Protein 1JZT (pdb70)

Organism: Saccharomyces cerevisiae (strain ATCC 204508 / S288c) (NCBI:txid559292)

InterPro domains:
  IPR004443 YjeF N-terminal domain [MF_01966] (8-223)
  IPR004443 YjeF N-terminal domain [PF03853] (29-204)
  IPR004443 YjeF N-terminal domain [PS51385] (12-234)
  IPR004443 YjeF N-terminal domain [TIGR00197] (5-224)
  IPR032976 YjeF N-terminal domain-containing protein NAXE-like [PTHR13232] (8-245)
  IPR036652 YjeF N-terminal domain superfamily [G3DSA:3.40.50.10260] (1-246)
  IPR036652 YjeF N-terminal domain superfamily [SSF64153] (5-243)

CATH classification: 3.40.50.10260

Radius of gyration: 22.98 Å; Cα contacts (8 Å, |Δi|>4): 972; chains: 2; bounding box: 54×66×48 Å

Foldseek 3Di:
DDAFALVVVVVLVPVVPPVVDDDLVVLLQLLLQLLVVCCVVDPPPPDDPQRQQAEAEEEAAADSLSQSSLSVQLVNLVVSHQYEYEYADYDPPDPSSVVSVVSCVVSPHHYHYNPVPPSLVNLDLSHHQAYEASHDASVDDDDDPPVVVVQVSCLVRCVPHAYEYRQDFPCFNQAPAHDDPPGHQHQEYEREPGHTNNVVVHDVVRYWYKYFSQDDDAVSQVVRPHGRDDAPDPRRIDGD/DDAFALVVVVVLVCVVDPVVDDDLVVLLQLLLQLLVVCCVVPPDPPDDPLLQQAEAEEEAAADSLRQSSLSVQLVNLVVSHQYAYEYADYDPVDPVSVVSVVSCVVSVHHYHYCDDPHPLVSLDLSRHQAYEASHDASVDDDDDPPVVVVQVSCLVRCVRHAYEYRQDFPCANQAPAHDDPPGDQHQEYEHEPGHTNNVVVHDPVRYWYKYFSQDDQQVSQVVRPHGHDDDPDPRRMDTD

GO terms:
  GO:0052856 NAD(P)HX epimerase activity (F, IDA)
  GO:0046496 nicotinamide nucleotide metabolic process (P, IDA)
  GO:0005737 cytoplasm (C, HDA)
  GO:0005739 mitochondrion (C, HDA)

Structure (mmCIF, N/CA/C/O backbone):
data_1JZT
#
_entry.id   1JZT
#
_cell.length_a   57.732
_cell.length_b   68.676
_cell.length_c   125.187
_cell.angle_alpha   90.00
_cell.angle_beta   90.00
_cell.angle_gamma   90.00
#
_symmetry.space_group_name_H-M   'P 21 21 21'
#
loop_
_entity.id
_entity.type
_entity.pdbx_description
1 polymer 'Hypothetical 27.5 kDa protein in SPX19-GCR2 intergenic region'
2 non-polymer 'CHLORIDE ION'
3 water water
#
loop_
_atom_site.group_PDB
_atom_site.id
_atom_site.type_symbol
_atom_site.label_atom_id
_atom_site.label_alt_id
_atom_site.label_comp_id
_atom_site.label_asym_id
_atom_site.label_entity_id
_atom_site.label_seq_id
_atom_site.pdbx_PDB_ins_code
_atom_site.Cartn_x
_atom_site.Cartn_y
_atom_site.Cartn_z
_atom_site.occupancy
_atom_site.B_iso_or_equiv
_atom_site.auth_seq_id
_atom_site.auth_comp_id
_atom_site.auth_asym_id
_atom_site.auth_atom_id
_atom_site.pdbx_PDB_model_num
ATOM 1 N N . LEU A 1 4 ? 44.267 17.844 41.102 0.50 31.42 4 LEU A N 1
ATOM 2 C CA . LEU A 1 4 ? 44.238 16.499 40.465 1.00 31.85 4 LEU A CA 1
ATOM 3 C C . LEU A 1 4 ? 42.799 16.059 40.190 1.00 32.97 4 LEU A C 1
ATOM 4 O O . LEU A 1 4 ? 42.326 15.049 40.719 1.00 34.32 4 LEU A O 1
ATOM 9 N N . LYS A 1 5 ? 42.107 16.834 39.357 1.00 33.32 5 LYS A N 1
ATOM 10 C CA . LYS A 1 5 ? 40.724 16.551 38.991 1.00 32.50 5 LYS A CA 1
ATOM 11 C C . LYS A 1 5 ? 40.716 15.751 37.685 1.00 32.25 5 LYS A C 1
ATOM 12 O O . LYS A 1 5 ? 41.492 16.029 36.763 1.00 32.39 5 LYS A O 1
ATOM 18 N N . VAL A 1 6 ? 39.846 14.750 37.609 1.00 29.60 6 VAL A N 1
ATOM 19 C CA . VAL A 1 6 ? 39.769 13.907 36.422 1.00 27.11 6 VAL A CA 1
ATOM 20 C C . VAL A 1 6 ? 38.339 13.635 35.985 1.00 26.12 6 VAL A C 1
ATOM 21 O O . VAL A 1 6 ? 37.395 13.866 36.735 1.00 27.11 6 VAL A O 1
ATOM 25 N N . VAL A 1 7 ? 38.193 13.135 34.764 1.00 23.38 7 VAL A N 1
ATOM 26 C CA . VAL A 1 7 ? 36.886 12.821 34.214 1.00 22.40 7 VAL A CA 1
ATOM 27 C C . VAL A 1 7 ? 36.871 11.379 33.712 1.00 22.02 7 VAL A C 1
ATOM 28 O O . VAL A 1 7 ? 37.803 10.938 33.036 1.00 21.73 7 VAL A O 1
ATOM 32 N N . SER A 1 8 ? 35.814 10.650 34.061 1.00 20.11 8 SER A N 1
ATOM 33 C CA . SER A 1 8 ? 35.650 9.250 33.664 1.00 19.34 8 SER A CA 1
ATOM 34 C C . SER A 1 8 ? 35.630 9.104 32.147 1.00 19.29 8 SER A C 1
ATOM 35 O O . SER A 1 8 ? 35.316 10.057 31.436 1.00 18.05 8 SER A O 1
ATOM 38 N N . SER A 1 9 ? 35.949 7.912 31.649 1.00 17.76 9 SER A N 1
ATOM 39 C CA . SER A 1 9 ? 35.940 7.686 30.206 1.00 19.83 9 SER A CA 1
ATOM 40 C C . SER A 1 9 ? 34.528 7.898 29.658 1.00 19.88 9 SER A C 1
ATOM 41 O O . SER A 1 9 ? 34.350 8.362 28.525 1.00 19.62 9 SER A O 1
ATOM 44 N N . LYS A 1 10 ? 33.525 7.569 30.470 1.00 18.76 10 LYS A N 1
ATOM 45 C CA . LYS A 1 10 ? 32.132 7.735 30.060 1.00 19.39 10 LYS A CA 1
ATOM 46 C C . LYS A 1 10 ? 31.825 9.207 29.772 1.00 18.43 10 LYS A C 1
ATOM 47 O O . LYS A 1 10 ? 31.319 9.542 28.704 1.00 17.18 10 LYS A O 1
ATOM 53 N N . LEU A 1 11 ? 32.125 10.082 30.728 1.00 18.27 11 LEU A N 1
ATOM 54 C CA . LEU A 1 11 ? 31.882 11.505 30.533 1.00 20.23 11 LEU A CA 1
ATOM 55 C C . LEU A 1 11 ? 32.774 12.060 29.423 1.00 20.27 11 LEU A C 1
ATOM 56 O O . LEU A 1 11 ? 32.371 12.965 28.693 1.00 20.23 11 LEU A O 1
ATOM 61 N N . ALA A 1 12 ? 33.979 11.510 29.292 1.00 19.83 12 ALA A N 1
ATOM 62 C CA . ALA A 1 12 ? 34.910 11.959 28.260 1.00 21.24 12 ALA A CA 1
ATOM 63 C C . ALA A 1 12 ? 34.276 11.780 26.882 1.00 22.22 12 ALA A C 1
ATOM 64 O O . ALA A 1 12 ? 34.422 12.635 26.004 1.00 22.41 12 ALA A O 1
ATOM 66 N N . ALA A 1 13 ? 33.572 10.665 26.704 1.00 20.33 13 ALA A N 1
ATOM 67 C CA . ALA A 1 13 ? 32.899 10.373 25.447 1.00 20.52 13 ALA A CA 1
ATOM 68 C C . ALA A 1 13 ? 31.738 11.346 25.254 1.00 20.07 13 ALA A C 1
ATOM 69 O O . ALA A 1 13 ? 31.475 11.800 24.143 1.00 20.46 13 ALA A O 1
ATOM 71 N N . GLU A 1 14 ? 31.051 11.666 26.347 1.00 19.41 14 GLU A N 1
ATOM 72 C CA . GLU A 1 14 ? 29.931 12.600 26.308 1.00 19.60 14 GLU A CA 1
ATOM 73 C C . GLU A 1 14 ? 30.427 13.998 25.949 1.00 19.92 14 GLU A C 1
ATOM 74 O O . GLU A 1 14 ? 29.785 14.717 25.184 1.00 17.04 14 GLU A O 1
ATOM 80 N N . ILE A 1 15 ? 31.571 14.383 26.506 1.00 19.75 15 ILE A N 1
ATOM 81 C CA . ILE A 1 15 ? 32.138 15.696 26.224 1.00 19.91 15 ILE A CA 1
ATOM 82 C C . ILE A 1 15 ? 32.421 15.822 24.732 1.00 19.76 15 ILE A C 1
ATOM 83 O O . ILE A 1 15 ? 31.976 16.767 24.083 1.00 19.34 15 ILE A O 1
ATOM 88 N N . ASP A 1 16 ? 33.164 14.863 24.193 1.00 21.09 16 ASP A N 1
ATOM 89 C CA . ASP A 1 16 ? 33.498 14.866 22.775 1.00 23.19 16 ASP A CA 1
ATOM 90 C C . ASP A 1 16 ? 32.249 14.911 21.914 1.00 22.91 16 ASP A C 1
ATOM 91 O O . ASP A 1 16 ? 32.198 15.631 20.915 1.00 21.28 16 ASP A O 1
ATOM 96 N N . LYS A 1 17 ? 31.243 14.136 22.303 1.00 21.40 17 LYS A N 1
ATOM 97 C CA . LYS A 1 17 ? 29.995 14.095 21.556 1.00 22.09 17 LYS A CA 1
ATOM 98 C C . LYS A 1 17 ? 29.340 15.468 21.546 1.00 20.28 17 LYS A C 1
ATOM 99 O O . LYS A 1 17 ? 28.833 15.914 20.521 1.00 20.62 17 LYS A O 1
ATOM 105 N N . GLU A 1 18 ? 29.347 16.138 22.691 1.00 19.18 18 GLU A N 1
ATOM 106 C CA . GLU A 1 18 ? 28.745 17.457 22.770 1.00 20.66 18 GLU A CA 1
ATOM 107 C C . GLU A 1 18 ? 29.547 18.504 22.016 1.00 18.68 18 GLU A C 1
ATOM 108 O O . GLU A 1 18 ? 28.974 19.321 21.292 1.00 16.76 18 GLU A O 1
ATOM 114 N N . LEU A 1 19 ? 30.868 18.484 22.179 1.00 16.87 19 LEU A N 1
ATOM 115 C CA . LEU A 1 19 ? 31.715 19.463 21.505 1.00 17.54 19 LEU A CA 1
ATOM 116 C C . LEU A 1 19 ? 31.496 19.478 19.997 1.00 18.91 19 LEU A C 1
ATOM 117 O O . LEU A 1 19 ? 31.446 20.543 19.383 1.00 18.69 19 LEU A O 1
ATOM 130 N N . GLY A 1 21 ? 28.786 18.387 18.495 1.00 21.54 21 GLY A N 1
ATOM 131 C CA . GLY A 1 21 ? 27.363 18.329 18.209 1.00 21.96 21 GLY A CA 1
ATOM 132 C C . GLY A 1 21 ? 26.905 19.618 17.541 1.00 22.13 21 GLY A C 1
ATOM 133 O O . GLY A 1 21 ? 27.643 20.601 17.541 1.00 19.70 21 GLY A O 1
ATOM 134 N N . PRO A 1 22 ? 25.689 19.654 16.967 1.00 23.67 22 PRO A N 1
ATOM 135 C CA . PRO A 1 22 ? 25.144 20.838 16.290 1.00 23.39 22 PRO A CA 1
ATOM 136 C C . PRO A 1 22 ? 25.134 22.110 17.134 1.00 23.92 22 PRO A C 1
ATOM 137 O O . PRO A 1 22 ? 25.339 23.209 16.619 1.00 24.79 22 PRO A O 1
ATOM 141 N N . GLN A 1 23 ? 24.897 21.952 18.431 1.00 24.25 23 GLN A N 1
ATOM 142 C CA . GLN A 1 23 ? 24.846 23.079 19.356 1.00 24.74 23 GLN A CA 1
ATOM 143 C C . GLN A 1 23 ? 26.178 23.826 19.488 1.00 23.15 23 GLN A C 1
ATOM 144 O O . GLN A 1 23 ? 26.232 25.041 19.292 1.00 22.72 23 GLN A O 1
ATOM 150 N N . ILE A 1 24 ? 27.242 23.098 19.827 1.00 20.66 24 ILE A N 1
ATOM 151 C CA . ILE A 1 24 ? 28.571 23.689 19.996 1.00 19.20 24 ILE A CA 1
ATOM 152 C C . ILE A 1 24 ? 29.178 24.026 18.639 1.00 16.86 24 ILE A C 1
ATOM 153 O O . ILE A 1 24 ? 29.688 25.129 18.434 1.00 16.90 24 ILE A O 1
ATOM 158 N N . GLY A 1 25 ? 29.148 23.061 17.726 1.00 13.22 25 GLY A N 1
ATOM 159 C CA . GLY A 1 25 ? 29.656 23.295 16.388 1.00 13.44 25 GLY A CA 1
ATOM 160 C C . GLY A 1 25 ? 31.129 23.069 16.104 1.00 12.59 25 GLY A C 1
ATOM 161 O O . GLY A 1 25 ? 31.597 23.437 15.029 1.00 14.04 25 GLY A O 1
ATOM 162 N N . PHE A 1 26 ? 31.876 22.485 17.037 1.00 12.09 26 PHE A N 1
ATOM 163 C CA . PHE A 1 26 ? 33.292 22.230 16.779 1.00 12.06 26 PHE A CA 1
ATOM 164 C C . PHE A 1 26 ? 33.437 21.130 15.736 1.00 13.11 26 PHE A C 1
ATOM 165 O O . PHE A 1 26 ? 32.614 20.217 15.675 1.00 14.18 26 PHE A O 1
ATOM 173 N N . THR A 1 27 ? 34.468 21.225 14.902 1.00 13.68 27 THR A N 1
ATOM 174 C CA . THR A 1 27 ? 34.707 20.210 13.886 1.00 12.19 27 THR A CA 1
ATOM 175 C C . THR A 1 27 ? 35.883 19.351 14.323 1.00 13.69 27 THR A C 1
ATOM 176 O O . THR A 1 27 ? 36.761 19.815 15.054 1.00 11.80 27 THR A O 1
ATOM 180 N N . LEU A 1 28 ? 35.892 18.095 13.889 1.00 11.77 28 LEU A N 1
ATOM 181 C CA . LEU A 1 28 ? 36.974 17.182 14.239 1.00 12.09 28 LEU A CA 1
ATOM 182 C C . LEU A 1 28 ? 38.311 17.745 13.766 1.00 12.49 28 LEU A C 1
ATOM 183 O O . LEU A 1 28 ? 39.328 17.608 14.450 1.00 10.72 28 LEU A O 1
ATOM 188 N N . GLN A 1 29 ? 38.305 18.368 12.589 1.00 11.40 29 GLN A N 1
ATOM 189 C CA . GLN A 1 29 ? 39.517 18.946 12.027 1.00 11.05 29 GLN A CA 1
ATOM 190 C C . GLN A 1 29 ? 40.170 19.940 12.993 1.00 10.94 29 GLN A C 1
ATOM 191 O O . GLN A 1 29 ? 41.382 19.906 13.201 1.00 9.45 29 GLN A O 1
ATOM 197 N N . GLN A 1 30 ? 39.365 20.828 13.569 1.00 8.70 30 GLN A N 1
ATOM 198 C CA . GLN A 1 30 ? 39.879 21.818 14.507 1.00 10.35 30 GLN A CA 1
ATOM 199 C C . GLN A 1 30 ? 40.419 21.179 15.779 1.00 10.07 30 GLN A C 1
ATOM 200 O O . GLN A 1 30 ? 41.555 21.437 16.185 1.00 9.87 30 GLN A O 1
ATOM 206 N N . LEU A 1 31 ? 39.601 20.355 16.417 1.00 9.71 31 LEU A N 1
ATOM 207 C CA . LEU A 1 31 ? 40.009 19.727 17.670 1.00 11.05 31 LEU A CA 1
ATOM 208 C C . LEU A 1 31 ? 41.268 18.873 17.540 1.00 9.91 31 LEU A C 1
ATOM 209 O O . LEU A 1 31 ? 42.150 18.920 18.402 1.00 9.43 31 LEU A O 1
ATOM 222 N N . GLU A 1 33 ? 43.600 19.155 15.212 1.00 7.87 33 GLU A N 1
ATOM 223 C CA . GLU A 1 33 ? 44.734 20.021 14.909 1.00 8.67 33 GLU A CA 1
ATOM 224 C C . GLU A 1 33 ? 45.252 20.632 16.211 1.00 8.72 33 GLU A C 1
ATOM 225 O O . GLU A 1 33 ? 46.458 20.637 16.476 1.00 7.09 33 GLU A O 1
ATOM 231 N N . LEU A 1 34 ? 44.335 21.150 17.021 1.00 8.10 34 LEU A N 1
ATOM 232 C CA . LEU A 1 34 ? 44.708 21.761 18.295 1.00 9.08 34 LEU A CA 1
ATOM 233 C C . LEU A 1 34 ? 45.298 20.715 19.242 1.00 8.39 34 LEU A C 1
ATOM 234 O O . LEU A 1 34 ? 46.281 20.985 19.925 1.00 7.99 34 LEU A O 1
ATOM 239 N N . ALA A 1 35 ? 44.710 19.518 19.271 1.00 9.28 35 ALA A N 1
ATOM 240 C CA . ALA A 1 35 ? 45.210 18.453 20.141 1.00 9.91 35 ALA A CA 1
ATOM 241 C C . ALA A 1 35 ? 46.616 18.021 19.726 1.00 10.60 35 ALA A C 1
ATOM 242 O O . ALA A 1 35 ? 47.514 17.903 20.567 1.00 9.50 35 ALA A O 1
ATOM 244 N N . GLY A 1 36 ? 46.799 17.774 18.433 1.00 10.19 36 GLY A N 1
ATOM 245 C CA . GLY A 1 36 ? 48.102 17.367 17.932 1.00 9.17 36 GLY A CA 1
ATOM 246 C C . GLY A 1 36 ? 49.143 18.445 18.179 1.00 10.41 36 GLY A C 1
ATOM 247 O O . GLY A 1 36 ? 50.321 18.148 18.421 1.00 10.00 36 GLY A O 1
ATOM 248 N N . PHE A 1 37 ? 48.714 19.703 18.115 1.00 8.46 37 PHE A N 1
ATOM 249 C CA . PHE A 1 37 ? 49.622 20.821 18.351 1.00 9.34 37 PHE A CA 1
ATOM 250 C C . PHE A 1 37 ? 50.110 20.753 19.794 1.00 7.46 37 PHE A C 1
ATOM 251 O O . PHE A 1 37 ? 51.312 20.883 20.065 1.00 7.17 37 PHE A O 1
ATOM 259 N N . SER A 1 38 ? 49.174 20.532 20.713 1.00 7.19 38 SER A N 1
ATOM 260 C CA . SER A 1 38 ? 49.492 20.435 22.138 1.00 7.23 38 SER A CA 1
ATOM 261 C C . SER A 1 38 ? 50.579 19.402 22.396 1.00 8.12 38 SER A C 1
ATOM 262 O O . SER A 1 38 ? 51.565 19.675 23.073 1.00 6.96 38 SER A O 1
ATOM 265 N N . VAL A 1 39 ? 50.377 18.201 21.867 1.00 8.38 39 VAL A N 1
ATOM 266 C CA . VAL A 1 39 ? 51.350 17.129 22.037 1.00 7.78 39 VAL A CA 1
ATOM 267 C C . VAL A 1 39 ? 52.727 17.556 21.537 1.00 6.31 39 VAL A C 1
ATOM 268 O O . VAL A 1 39 ? 53.726 17.350 22.215 1.00 4.05 39 VAL A O 1
ATOM 272 N N . ALA A 1 40 ? 52.788 18.126 20.338 1.00 5.61 40 ALA A N 1
ATOM 273 C CA . ALA A 1 40 ? 54.062 18.585 19.782 1.00 5.39 40 ALA A CA 1
ATOM 274 C C . ALA A 1 40 ? 54.719 19.622 20.697 1.00 5.01 40 ALA A C 1
ATOM 275 O O . ALA A 1 40 ? 55.928 19.577 20.951 1.00 4.68 40 ALA A O 1
ATOM 277 N N . GLN A 1 41 ? 53.927 20.569 21.188 1.00 6.24 41 GLN A N 1
ATOM 278 C CA . GLN A 1 41 ? 54.467 21.592 22.082 1.00 8.56 41 GLN A CA 1
ATOM 279 C C . GLN A 1 41 ? 55.051 20.954 23.362 1.00 8.63 41 GLN A C 1
ATOM 280 O O . GLN A 1 41 ? 56.093 21.391 23.853 1.00 9.93 41 GLN A O 1
ATOM 286 N N . ALA A 1 42 ? 54.399 19.918 23.893 1.00 9.36 42 ALA A N 1
ATOM 287 C CA . ALA A 1 42 ? 54.887 19.234 25.104 1.00 8.42 42 ALA A CA 1
ATOM 288 C C . ALA A 1 42 ? 56.234 18.559 24.843 1.00 9.33 42 ALA A C 1
ATOM 289 O O . ALA A 1 42 ? 57.140 18.591 25.685 1.00 7.85 42 ALA A O 1
ATOM 291 N N . VAL A 1 43 ? 56.361 17.936 23.675 1.00 9.70 43 VAL A N 1
ATOM 292 C CA . VAL A 1 43 ? 57.601 17.262 23.300 1.00 10.10 43 VAL A CA 1
ATOM 293 C C . VAL A 1 43 ? 58.735 18.278 23.180 1.00 10.34 43 VAL A C 1
ATOM 294 O O . VAL A 1 43 ? 59.844 18.055 23.670 1.00 10.55 43 VAL A O 1
ATOM 298 N N . CYS A 1 44 ? 58.448 19.390 22.513 1.00 9.88 44 CYS A N 1
ATOM 299 C CA . CYS A 1 44 ? 59.433 20.448 22.329 1.00 12.82 44 CYS A CA 1
ATOM 300 C C . CYS A 1 44 ? 59.852 21.038 23.679 1.00 12.99 44 CYS A C 1
ATOM 301 O O . CYS A 1 44 ? 61.016 21.364 23.891 1.00 12.06 44 CYS A O 1
ATOM 304 N N . ARG A 1 45 ? 58.907 21.159 24.601 1.00 11.48 45 ARG A N 1
ATOM 305 C CA . ARG A 1 45 ? 59.220 21.733 25.906 1.00 15.09 45 ARG A CA 1
ATOM 306 C C . ARG A 1 45 ? 59.987 20.764 26.806 1.00 14.83 45 ARG A C 1
ATOM 307 O O . ARG A 1 45 ? 60.828 21.180 27.605 1.00 13.80 45 ARG A O 1
ATOM 315 N N . GLN A 1 46 ? 59.701 19.475 26.657 1.00 13.11 46 GLN A N 1
ATOM 316 C CA . GLN A 1 46 ? 60.346 18.423 27.440 1.00 14.76 46 GLN A CA 1
ATOM 317 C C . GLN A 1 46 ? 61.727 18.084 26.868 1.00 14.79 46 GLN A C 1
ATOM 318 O O . GLN A 1 46 ? 62.643 17.715 27.606 1.00 15.36 46 GLN A O 1
ATOM 324 N N . PHE A 1 47 ? 61.882 18.224 25.554 1.00 14.35 47 PHE A N 1
ATOM 325 C CA . PHE A 1 47 ? 63.158 17.920 24.900 1.00 14.93 47 PHE A CA 1
ATOM 326 C C . PHE A 1 47 ? 63.640 19.079 24.024 1.00 14.90 47 PHE A C 1
ATOM 327 O O . PHE A 1 47 ? 63.762 18.947 22.804 1.00 13.79 47 PHE A O 1
ATOM 335 N N . PRO A 1 48 ? 63.932 20.234 24.643 1.00 15.60 48 PRO A N 1
ATOM 336 C CA . PRO A 1 48 ? 64.401 21.416 23.906 1.00 17.03 48 PRO A CA 1
ATOM 337 C C . PRO A 1 48 ? 65.627 21.112 23.045 1.00 18.88 48 PRO A C 1
ATOM 338 O O . PRO A 1 48 ? 66.511 20.353 23.444 1.00 18.60 48 PRO A O 1
ATOM 342 N N . LEU A 1 49 ? 65.666 21.704 21.858 1.00 19.98 49 LEU A N 1
ATOM 343 C CA . LEU A 1 49 ? 66.772 21.487 20.941 1.00 23.66 49 LEU A CA 1
ATOM 344 C C . LEU A 1 49 ? 67.955 22.411 21.215 1.00 25.65 49 LEU A C 1
ATOM 345 O O . LEU A 1 49 ? 69.071 22.143 20.765 1.00 24.04 49 LEU A O 1
ATOM 350 N N . ARG A 1 50 ? 67.723 23.486 21.963 1.00 28.02 50 ARG A N 1
ATOM 351 C CA . ARG A 1 50 ? 68.796 24.426 22.270 1.00 30.81 50 ARG A CA 1
ATOM 352 C C . ARG A 1 50 ? 69.918 23.779 23.071 1.00 32.37 50 ARG A C 1
ATOM 353 O O . ARG A 1 50 ? 69.677 23.145 24.100 1.00 32.85 50 ARG A O 1
ATOM 361 N N . GLY A 1 51 ? 71.147 23.950 22.594 1.00 33.89 51 GLY A N 1
ATOM 362 C CA . GLY A 1 51 ? 72.293 23.387 23.282 1.00 35.92 51 GLY A CA 1
ATOM 363 C C . GLY A 1 51 ? 72.797 22.097 22.667 1.00 37.39 51 GLY A C 1
ATOM 364 O O . GLY A 1 51 ? 74.000 21.932 22.462 1.00 37.96 51 GLY A O 1
ATOM 365 N N . LYS A 1 52 ? 71.880 21.178 22.376 1.00 38.04 52 LYS A N 1
ATOM 366 C CA . LYS A 1 52 ? 72.247 19.894 21.789 1.00 38.22 52 LYS A CA 1
ATOM 367 C C . LYS A 1 52 ? 73.108 20.069 20.540 1.00 38.54 52 LYS A C 1
ATOM 368 O O . LYS A 1 52 ? 72.941 21.029 19.786 1.00 38.10 52 LYS A O 1
ATOM 374 N N . THR A 1 53 ? 74.036 19.141 20.331 1.00 38.64 53 THR A N 1
ATOM 375 C CA . THR A 1 53 ? 74.917 19.193 19.169 1.00 38.83 53 THR A CA 1
ATOM 376 C C . THR A 1 53 ? 74.183 18.692 17.932 1.00 38.79 53 THR A C 1
ATOM 377 O O . THR A 1 53 ? 73.108 18.100 18.035 1.00 36.37 53 THR A O 1
ATOM 381 N N . GLU A 1 54 ? 74.774 18.920 16.764 1.00 38.41 54 GLU A N 1
ATOM 382 C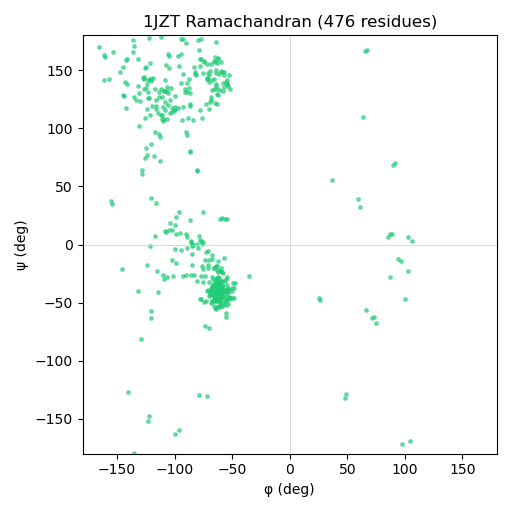 CA . GLU A 1 54 ? 74.165 18.489 15.514 1.00 39.31 54 GLU A CA 1
ATOM 383 C C . GLU A 1 54 ? 73.953 16.978 15.510 1.00 38.79 54 GLU A C 1
ATOM 384 O O . GLU A 1 54 ? 72.938 16.486 15.013 1.00 38.01 54 GLU A O 1
ATOM 390 N N . THR A 1 55 ? 74.915 16.245 16.066 1.00 37.97 55 THR A N 1
ATOM 391 C CA . THR A 1 55 ? 74.829 14.789 16.129 1.00 36.90 55 THR A CA 1
ATOM 392 C C . THR A 1 55 ? 73.647 14.364 16.990 1.00 35.80 55 THR A C 1
ATOM 393 O O . THR A 1 55 ? 72.917 13.430 16.650 1.00 35.74 55 THR A O 1
ATOM 397 N N . GLU A 1 56 ? 73.471 15.056 18.110 1.00 34.23 56 GLU A N 1
ATOM 398 C CA . GLU A 1 56 ? 72.385 14.764 19.037 1.00 33.14 56 GLU A CA 1
ATOM 399 C C . GLU A 1 56 ? 71.046 15.108 18.386 1.00 31.42 56 GLU A C 1
ATOM 400 O O . GLU A 1 56 ? 70.050 14.414 18.589 1.00 30.28 56 GLU A O 1
ATOM 406 N N . LYS A 1 57 ? 71.037 16.178 17.595 1.00 29.00 57 LYS A N 1
ATOM 407 C CA . LYS A 1 57 ? 69.829 16.624 16.909 1.00 27.60 57 LYS A CA 1
ATOM 408 C C . LYS A 1 57 ? 69.466 15.708 15.746 1.00 26.86 57 LYS A C 1
ATOM 409 O O . LYS 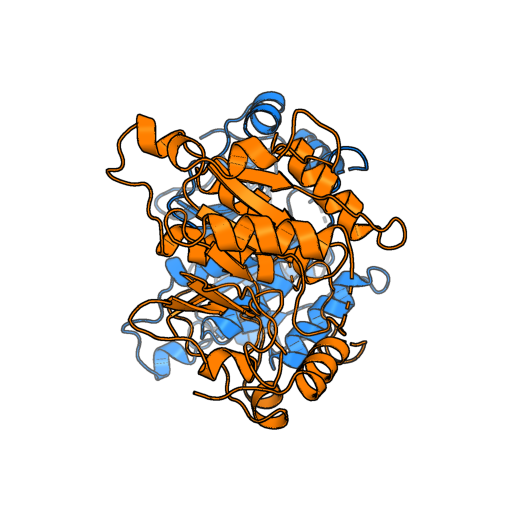A 1 57 ? 68.363 15.786 15.205 1.00 25.83 57 LYS A O 1
ATOM 415 N N . GLY A 1 58 ? 70.398 14.843 15.362 1.00 25.01 58 GLY A N 1
ATOM 416 C CA . GLY A 1 58 ? 70.145 13.929 14.264 1.00 24.02 58 GLY A CA 1
ATOM 417 C C . GLY A 1 58 ? 69.144 12.842 14.615 1.00 22.03 58 GLY A C 1
ATOM 418 O O . GLY A 1 58 ? 68.586 12.204 13.727 1.00 23.14 58 GLY A O 1
ATOM 419 N N . LYS A 1 59 ? 68.916 12.622 15.906 1.00 20.80 59 LYS A N 1
ATOM 420 C CA . LYS A 1 59 ? 67.976 11.594 16.342 1.00 19.06 59 LYS A CA 1
ATOM 421 C C . LYS A 1 59 ? 66.557 11.940 15.901 1.00 18.67 59 LYS A C 1
ATOM 422 O O . LYS A 1 59 ? 66.231 13.106 15.667 1.00 17.94 59 LYS A O 1
ATOM 428 N N . HIS A 1 60 ? 65.718 10.916 15.798 1.00 17.97 60 HIS A N 1
ATOM 429 C CA . HIS A 1 60 ? 64.340 11.088 15.362 1.00 17.46 60 HIS A CA 1
ATOM 430 C C . HIS A 1 60 ? 63.327 11.001 16.494 1.00 16.13 60 HIS A C 1
ATOM 431 O O . HIS A 1 60 ? 63.631 10.517 17.584 1.00 15.51 60 HIS A O 1
ATOM 438 N N . VAL A 1 61 ? 62.126 11.509 16.233 1.00 13.90 61 VAL A N 1
ATOM 439 C CA . VAL A 1 61 ? 61.032 11.415 17.187 1.00 12.68 61 VAL A CA 1
ATOM 440 C C . VAL A 1 61 ? 60.146 10.361 16.522 1.00 13.53 61 VAL A C 1
ATOM 441 O O . VAL A 1 61 ? 59.521 10.631 15.490 1.00 13.13 61 VAL A O 1
ATOM 445 N N . PHE A 1 62 ? 60.121 9.160 17.095 1.00 12.18 62 PHE A N 1
ATOM 446 C CA . PHE A 1 62 ? 59.341 8.057 16.541 1.00 12.28 62 PHE A CA 1
ATOM 447 C C . PHE A 1 62 ? 57.884 8.109 16.985 1.00 11.09 62 PHE A C 1
ATOM 448 O O . PHE A 1 62 ? 57.565 7.828 18.139 1.00 10.24 62 PHE A O 1
ATOM 456 N N . VAL A 1 63 ? 57.006 8.468 16.053 1.00 10.75 63 VAL A N 1
ATOM 457 C CA . VAL A 1 63 ? 55.572 8.574 16.325 1.00 9.85 63 VAL A CA 1
ATOM 458 C C . VAL A 1 63 ? 54.808 7.344 15.841 1.00 9.89 63 VAL A C 1
ATOM 459 O O . VAL A 1 63 ? 54.783 7.055 14.644 1.00 9.47 63 VAL A O 1
ATOM 463 N N . ILE A 1 64 ? 54.175 6.628 16.769 1.00 9.57 64 ILE A N 1
ATOM 464 C CA . ILE A 1 64 ? 53.401 5.438 16.416 1.00 10.91 64 ILE A CA 1
ATOM 465 C C . ILE A 1 64 ? 51.916 5.790 16.466 1.00 11.60 64 ILE A C 1
ATOM 466 O O . ILE A 1 64 ? 51.362 6.060 17.532 1.00 12.24 64 ILE A O 1
ATOM 471 N N . ALA A 1 65 ? 51.275 5.776 15.302 1.00 11.99 65 ALA A N 1
ATOM 472 C CA . ALA A 1 65 ? 49.865 6.136 15.193 1.00 11.23 65 ALA A CA 1
ATOM 473 C C . ALA A 1 65 ? 48.891 4.966 15.116 1.00 11.90 65 ALA A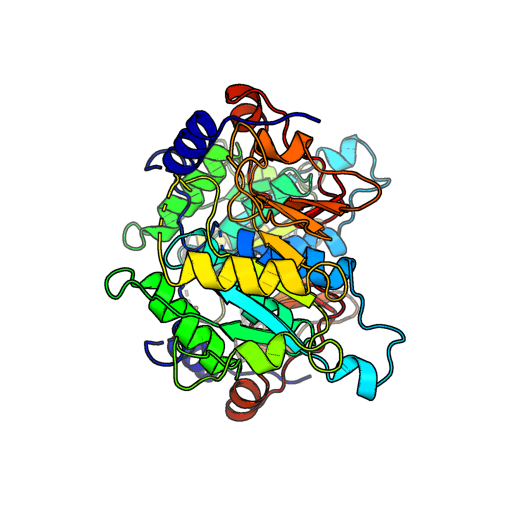 C 1
ATOM 474 O O . ALA A 1 65 ? 49.042 4.075 14.277 1.00 12.89 65 ALA A O 1
ATOM 476 N N . GLY A 1 66 ? 47.888 4.991 15.994 1.00 9.68 66 GLY A N 1
ATOM 477 C CA . GLY A 1 66 ? 46.874 3.951 16.026 1.00 11.11 66 GLY A CA 1
ATOM 478 C C . GLY A 1 66 ? 45.872 4.150 14.899 1.00 11.60 66 GLY A C 1
ATOM 479 O O . GLY A 1 66 ? 45.953 5.144 14.173 1.00 9.51 66 GLY A O 1
ATOM 480 N N . PRO A 1 67 ? 44.901 3.237 14.739 1.00 12.34 67 PRO A N 1
ATOM 481 C CA . PRO A 1 67 ? 43.893 3.326 13.680 1.00 13.79 67 PRO A CA 1
ATOM 482 C C . PRO A 1 67 ? 42.714 4.265 13.933 1.00 15.42 67 PRO A C 1
ATOM 483 O O . PRO A 1 67 ? 41.828 4.382 13.087 1.00 14.69 67 PRO A O 1
ATOM 487 N N . GLY A 1 68 ? 42.689 4.929 15.086 1.00 14.90 68 GLY A N 1
ATOM 488 C CA . GLY A 1 68 ? 41.578 5.818 15.366 1.00 13.94 68 GLY A CA 1
ATOM 489 C C . GLY A 1 68 ? 41.976 7.252 15.664 1.00 14.66 68 GLY A C 1
ATOM 490 O O . GLY A 1 68 ? 42.999 7.742 15.191 1.00 14.80 68 GLY A O 1
ATOM 491 N N . ASN A 1 69 ? 41.143 7.913 16.460 1.00 14.77 69 ASN A N 1
ATOM 492 C CA . ASN A 1 69 ? 41.324 9.301 16.873 1.00 16.16 69 ASN A CA 1
ATOM 493 C C . ASN A 1 69 ? 42.709 9.596 17.470 1.00 14.93 69 ASN A C 1
ATOM 494 O O . ASN A 1 69 ? 43.330 10.608 17.142 1.00 13.75 69 ASN A O 1
ATOM 499 N N . ASN A 1 70 ? 43.173 8.724 18.364 1.00 14.06 70 ASN A N 1
ATOM 500 C CA . ASN A 1 70 ? 44.468 8.911 19.009 1.00 12.53 70 ASN A CA 1
ATOM 501 C C . ASN A 1 70 ? 45.552 8.994 17.935 1.00 11.01 70 ASN A C 1
ATOM 502 O O . ASN A 1 70 ? 46.417 9.871 17.981 1.00 10.04 70 ASN A O 1
ATOM 507 N N . GLY A 1 71 ? 45.495 8.086 16.963 1.00 9.05 71 GLY A N 1
ATOM 508 C CA . GLY A 1 71 ? 46.470 8.088 15.889 1.00 8.25 71 GLY A CA 1
ATOM 509 C C . GLY A 1 71 ? 46.398 9.376 15.087 1.00 9.48 71 GLY A C 1
ATOM 510 O O . GLY A 1 71 ? 47.425 9.910 14.672 1.00 7.73 71 GLY A O 1
ATOM 511 N N . GLY A 1 72 ? 45.184 9.878 14.871 1.00 8.93 72 GLY A N 1
ATOM 512 C CA . GLY A 1 72 ? 45.019 11.110 14.120 1.00 11.42 72 GLY A CA 1
ATOM 513 C C . GLY A 1 72 ? 45.747 12.253 14.807 1.00 10.86 72 GLY A C 1
ATOM 514 O O . GLY A 1 72 ? 46.415 13.060 14.151 1.00 9.97 72 GLY A O 1
ATOM 515 N N . ASP A 1 73 ? 45.615 12.328 16.132 1.00 10.07 73 ASP A N 1
ATOM 516 C CA . ASP A 1 73 ? 46.282 13.371 16.908 1.00 10.23 73 ASP A CA 1
ATOM 517 C C . ASP A 1 73 ? 47.789 13.247 16.685 1.00 9.95 73 ASP A C 1
ATOM 518 O O . ASP A 1 73 ? 48.503 14.245 16.612 1.00 10.03 73 ASP A O 1
ATOM 523 N N . GLY A 1 74 ? 48.266 12.011 16.574 1.00 10.80 74 GLY A N 1
ATOM 524 C CA . GLY A 1 74 ? 49.683 11.786 16.349 1.00 9.49 74 GLY A CA 1
ATOM 525 C C . GLY A 1 74 ? 50.149 12.271 14.987 1.00 7.69 74 GLY A C 1
ATOM 526 O O . GLY A 1 74 ? 51.263 12.790 14.856 1.00 9.22 74 GLY A O 1
ATOM 527 N N . LEU A 1 75 ? 49.313 12.096 13.967 1.00 7.21 75 LEU A N 1
ATOM 528 C CA . LEU A 1 75 ? 49.659 12.531 12.614 1.00 7.71 75 LEU A CA 1
ATOM 529 C C . LEU A 1 75 ? 49.843 14.051 12.583 1.00 8.93 75 LEU A C 1
ATOM 530 O O . LEU A 1 75 ? 50.732 14.563 11.895 1.00 9.89 75 LEU A O 1
ATOM 535 N N . VAL A 1 76 ? 48.997 14.762 13.326 1.00 7.85 76 VAL A N 1
ATOM 536 C CA . VAL A 1 76 ? 49.078 16.221 13.416 1.00 7.72 76 VAL A CA 1
ATOM 537 C C . VAL A 1 76 ? 50.372 16.586 14.159 1.00 8.73 76 VAL A C 1
ATOM 538 O O . VAL A 1 76 ? 51.138 17.443 13.723 1.00 8.03 76 VAL A O 1
ATOM 542 N N . CYS A 1 77 ? 50.593 15.928 15.293 1.00 8.55 77 CYS A N 1
ATOM 543 C CA . CYS A 1 77 ? 51.779 16.150 16.116 1.00 8.87 77 CYS A CA 1
ATOM 544 C C . CYS A 1 77 ? 53.062 16.050 15.298 1.00 7.70 77 CYS A C 1
ATOM 545 O O . CYS A 1 77 ? 53.952 16.884 15.416 1.00 7.90 77 CYS A O 1
ATOM 548 N N . ALA A 1 78 ? 53.150 15.009 14.479 1.00 8.47 78 ALA A N 1
ATOM 549 C CA . ALA A 1 78 ? 54.312 14.780 13.643 1.00 6.87 78 ALA A CA 1
ATOM 550 C C . ALA A 1 78 ? 54.620 15.956 12.715 1.00 9.32 78 ALA A C 1
ATOM 551 O O . ALA A 1 78 ? 55.789 16.298 12.513 1.00 8.58 78 ALA A O 1
ATOM 553 N N . ARG A 1 79 ? 53.585 16.569 12.148 1.00 8.53 79 ARG A N 1
ATOM 554 C CA . ARG A 1 79 ? 53.777 17.713 11.245 1.00 8.72 79 ARG A CA 1
ATOM 555 C C . ARG A 1 79 ? 54.304 18.929 12.010 1.00 7.71 79 ARG A C 1
ATOM 556 O O . ARG A 1 79 ? 55.211 19.615 11.540 1.00 7.63 79 ARG A O 1
ATOM 564 N N . HIS A 1 80 ? 53.755 19.198 13.191 1.00 8.08 80 HIS A N 1
ATOM 565 C CA . HIS A 1 80 ? 54.235 20.339 13.961 1.00 9.85 80 HIS A CA 1
ATOM 566 C C . HIS A 1 80 ? 55.675 20.131 14.420 1.00 9.40 80 HIS A C 1
ATOM 567 O O . HIS A 1 80 ? 56.464 21.072 14.435 1.00 9.49 80 HIS A O 1
ATOM 574 N N . LEU A 1 81 ? 56.022 18.896 14.776 1.00 9.28 81 LEU A N 1
ATOM 575 C CA . LEU A 1 81 ? 57.386 18.596 15.208 1.00 8.23 81 LEU A CA 1
ATOM 576 C C . LEU A 1 81 ? 58.371 18.850 14.081 1.00 10.02 81 LEU A C 1
ATOM 577 O O . LEU A 1 81 ? 59.500 19.287 14.317 1.00 7.97 81 LEU A O 1
ATOM 582 N N . LYS A 1 82 ? 57.945 18.570 12.853 1.00 9.84 82 LYS A N 1
ATOM 583 C CA . LYS A 1 82 ? 58.804 18.798 11.696 1.00 12.98 82 LYS A CA 1
ATOM 584 C C . LYS A 1 82 ? 59.011 20.309 11.581 1.00 13.19 82 LYS A C 1
ATOM 585 O O . LYS A 1 82 ? 60.129 20.776 11.388 1.00 12.94 82 LYS A O 1
ATOM 591 N N . LEU A 1 83 ? 57.930 21.072 11.719 1.00 12.22 83 LEU A N 1
ATOM 592 C CA . LEU A 1 83 ? 58.026 22.522 11.636 1.00 13.89 83 LEU A CA 1
ATOM 593 C C . LEU A 1 83 ? 58.866 23.075 12.785 1.00 13.53 83 LEU A C 1
ATOM 594 O O . LEU A 1 83 ? 59.599 24.051 12.609 1.00 14.10 83 LEU A O 1
ATOM 599 N N . PHE A 1 84 ? 58.772 22.439 13.952 1.00 11.26 84 PHE A N 1
ATOM 600 C CA . PHE A 1 84 ? 59.518 22.877 15.128 1.00 13.03 84 PHE A CA 1
ATOM 601 C C . PHE A 1 84 ? 61.018 22.573 15.062 1.00 13.06 84 PHE A C 1
ATOM 602 O O . PHE A 1 84 ? 61.776 22.985 15.942 1.00 13.36 84 PHE A O 1
ATOM 610 N N . GLY A 1 85 ? 61.447 21.844 14.039 1.00 11.79 85 GLY A N 1
ATOM 611 C CA . GLY A 1 85 ? 62.864 21.548 13.913 1.00 14.92 85 GLY A CA 1
ATOM 612 C C . GLY A 1 85 ? 63.302 20.133 14.241 1.00 15.39 85 GLY A C 1
ATOM 613 O O . GLY A 1 85 ? 64.499 19.836 14.206 1.00 16.23 85 GLY A O 1
ATOM 614 N N . TYR A 1 86 ? 62.354 19.258 14.564 1.00 13.80 86 TYR A N 1
ATOM 615 C CA . TYR A 1 86 ? 62.693 17.872 14.882 1.00 14.92 86 TYR A CA 1
ATOM 616 C C . TYR A 1 86 ? 62.670 16.985 13.639 1.00 15.10 86 TYR A C 1
ATOM 617 O O . TYR A 1 86 ? 62.277 17.421 12.557 1.00 16.02 86 TYR A O 1
ATOM 626 N N . ASN A 1 87 ? 63.100 15.741 13.811 1.00 14.36 87 ASN A N 1
ATOM 627 C CA . ASN A 1 87 ? 63.142 14.767 12.729 1.00 15.15 87 ASN A CA 1
ATOM 628 C C . ASN A 1 87 ? 62.128 13.666 13.005 1.00 15.37 87 ASN A C 1
ATOM 629 O O . ASN A 1 87 ? 62.491 12.532 13.331 1.00 14.43 87 ASN A O 1
ATOM 634 N N . PRO A 1 88 ? 60.834 13.984 12.865 1.00 13.99 88 PRO A N 1
ATOM 635 C CA . PRO A 1 88 ? 59.800 12.981 13.120 1.00 14.72 88 PRO A CA 1
ATOM 636 C C . PRO A 1 88 ? 59.691 11.882 12.069 1.00 15.19 88 PRO A C 1
ATOM 637 O O . PRO A 1 88 ? 59.885 12.120 10.877 1.00 15.66 88 PRO A O 1
ATOM 641 N N . VAL A 1 89 ? 59.402 10.673 12.545 1.00 15.61 89 VAL A N 1
ATOM 642 C CA . VAL A 1 89 ? 59.201 9.499 11.705 1.00 15.35 89 VAL A CA 1
ATOM 643 C C . VAL A 1 89 ? 57.933 8.831 12.230 1.00 14.70 89 VAL A C 1
ATOM 644 O O . VAL A 1 89 ? 57.834 8.509 13.419 1.00 13.42 89 VAL A O 1
ATOM 648 N N . VAL A 1 90 ? 56.965 8.629 11.343 1.00 12.11 90 VAL A N 1
ATOM 649 C CA . VAL A 1 90 ? 55.699 8.021 11.722 1.00 12.54 90 VAL A CA 1
ATOM 650 C C . VAL A 1 90 ? 55.553 6.560 11.311 1.00 14.07 90 VAL A C 1
ATOM 651 O O . VAL A 1 90 ? 55.866 6.190 10.176 1.00 13.92 90 VAL A O 1
ATOM 655 N N . PHE A 1 91 ? 55.074 5.748 12.253 1.00 13.03 91 PHE A N 1
ATOM 656 C CA . PHE A 1 91 ? 54.797 4.328 12.033 1.00 13.31 91 PHE A CA 1
ATOM 657 C C . PHE A 1 91 ? 53.275 4.257 12.110 1.00 13.65 91 PHE A C 1
ATOM 658 O O . PHE A 1 91 ? 52.677 4.485 13.171 1.00 12.15 91 PHE A O 1
ATOM 666 N N . TYR A 1 92 ? 52.657 3.977 10.965 1.00 12.69 92 TYR A N 1
ATOM 667 C CA . TYR A 1 92 ? 51.198 3.920 10.826 1.00 14.83 92 TYR A CA 1
ATOM 668 C C . TYR A 1 92 ? 50.822 2.549 10.267 1.00 15.28 92 TYR A C 1
ATOM 669 O O . TYR A 1 92 ? 50.509 2.424 9.087 1.00 17.49 92 TYR A O 1
ATOM 678 N N . PRO A 1 93 ? 50.835 1.507 11.117 1.00 16.91 93 PRO A N 1
ATOM 679 C CA . PRO A 1 93 ? 50.513 0.125 10.738 1.00 18.39 93 PRO A CA 1
ATOM 680 C C . PRO A 1 93 ? 49.110 -0.154 10.191 1.00 20.06 93 PRO A C 1
ATOM 681 O O . PRO A 1 93 ? 48.971 -0.764 9.127 1.00 21.90 93 PRO A O 1
ATOM 685 N N . LYS A 1 94 ? 48.079 0.280 10.910 1.00 20.00 94 LYS A N 1
ATOM 686 C CA . LYS A 1 94 ? 46.699 0.047 10.481 1.00 22.39 94 LYS A CA 1
ATOM 687 C C . LYS A 1 94 ? 45.965 1.351 10.181 1.00 24.48 94 LYS A C 1
ATOM 688 O O . LYS A 1 94 ? 45.746 2.174 11.070 1.00 22.72 94 LYS A O 1
ATOM 694 N N . ARG A 1 95 ? 45.567 1.523 8.926 1.00 26.68 95 ARG A N 1
ATOM 695 C CA . ARG A 1 95 ? 44.871 2.733 8.511 1.00 29.88 95 ARG A CA 1
ATOM 696 C C . ARG A 1 95 ? 43.453 2.435 8.038 1.00 32.28 95 ARG A C 1
ATOM 697 O O . ARG A 1 95 ? 43.253 1.614 7.145 1.00 32.84 95 ARG A O 1
ATOM 705 N N . SER A 1 96 ? 42.471 3.099 8.643 1.00 34.68 96 SER A N 1
ATOM 706 C CA . SER A 1 96 ? 41.074 2.903 8.263 1.00 36.89 96 SER A CA 1
ATOM 707 C C . SER A 1 96 ? 40.835 3.635 6.946 1.00 38.30 96 SER A C 1
ATOM 708 O O . SER A 1 96 ? 40.811 4.864 6.909 1.00 39.96 96 SER A O 1
ATOM 711 N N . GLU A 1 97 ? 40.664 2.874 5.867 1.00 39.42 97 GLU A N 1
ATOM 712 C CA . GLU A 1 97 ? 40.451 3.450 4.541 0.50 39.92 97 GLU A CA 1
ATOM 713 C C . GLU A 1 97 ? 39.051 4.015 4.322 1.00 39.90 97 GLU A C 1
ATOM 714 O O . GLU A 1 97 ? 38.567 4.057 3.191 1.00 40.75 97 GLU A O 1
ATOM 720 N N . ARG A 1 98 ? 38.407 4.458 5.397 1.00 39.67 98 ARG A N 1
ATOM 721 C CA . ARG A 1 98 ? 37.067 5.023 5.299 1.00 39.14 98 ARG A CA 1
ATOM 722 C C . ARG A 1 98 ? 36.998 6.436 5.880 1.00 38.12 98 ARG A C 1
ATOM 723 O O . ARG A 1 98 ? 36.060 7.183 5.599 0.50 38.06 98 ARG A O 1
ATOM 731 N N . THR A 1 99 ? 37.991 6.794 6.690 1.00 36.37 99 THR A N 1
ATOM 732 C CA . THR A 1 99 ? 38.052 8.117 7.307 1.00 34.46 99 THR A CA 1
ATOM 733 C C . THR A 1 99 ? 38.890 9.037 6.422 1.00 31.63 99 THR A C 1
ATOM 734 O O . THR A 1 99 ? 40.113 8.909 6.357 1.00 31.44 99 THR A O 1
ATOM 738 N N . GLU A 1 100 ? 38.223 9.965 5.746 1.00 27.81 100 GLU A N 1
ATOM 739 C CA . GLU A 1 100 ? 38.890 10.892 4.843 1.00 24.84 100 GLU A CA 1
ATOM 740 C C . GLU A 1 100 ? 39.958 11.781 5.467 1.00 21.16 100 GLU A C 1
ATOM 741 O O . GLU A 1 100 ? 41.046 11.937 4.910 1.00 16.91 100 GLU A O 1
ATOM 747 N N . PHE A 1 101 ? 39.650 12.369 6.615 1.00 18.73 101 PHE A N 1
ATOM 748 C CA . PHE A 1 101 ? 40.594 13.262 7.267 1.00 16.43 101 PHE A CA 1
ATOM 749 C C . PHE A 1 101 ? 41.938 12.608 7.586 1.00 15.51 101 PHE A C 1
ATOM 750 O O . PHE A 1 101 ? 42.980 13.254 7.488 1.00 14.16 101 PHE A O 1
ATOM 758 N N . TYR A 1 102 ? 41.928 11.328 7.953 1.00 14.51 102 TYR A N 1
ATOM 759 C CA . TYR A 1 102 ? 43.183 10.642 8.257 1.00 15.45 102 TYR A CA 1
ATOM 760 C C . TYR A 1 102 ? 44.058 10.579 7.011 1.00 13.91 102 TYR A C 1
ATOM 761 O O . TYR A 1 102 ? 45.275 10.732 7.092 1.00 12.81 102 TYR A O 1
ATOM 770 N N . LYS A 1 103 ? 43.435 10.345 5.858 1.00 14.66 103 LYS A N 1
ATOM 771 C CA . LYS A 1 103 ? 44.170 10.261 4.597 1.00 14.30 103 LYS A CA 1
ATOM 772 C C . LYS A 1 103 ? 44.778 11.622 4.276 1.00 13.67 103 LYS A C 1
ATOM 773 O O . LYS A 1 103 ? 45.910 11.719 3.789 1.00 14.00 103 LYS A O 1
ATOM 779 N N . GLN A 1 104 ? 44.011 12.675 4.536 1.00 13.09 104 GLN A N 1
ATOM 780 C CA . GLN A 1 104 ? 44.477 14.031 4.271 1.00 12.43 104 GLN A CA 1
ATOM 781 C C . GLN A 1 104 ? 45.644 14.375 5.193 1.00 10.76 104 GLN A C 1
ATOM 782 O O . GLN A 1 104 ? 46.602 15.037 4.775 1.00 11.95 104 GLN A O 1
ATOM 788 N N . LEU A 1 105 ? 45.571 13.917 6.443 1.00 8.88 105 LEU A N 1
ATOM 789 C CA . LEU A 1 105 ? 46.643 14.183 7.404 1.00 9.53 105 LEU A CA 1
ATOM 790 C C . LEU A 1 105 ? 47.940 13.511 6.942 1.00 10.68 105 LEU A C 1
ATOM 791 O O . LEU A 1 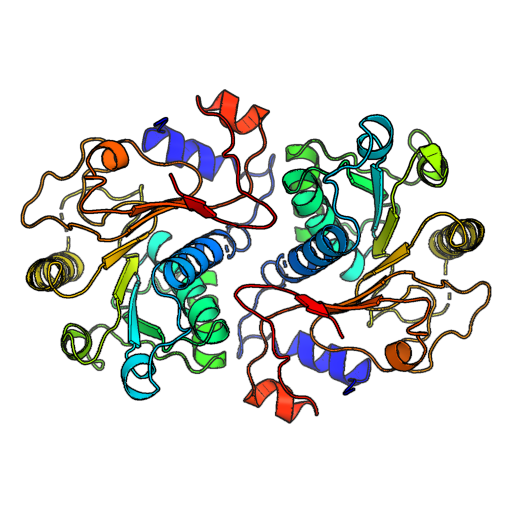105 ? 49.035 14.029 7.179 1.00 11.10 105 LEU A O 1
ATOM 796 N N . VAL A 1 106 ? 47.812 12.370 6.264 1.00 11.14 106 VAL A N 1
ATOM 797 C CA . VAL A 1 106 ? 48.982 11.660 5.751 1.00 11.12 106 VAL A CA 1
ATOM 798 C C . VAL A 1 106 ? 49.578 12.424 4.573 1.00 11.08 106 VAL A C 1
ATOM 799 O O . VAL A 1 106 ? 50.798 12.530 4.442 1.00 10.17 106 VAL A O 1
ATOM 803 N N . HIS A 1 107 ? 48.720 12.962 3.714 1.00 12.52 107 HIS A N 1
ATOM 804 C CA . HIS A 1 107 ? 49.212 13.738 2.583 1.00 12.97 107 HIS A CA 1
ATOM 805 C C . HIS A 1 107 ? 49.959 14.961 3.111 1.00 11.88 107 HIS A C 1
ATOM 806 O O . HIS A 1 107 ? 50.965 15.377 2.543 1.00 11.87 107 HIS A O 1
ATOM 813 N N . GLN A 1 108 ? 49.472 15.534 4.206 1.00 10.94 108 GLN A N 1
ATOM 814 C CA . GLN A 1 108 ? 50.130 16.693 4.789 1.00 12.45 108 GLN A CA 1
ATOM 815 C C . GLN A 1 108 ? 51.531 16.322 5.285 1.00 12.21 108 GLN A C 1
ATOM 816 O O . GLN A 1 108 ? 52.450 17.140 5.242 1.00 13.18 108 GLN A O 1
ATOM 822 N N . LEU A 1 109 ? 51.702 15.086 5.747 1.00 11.04 109 LEU A N 1
ATOM 823 C CA . LEU A 1 109 ? 53.013 14.646 6.214 1.00 11.35 109 LEU A CA 1
ATOM 824 C C . LEU A 1 109 ? 53.958 14.492 5.018 1.00 12.26 109 LEU A C 1
ATOM 825 O O . LEU A 1 109 ? 55.136 14.852 5.095 1.00 12.25 109 LEU A O 1
ATOM 830 N N . ASN A 1 110 ? 53.442 13.972 3.906 1.00 12.82 110 ASN A N 1
ATOM 831 C CA . ASN A 1 110 ? 54.264 13.807 2.706 1.00 14.42 110 ASN A CA 1
ATOM 832 C C . ASN A 1 110 ? 54.729 15.189 2.251 1.00 14.11 110 ASN A C 1
ATOM 833 O O . ASN A 1 110 ? 55.887 15.380 1.871 1.00 14.12 110 ASN A O 1
ATOM 838 N N . PHE A 1 111 ? 53.806 16.145 2.302 1.00 13.92 111 PHE A N 1
ATOM 839 C CA . PHE A 1 111 ? 54.075 17.529 1.925 1.00 13.93 111 PHE A CA 1
ATOM 840 C C . PHE A 1 111 ? 55.284 18.078 2.677 1.00 14.50 111 PHE A C 1
ATOM 841 O O . PHE A 1 111 ? 56.082 18.833 2.119 1.00 14.29 111 PHE A O 1
ATOM 849 N N . PHE A 1 112 ? 55.411 17.698 3.946 1.00 14.48 112 PHE A N 1
ATOM 850 C CA . PHE A 1 112 ? 56.517 18.142 4.793 1.00 14.21 112 PHE A CA 1
ATOM 851 C C . PHE A 1 112 ? 57.674 17.158 4.827 1.00 15.48 112 PHE A C 1
ATOM 852 O O . PHE A 1 112 ? 58.598 17.296 5.632 1.00 16.05 112 PHE A O 1
ATOM 860 N N . LYS A 1 113 ? 57.612 16.167 3.945 1.00 15.91 113 LYS A N 1
ATOM 861 C CA . LYS A 1 113 ? 58.656 15.157 3.843 1.00 15.42 113 LYS A CA 1
ATOM 862 C C . LYS A 1 113 ? 58.858 14.381 5.146 1.00 14.48 113 LYS A C 1
ATOM 863 O O . LYS A 1 113 ? 59.988 14.077 5.528 1.00 13.41 113 LYS A O 1
ATOM 869 N N . VAL A 1 114 ? 57.770 14.072 5.838 1.00 12.47 114 VAL A N 1
ATOM 870 C CA . VAL A 1 114 ? 57.872 13.297 7.069 1.00 12.50 114 VAL A CA 1
ATOM 871 C C . VAL A 1 114 ? 57.599 11.837 6.730 1.00 12.11 114 VAL A C 1
ATOM 872 O O . VAL A 1 114 ? 56.509 11.494 6.285 1.00 13.40 114 VAL A O 1
ATOM 876 N N . PRO A 1 115 ? 58.594 10.959 6.932 1.00 13.39 115 PRO A N 1
ATOM 877 C CA . PRO A 1 115 ? 58.447 9.529 6.641 1.00 14.97 115 PRO A CA 1
ATOM 878 C C . PRO A 1 115 ? 57.241 8.903 7.340 1.00 16.16 115 PRO A C 1
ATOM 879 O O . PRO A 1 115 ? 56.975 9.188 8.509 1.00 14.43 115 PRO A O 1
ATOM 883 N N . VAL A 1 116 ? 56.526 8.050 6.610 1.00 16.64 116 VAL A N 1
ATOM 884 C CA . VAL A 1 116 ? 55.361 7.342 7.128 1.00 19.74 116 VAL A CA 1
ATOM 885 C C . VAL A 1 116 ? 55.544 5.865 6.772 1.00 22.47 116 VAL A C 1
ATOM 886 O O . VAL A 1 116 ? 55.316 5.458 5.631 1.00 23.43 116 VAL A O 1
ATOM 890 N N . LEU A 1 117 ? 55.961 5.074 7.757 1.00 23.45 117 LEU A N 1
ATOM 891 C CA . LEU A 1 117 ? 56.223 3.648 7.581 1.00 26.29 117 LEU A CA 1
ATOM 892 C C . LEU A 1 117 ? 54.967 2.772 7.652 1.00 29.11 117 LEU A C 1
ATOM 893 O O . LEU A 1 117 ? 54.015 3.085 8.370 1.00 26.49 117 LEU A O 1
ATOM 898 N N . SER A 1 118 ? 54.984 1.665 6.912 1.00 32.35 118 SER A N 1
ATOM 899 C CA . SER A 1 118 ? 53.866 0.721 6.890 1.00 36.15 118 SER A CA 1
ATOM 900 C C . SER A 1 118 ? 54.115 -0.392 7.905 1.00 38.43 118 SER A C 1
ATOM 901 O O . SER A 1 118 ? 55.173 -0.436 8.531 1.00 40.06 118 SER A O 1
ATOM 904 N N . GLN A 1 119 ? 53.152 -1.299 8.050 1.00 40.60 119 GLN A N 1
ATOM 905 C CA . GLN A 1 119 ? 53.278 -2.395 9.005 1.00 42.20 119 GLN A CA 1
ATOM 906 C C . GLN A 1 119 ? 54.369 -3.401 8.643 0.0000 42.93 119 GLN A C 1
ATOM 907 O O . GLN A 1 119 ? 54.704 -4.275 9.444 0.0000 43.10 119 GLN A O 1
ATOM 913 N N . ASP A 1 120 ? 54.926 -3.272 7.443 0.50 43.54 120 ASP A N 1
ATOM 914 C CA . ASP A 1 120 ? 55.971 -4.182 6.988 1.00 44.47 120 ASP A CA 1
ATOM 915 C C . ASP A 1 120 ? 57.214 -3.470 6.455 0.50 44.96 120 ASP A C 1
ATOM 916 O O . ASP A 1 120 ? 58.209 -3.320 7.163 0.0000 45.10 120 ASP A O 1
ATOM 921 N N . GLU A 1 121 ? 57.139 -3.042 5.197 1.00 45.43 121 GLU A N 1
ATOM 922 C CA . GLU A 1 121 ? 58.227 -2.363 4.494 0.50 45.11 121 GLU A CA 1
ATOM 923 C C . GLU A 1 121 ? 59.135 -1.423 5.286 0.0000 44.43 121 GLU A C 1
ATOM 924 O O . GLU A 1 121 ? 60.297 -1.242 4.924 0.50 44.75 121 GLU A O 1
ATOM 930 N N . GLY A 1 122 ? 58.625 -0.834 6.363 0.0000 43.51 122 GLY A N 1
ATOM 931 C CA . GLY A 1 122 ? 59.423 0.114 7.127 0.50 41.86 122 GLY A CA 1
ATOM 932 C C . GLY A 1 122 ? 60.398 -0.324 8.211 0.0000 40.83 122 GLY A C 1
ATOM 933 O O . GLY A 1 122 ? 61.065 0.532 8.794 0.0000 40.90 122 GLY A O 1
ATOM 934 N N . ASN A 1 123 ? 60.508 -1.624 8.480 0.0000 39.51 123 ASN A N 1
ATOM 935 C CA . ASN A 1 123 ? 61.414 -2.116 9.526 0.0000 37.95 123 ASN A CA 1
ATOM 936 C C . ASN A 1 123 ? 61.431 -1.142 10.705 1.00 36.42 123 ASN A C 1
ATOM 937 O O . ASN A 1 123 ? 62.483 -0.657 11.120 1.00 36.70 123 ASN A O 1
ATOM 942 N N . TRP A 1 124 ? 60.247 -0.871 11.239 1.00 33.57 124 TRP A N 1
ATOM 943 C CA . TRP A 1 124 ? 60.084 0.061 12.343 1.00 30.23 124 TRP A CA 1
ATOM 944 C C . TRP A 1 124 ? 60.941 -0.220 13.579 1.00 27.65 124 TRP A C 1
ATOM 945 O O . TRP A 1 124 ? 61.282 0.704 14.314 1.00 25.88 124 TRP A O 1
ATOM 956 N N . LEU A 1 125 ? 61.284 -1.484 13.812 1.00 26.56 125 LEU A N 1
ATOM 957 C CA . LEU A 1 125 ? 62.087 -1.845 14.981 1.00 25.68 125 LEU A CA 1
ATOM 958 C C . LEU A 1 125 ? 63.436 -1.134 15.065 1.00 24.01 125 LEU A C 1
ATOM 959 O O . LEU A 1 125 ? 63.998 -0.980 16.151 1.00 22.44 125 LEU A O 1
ATOM 964 N N . GLU A 1 126 ? 63.958 -0.694 13.926 1.00 23.06 126 GLU A N 1
ATOM 965 C CA . GLU A 1 126 ? 65.240 -0.001 13.916 1.00 22.58 126 GLU A CA 1
ATOM 966 C C . GLU A 1 126 ? 65.154 1.306 14.703 1.00 22.25 126 GLU A C 1
ATOM 967 O O . GLU A 1 126 ? 66.169 1.833 15.166 1.00 20.78 126 GLU A O 1
ATOM 973 N N . TYR A 1 127 ? 63.940 1.823 14.867 1.00 20.79 127 TYR A N 1
ATOM 974 C CA . TYR A 1 127 ? 63.742 3.072 15.593 1.00 21.33 127 TYR A CA 1
ATOM 975 C C . TYR A 1 127 ? 63.607 2.904 17.100 1.00 22.00 127 TYR A C 1
ATOM 976 O O . TYR A 1 127 ? 63.388 3.880 17.820 1.00 20.25 127 TYR A O 1
ATOM 985 N N . LEU A 1 128 ? 63.732 1.669 17.576 1.00 21.52 128 LEU A N 1
ATOM 986 C CA . LEU A 1 128 ? 63.646 1.403 19.006 1.00 23.59 128 LEU A CA 1
ATOM 987 C C . LEU A 1 128 ? 65.046 1.289 19.602 1.00 25.42 128 LEU A C 1
ATOM 988 O O . LEU A 1 128 ? 65.246 0.653 20.639 1.00 24.79 128 LEU A O 1
ATOM 993 N N . LYS A 1 129 ? 66.011 1.906 18.928 1.00 26.22 129 LYS A N 1
ATOM 994 C CA . LYS A 1 129 ? 67.399 1.908 19.378 1.00 27.50 129 LYS A CA 1
ATOM 995 C C . LYS A 1 129 ? 67.742 3.303 19.887 1.00 27.08 129 LYS A C 1
ATOM 996 O O . LYS A 1 129 ? 67.455 4.301 19.226 1.00 27.29 129 LYS A O 1
ATOM 1002 N N . PRO A 1 130 ? 68.365 3.386 21.070 1.00 26.21 130 PRO A N 1
ATOM 1003 C CA . PRO A 1 130 ? 68.763 4.644 21.708 1.00 26.20 130 PRO A CA 1
ATOM 1004 C C . PRO A 1 130 ? 69.513 5.641 20.825 1.00 25.75 130 PRO A C 1
ATOM 1005 O O . PRO A 1 130 ? 69.207 6.832 20.825 1.00 25.12 130 PRO A O 1
ATOM 1009 N N . GLU A 1 131 ? 70.498 5.158 20.077 1.00 25.22 131 GLU A N 1
ATOM 1010 C CA . GLU A 1 131 ? 71.290 6.041 19.227 1.00 25.42 131 GLU A CA 1
ATOM 1011 C C . GLU A 1 131 ? 70.569 6.594 18.002 1.00 24.03 131 GLU A C 1
ATOM 1012 O O . GLU A 1 131 ? 71.115 7.434 17.290 1.00 24.35 131 GLU A O 1
ATOM 1018 N N . LYS A 1 132 ? 69.343 6.146 17.759 1.00 21.93 132 LYS A N 1
ATOM 1019 C CA . LYS A 1 132 ? 68.614 6.626 16.596 1.00 22.06 132 LYS A CA 1
ATOM 1020 C C . LYS A 1 132 ? 67.364 7.434 16.925 1.00 19.55 132 LYS A C 1
ATOM 1021 O O . LYS A 1 132 ? 66.909 8.246 16.117 1.00 17.93 132 LYS A O 1
ATOM 1027 N N . THR A 1 133 ? 66.823 7.221 18.118 1.00 17.27 133 THR A N 1
ATOM 1028 C CA . THR A 1 133 ? 65.595 7.889 18.526 1.00 15.70 133 THR A CA 1
ATOM 1029 C C . THR A 1 133 ? 65.707 8.707 19.809 1.00 14.59 133 THR A C 1
ATOM 1030 O O . THR A 1 133 ? 66.215 8.225 20.819 1.00 15.13 133 THR A O 1
ATOM 1034 N N . LEU A 1 134 ? 65.220 9.945 19.753 1.00 14.01 134 LEU A N 1
ATOM 1035 C CA . LEU A 1 134 ? 65.232 10.864 20.893 1.00 12.94 134 LEU A CA 1
ATOM 1036 C C . LEU A 1 134 ? 64.128 10.493 21.877 1.00 12.17 134 LEU A C 1
ATOM 1037 O O . LEU A 1 134 ? 64.348 10.439 23.087 1.00 10.99 134 LEU A O 1
ATOM 1042 N N . CYS A 1 135 ? 62.931 10.265 21.349 1.00 11.03 135 CYS A N 1
ATOM 1043 C CA . CYS A 1 135 ? 61.794 9.881 22.173 1.00 11.08 135 CYS A CA 1
ATOM 1044 C C . CYS A 1 135 ? 60.745 9.252 21.275 1.00 11.47 135 CYS A C 1
ATOM 1045 O O . CYS A 1 135 ? 60.781 9.404 20.048 1.00 11.42 135 CYS A O 1
ATOM 1048 N N . ILE A 1 136 ? 59.812 8.543 21.897 1.00 11.18 136 ILE A N 1
ATOM 1049 C CA . ILE A 1 136 ? 58.752 7.868 21.176 1.00 10.19 136 ILE A CA 1
ATOM 1050 C C . ILE A 1 136 ? 57.409 8.456 21.570 1.00 10.24 136 ILE A C 1
ATOM 1051 O O . ILE A 1 136 ? 57.139 8.677 22.750 1.00 10.86 136 ILE A O 1
ATOM 1056 N N . VAL A 1 137 ? 56.579 8.741 20.577 1.00 8.70 137 VAL A N 1
ATOM 1057 C CA . VAL A 1 137 ? 55.255 9.269 20.851 1.00 6.66 137 VAL A CA 1
ATOM 1058 C C . VAL A 1 137 ? 54.263 8.130 20.697 1.00 7.47 137 VAL A C 1
ATOM 1059 O O . VAL A 1 137 ? 54.098 7.558 19.606 1.00 9.81 137 VAL A O 1
ATOM 1063 N N . ASP A 1 138 ? 53.605 7.819 21.806 1.00 8.37 138 ASP A N 1
ATOM 1064 C CA . ASP A 1 138 ? 52.614 6.759 21.876 1.00 7.82 138 ASP A CA 1
ATOM 1065 C C . ASP A 1 138 ? 51.232 7.310 21.562 1.00 7.17 138 ASP A C 1
ATOM 1066 O O . ASP A 1 138 ? 50.567 7.860 22.434 1.00 8.96 138 ASP A O 1
ATOM 1071 N N . ALA A 1 139 ? 50.815 7.168 20.311 1.00 7.92 139 ALA A N 1
ATOM 1072 C CA . ALA A 1 139 ? 49.504 7.631 19.882 1.00 8.23 139 ALA A CA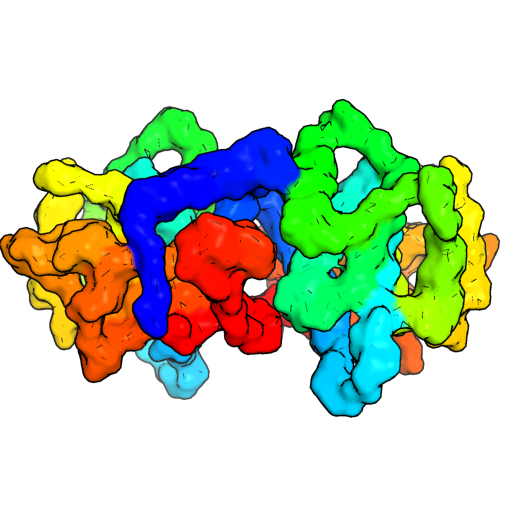 1
ATOM 1073 C C . ALA A 1 139 ? 48.720 6.431 19.343 1.00 10.52 139 ALA A C 1
ATOM 1074 O O . ALA A 1 139 ? 48.009 6.536 18.337 1.00 8.00 139 ALA A O 1
ATOM 1076 N N . ILE A 1 140 ? 48.855 5.285 20.006 1.00 9.35 140 ILE A N 1
ATOM 1077 C CA . ILE A 1 140 ? 48.160 4.075 19.564 1.00 12.78 140 ILE A CA 1
ATOM 1078 C C . ILE A 1 140 ? 46.663 4.124 19.857 1.00 13.29 140 ILE A C 1
ATOM 1079 O O . ILE A 1 140 ? 45.860 4.231 18.928 1.00 13.55 140 ILE A O 1
ATOM 1084 N N . PHE A 1 141 ? 46.286 4.039 21.132 1.00 14.10 141 PHE A N 1
ATOM 1085 C CA . PHE A 1 141 ? 44.871 4.088 21.511 1.00 15.92 141 PHE A CA 1
ATOM 1086 C C . PHE A 1 141 ? 44.572 5.148 22.559 1.00 14.51 141 PHE A C 1
ATOM 1087 O O . PHE A 1 141 ? 45.361 5.364 23.477 1.00 16.05 141 PHE A O 1
ATOM 1095 N N . GLY A 1 142 ? 43.416 5.791 22.410 1.00 14.28 142 GLY A N 1
ATOM 1096 C CA . GLY A 1 142 ? 42.997 6.829 23.331 1.00 13.53 142 GLY A CA 1
ATOM 1097 C C . GLY A 1 142 ? 41.999 6.385 24.387 1.00 14.87 142 GLY A C 1
ATOM 1098 O O . GLY A 1 142 ? 41.813 5.190 24.619 1.00 14.96 142 GLY A O 1
ATOM 1099 N N . PHE A 1 143 ? 41.331 7.348 25.015 1.00 17.48 143 PHE A N 1
ATOM 1100 C CA . PHE A 1 143 ? 40.377 7.049 26.082 1.00 20.03 143 PHE A CA 1
ATOM 1101 C C . PHE A 1 143 ? 39.238 6.097 25.710 1.00 21.31 143 PHE A C 1
ATOM 1102 O O . PHE A 1 143 ? 38.521 5.617 26.589 1.00 20.15 143 PHE A O 1
ATOM 1110 N N . SER A 1 144 ? 39.082 5.822 24.417 1.00 23.46 144 SER A N 1
ATOM 1111 C CA . SER A 1 144 ? 38.035 4.920 23.934 1.00 27.61 144 SER A CA 1
ATOM 1112 C C . SER A 1 144 ? 38.529 3.473 23.897 1.00 29.17 144 SER A C 1
ATOM 1113 O O . SER A 1 144 ? 37.831 2.582 23.410 1.00 32.04 144 SER A O 1
ATOM 1116 N N . PHE A 1 145 ? 39.734 3.246 24.410 1.00 29.43 145 PHE A N 1
ATOM 1117 C CA . PHE A 1 145 ? 40.328 1.912 24.428 1.00 29.28 145 PHE A CA 1
ATOM 1118 C C . PHE A 1 145 ? 39.548 0.936 25.297 1.00 30.24 145 PHE A C 1
ATOM 1119 O O . PHE A 1 145 ? 39.105 1.280 26.392 1.00 29.98 145 PHE A O 1
ATOM 1127 N N . LYS A 1 146 ? 39.391 -0.287 24.803 1.00 31.36 146 LYS A N 1
ATOM 1128 C CA . LYS A 1 146 ? 38.690 -1.333 25.540 1.00 32.03 146 LYS A CA 1
ATOM 1129 C C . LYS A 1 146 ? 39.391 -2.666 25.298 1.00 32.39 146 LYS A C 1
ATOM 1130 O O . LYS A 1 146 ? 39.463 -3.140 24.165 1.00 32.71 146 LYS A O 1
ATOM 1136 N N . PRO A 1 147 ? 39.930 -3.280 26.364 1.00 32.51 147 PRO A N 1
ATOM 1137 C CA . PRO A 1 147 ? 40.628 -4.564 26.257 1.00 33.14 147 PRO A CA 1
ATOM 1138 C C . PRO A 1 147 ? 39.686 -5.691 25.834 1.00 33.45 147 PRO A C 1
ATOM 1139 O O . PRO A 1 147 ? 38.466 -5.565 25.947 1.00 34.41 147 PRO A O 1
ATOM 1143 N N . PRO A 1 148 ? 40.244 -6.805 25.332 1.00 32.88 148 PRO A N 1
ATOM 1144 C CA . PRO A 1 148 ? 41.683 -7.017 25.166 1.00 32.01 148 PRO A CA 1
ATOM 1145 C C . PRO A 1 148 ? 42.227 -6.317 23.929 1.00 31.42 148 PRO A C 1
ATOM 1146 O O . PRO A 1 148 ? 41.477 -5.968 23.014 1.00 29.82 148 PRO A O 1
ATOM 1158 N N . ARG A 1 150 ? 44.306 -6.192 20.465 1.00 21.66 150 ARG A N 1
ATOM 1159 C CA . ARG A 1 150 ? 44.561 -7.121 19.380 1.00 20.63 150 ARG A CA 1
ATOM 1160 C C . ARG A 1 150 ? 45.872 -6.821 18.671 1.00 19.46 150 ARG A C 1
ATOM 1161 O O . ARG A 1 150 ? 46.462 -5.757 18.864 1.00 17.47 150 ARG A O 1
ATOM 1169 N N . GLU A 1 151 ? 46.341 -7.771 17.867 1.00 17.77 151 GLU A N 1
ATOM 1170 C CA . GLU A 1 151 ? 47.575 -7.576 17.114 1.00 18.70 151 GLU A CA 1
ATOM 1171 C C . GLU A 1 151 ? 47.255 -6.616 15.975 1.00 18.78 151 GLU A C 1
ATOM 1172 O O . GLU A 1 151 ? 46.095 -6.486 15.578 1.00 19.42 151 GLU A O 1
ATOM 1178 N N . PRO A 1 152 ? 48.274 -5.933 15.431 1.00 17.64 152 PRO A N 1
ATOM 1179 C CA . PRO A 1 152 ? 49.677 -6.027 15.837 1.00 17.63 152 PRO A CA 1
ATOM 1180 C C . PRO A 1 152 ? 50.013 -5.100 17.003 1.00 16.69 152 PRO A C 1
ATOM 1181 O O . PRO A 1 152 ? 51.163 -5.020 17.429 1.00 15.82 152 PRO A O 1
ATOM 1185 N N . PHE A 1 153 ? 49.006 -4.403 17.516 1.00 16.43 153 PHE A N 1
ATOM 1186 C CA . PHE A 1 153 ? 49.206 -3.472 18.615 1.00 17.73 153 PHE A CA 1
ATOM 1187 C C . PHE A 1 153 ? 49.666 -4.149 19.891 1.00 18.34 153 PHE A C 1
ATOM 1188 O O . PHE A 1 153 ? 50.377 -3.548 20.691 1.00 15.73 153 PHE A O 1
ATOM 1196 N N . LYS A 1 154 ? 49.268 -5.400 20.087 1.00 18.56 154 LYS A N 1
ATOM 1197 C CA . LYS A 1 154 ? 49.688 -6.110 21.284 1.00 19.97 154 LYS A CA 1
ATOM 1198 C C . LYS A 1 154 ? 51.212 -6.235 21.245 1.00 18.67 154 LYS A C 1
ATOM 1199 O O . LYS A 1 154 ? 51.900 -5.825 22.179 1.00 19.95 154 LYS A O 1
ATOM 1205 N N . GLY A 1 155 ? 51.731 -6.782 20.150 1.00 18.32 155 GLY A N 1
ATOM 1206 C CA . GLY A 1 155 ? 53.168 -6.942 20.002 1.00 16.01 155 GLY A CA 1
ATOM 1207 C C . GLY A 1 155 ? 53.933 -5.629 19.994 1.00 15.95 155 GLY A C 1
ATOM 1208 O O . GLY A 1 155 ? 55.067 -5.566 20.469 1.00 12.71 155 GLY A O 1
ATOM 1209 N N . ILE A 1 156 ? 53.329 -4.582 19.439 1.00 14.49 156 ILE A N 1
ATOM 1210 C CA . ILE A 1 156 ? 53.975 -3.268 19.403 1.00 15.54 156 ILE A CA 1
ATOM 1211 C C . ILE A 1 156 ? 54.228 -2.775 20.830 1.00 13.57 156 ILE A C 1
ATOM 1212 O O . ILE A 1 156 ? 55.323 -2.322 21.153 1.00 13.12 156 ILE A O 1
ATOM 1217 N N . VAL A 1 157 ? 53.207 -2.874 21.677 1.00 14.24 157 VAL A N 1
ATOM 1218 C CA . VAL A 1 157 ? 53.303 -2.449 23.072 1.00 14.22 157 VAL A CA 1
ATOM 1219 C C . VAL A 1 157 ? 54.383 -3.249 23.803 1.00 15.90 157 VAL A C 1
ATOM 1220 O O . VAL A 1 157 ? 55.113 -2.713 24.641 1.00 11.98 157 VAL A O 1
ATOM 1224 N N . GLU A 1 158 ? 54.479 -4.535 23.482 1.00 16.30 158 GLU A N 1
ATOM 1225 C CA . GLU A 1 158 ? 55.482 -5.396 24.094 1.00 17.37 158 GLU A CA 1
ATOM 1226 C C . GLU A 1 158 ? 56.880 -4.892 23.757 1.00 14.89 158 GLU A C 1
ATOM 1227 O O . GLU A 1 158 ? 57.735 -4.786 24.638 1.00 13.97 158 GLU A O 1
ATOM 1233 N N . GLU A 1 159 ? 57.106 -4.578 22.482 1.00 14.68 159 GLU A N 1
ATOM 1234 C CA . GLU A 1 159 ? 58.405 -4.080 22.031 1.00 15.18 159 GLU A CA 1
ATOM 1235 C C . GLU A 1 159 ? 58.737 -2.753 22.704 1.00 14.21 159 GLU A C 1
ATOM 1236 O O . GLU A 1 159 ? 59.879 -2.515 23.092 1.00 13.91 159 GLU A O 1
ATOM 1242 N N . LEU A 1 160 ? 57.737 -1.886 22.834 1.00 13.38 160 LEU A N 1
ATOM 1243 C CA . LEU A 1 160 ? 57.933 -0.585 23.472 1.00 13.46 160 LEU A CA 1
ATOM 1244 C C . LEU A 1 160 ? 58.310 -0.739 24.943 1.00 12.96 160 LEU A C 1
ATOM 1245 O O . LEU A 1 160 ? 59.204 -0.052 25.437 1.00 13.63 160 LEU A O 1
ATOM 1250 N N . CYS A 1 161 ? 57.630 -1.641 25.645 1.00 13.83 161 CYS A N 1
ATOM 1251 C CA . CYS A 1 161 ? 57.916 -1.846 27.064 1.00 13.43 161 CYS A CA 1
ATOM 1252 C C . CYS A 1 161 ? 59.339 -2.323 27.323 1.00 13.18 161 CYS A C 1
ATOM 1253 O O . CYS A 1 161 ? 59.906 -2.044 28.378 1.00 12.78 161 CYS A O 1
ATOM 1256 N N . LYS A 1 162 ? 59.915 -3.040 26.364 1.00 13.67 162 LYS A N 1
ATOM 1257 C CA . LYS A 1 162 ? 61.273 -3.541 26.514 1.00 15.05 162 LYS A CA 1
ATOM 1258 C C . LYS A 1 162 ? 62.322 -2.429 26.517 1.00 15.60 162 LYS A C 1
ATOM 1259 O O . LYS A 1 162 ? 63.380 -2.575 27.132 1.00 15.06 162 LYS A O 1
ATOM 1265 N N . VAL A 1 163 ? 62.034 -1.317 25.846 1.00 14.46 163 VAL A N 1
ATOM 1266 C CA . VAL A 1 163 ? 62.996 -0.216 25.785 1.00 14.68 163 VAL A CA 1
ATOM 1267 C C . VAL A 1 163 ? 62.514 1.086 26.423 1.00 14.49 163 VAL A C 1
ATOM 1268 O O . VAL A 1 163 ? 63.195 2.108 26.333 1.00 16.32 163 VAL A O 1
ATOM 1272 N N . GLN A 1 164 ? 61.365 1.047 27.085 1.00 12.25 164 GLN A N 1
ATOM 1273 C CA . GLN A 1 164 ? 60.797 2.253 27.688 1.00 12.98 164 GLN A CA 1
ATOM 1274 C C . GLN A 1 164 ? 61.584 2.833 28.851 1.00 12.91 164 GLN A C 1
ATOM 1275 O O . GLN A 1 164 ? 61.329 3.964 29.274 1.00 13.08 164 GLN A O 1
ATOM 1281 N N . ASN A 1 165 ? 62.539 2.071 29.375 1.00 14.02 165 ASN A N 1
ATOM 1282 C CA . ASN A 1 165 ? 63.344 2.566 30.483 1.00 15.17 165 ASN A CA 1
ATOM 1283 C C . ASN A 1 165 ? 64.634 3.191 29.962 1.00 14.98 165 ASN A C 1
ATOM 1284 O O . ASN A 1 165 ? 65.411 3.753 30.727 1.00 14.00 165 ASN A O 1
ATOM 1289 N N . ILE A 1 166 ? 64.857 3.091 28.655 1.00 13.46 166 ILE A N 1
ATOM 1290 C CA . ILE A 1 166 ? 66.042 3.677 28.045 1.00 14.29 166 ILE A CA 1
ATOM 1291 C C . ILE A 1 166 ? 65.623 4.808 27.105 1.00 14.09 166 ILE A C 1
ATOM 1292 O O . ILE A 1 166 ? 66.265 5.858 27.062 1.00 14.16 166 ILE A O 1
ATOM 1297 N N . ILE A 1 167 ? 64.540 4.588 26.361 1.00 12.17 167 ILE A N 1
ATOM 1298 C CA . ILE A 1 167 ? 64.004 5.587 25.428 1.00 13.08 167 ILE A CA 1
ATOM 1299 C C . ILE A 1 167 ? 62.699 6.139 26.024 1.00 11.66 167 ILE A C 1
ATOM 1300 O O . ILE A 1 167 ? 61.764 5.382 26.301 1.00 13.05 167 ILE A O 1
ATOM 1305 N N . PRO A 1 168 ? 62.614 7.464 26.223 1.00 11.37 168 PRO A N 1
ATOM 1306 C CA . PRO A 1 168 ? 61.410 8.071 26.795 1.00 10.88 168 PRO A CA 1
ATOM 1307 C C . PRO A 1 168 ? 60.181 7.991 25.898 1.00 10.88 168 PRO A C 1
ATOM 1308 O O . PRO A 1 168 ? 60.251 8.290 24.705 1.00 11.25 168 PRO A O 1
ATOM 1312 N N . ILE A 1 169 ? 59.056 7.589 26.481 1.00 11.75 169 ILE A N 1
ATOM 1313 C CA . ILE A 1 169 ? 57.800 7.493 25.742 1.00 10.31 169 ILE A CA 1
ATOM 1314 C C . ILE A 1 169 ? 56.871 8.633 26.164 1.00 10.20 169 ILE A C 1
ATOM 1315 O O . ILE A 1 169 ? 56.699 8.899 27.357 1.00 7.03 169 ILE A O 1
ATOM 1320 N N . VAL A 1 170 ? 56.295 9.307 25.172 1.00 7.91 170 VAL A N 1
ATOM 1321 C CA . VAL A 1 170 ? 55.360 10.407 25.402 1.00 7.37 170 VAL A CA 1
ATOM 1322 C C . VAL A 1 170 ? 53.985 9.879 24.994 1.00 9.58 170 VAL A C 1
ATOM 1323 O O . VAL A 1 170 ? 53.724 9.704 23.798 1.00 8.07 170 VAL A O 1
ATOM 1327 N N . SER A 1 171 ? 53.114 9.623 25.972 1.00 8.91 171 SER A N 1
ATOM 1328 C CA . SER A 1 171 ? 51.782 9.083 25.685 1.00 9.60 171 SER A CA 1
ATOM 1329 C C . SER A 1 171 ? 50.728 10.145 25.440 1.00 9.76 171 SER A C 1
ATOM 1330 O O . SER A 1 171 ? 50.580 11.080 26.227 1.00 9.39 171 SER A O 1
ATOM 1333 N N . VAL A 1 172 ? 49.985 9.977 24.348 1.00 9.08 172 VAL A N 1
ATOM 1334 C CA . VAL A 1 172 ? 48.931 10.906 23.973 1.00 8.34 172 VAL A CA 1
ATOM 1335 C C . VAL A 1 172 ? 47.612 10.539 24.650 1.00 10.12 172 VAL A C 1
ATOM 1336 O O . VAL A 1 172 ? 47.069 9.447 24.446 1.00 9.52 172 VAL A O 1
ATOM 1340 N N . ASP A 1 173 ? 47.121 11.479 25.451 1.00 9.60 173 ASP A N 1
ATOM 1341 C CA . ASP A 1 173 ? 45.875 11.370 26.196 1.00 11.07 173 ASP A CA 1
ATOM 1342 C C . ASP A 1 173 ? 45.942 10.394 27.374 1.00 11.22 173 ASP A C 1
ATOM 1343 O O . ASP A 1 173 ? 45.768 10.796 28.527 1.00 13.09 173 ASP A O 1
ATOM 1348 N N . VAL A 1 174 ? 46.175 9.121 27.074 1.00 10.83 174 VAL A N 1
ATOM 1349 C CA . VAL A 1 174 ? 46.299 8.070 28.081 1.00 11.71 174 VAL A CA 1
ATOM 1350 C C . VAL A 1 174 ? 47.350 7.066 27.611 1.00 11.10 174 VAL A C 1
ATOM 1351 O O . VAL A 1 174 ? 47.586 6.917 26.413 1.00 11.76 174 VAL A O 1
ATOM 1355 N N . PRO A 1 175 ? 48.016 6.376 28.554 1.00 10.40 175 PRO A N 1
ATOM 1356 C CA . PRO A 1 175 ? 49.036 5.387 28.183 1.00 10.72 175 PRO A CA 1
ATOM 1357 C C . PRO A 1 175 ? 48.342 4.209 27.506 1.00 11.69 175 PRO A C 1
ATOM 1358 O O . PRO A 1 175 ? 47.421 3.622 28.074 1.00 11.32 175 PRO A O 1
ATOM 1362 N N . THR A 1 176 ? 48.764 3.871 26.294 1.00 11.18 176 THR A N 1
ATOM 1363 C CA . THR A 1 176 ? 48.142 2.767 25.572 1.00 13.16 176 THR A CA 1
ATOM 1364 C C . THR A 1 176 ? 48.242 1.465 26.370 1.00 13.33 176 THR A C 1
ATOM 1365 O O . THR A 1 176 ? 49.303 1.125 26.888 1.00 11.95 176 THR A O 1
ATOM 1369 N N . GLY A 1 177 ? 47.129 0.750 26.491 1.00 13.48 177 GLY A N 1
ATOM 1370 C CA . GLY A 1 177 ? 47.150 -0.502 27.230 1.00 16.06 177 GLY A CA 1
ATOM 1371 C C . GLY A 1 177 ? 46.699 -0.374 28.673 1.00 15.81 177 GLY A C 1
ATOM 1372 O O . GLY A 1 177 ? 46.440 -1.383 29.336 1.00 16.55 177 GLY A O 1
ATOM 1373 N N . TRP A 1 178 ? 46.617 0.856 29.175 1.00 15.21 178 TRP A N 1
ATOM 1374 C CA . TRP A 1 178 ? 46.166 1.090 30.550 1.00 13.98 178 TRP A CA 1
ATOM 1375 C C . TRP A 1 178 ? 44.644 1.102 30.573 1.00 15.83 178 TRP A C 1
ATOM 1376 O O . TRP A 1 178 ? 44.002 1.424 29.569 1.00 14.67 178 TRP A O 1
ATOM 1387 N N . ASP A 1 179 ? 44.060 0.746 31.713 1.00 15.95 179 ASP A N 1
ATOM 1388 C CA . ASP A 1 179 ? 42.613 0.797 31.823 1.00 17.21 179 ASP A CA 1
ATOM 1389 C C . ASP A 1 179 ? 42.338 2.283 32.026 1.00 16.27 179 ASP A C 1
ATOM 1390 O O . ASP A 1 179 ? 42.769 2.867 33.018 1.00 16.01 179 ASP A O 1
ATOM 1395 N N . VAL A 1 180 ? 41.641 2.892 31.072 1.00 17.26 180 VAL A N 1
ATOM 1396 C CA . VAL A 1 180 ? 41.350 4.323 31.112 1.00 15.72 180 VAL A CA 1
ATOM 1397 C C . VAL A 1 180 ? 40.819 4.824 32.447 1.00 16.94 180 VAL A C 1
ATOM 1398 O O . VAL A 1 180 ? 41.103 5.952 32.837 1.00 17.02 180 VAL A O 1
ATOM 1402 N N . ASP A 1 181 ? 40.062 3.991 33.157 1.00 18.42 181 ASP A N 1
ATOM 1403 C CA . ASP A 1 181 ? 39.504 4.404 34.444 1.00 20.15 181 ASP A CA 1
ATOM 1404 C C . ASP A 1 181 ? 40.141 3.724 35.649 1.00 20.80 181 ASP A C 1
ATOM 1405 O O . ASP A 1 181 ? 40.202 4.305 36.733 1.00 21.43 181 ASP A O 1
ATOM 1410 N N . LYS A 1 182 ? 40.612 2.495 35.458 1.00 22.49 182 LYS A N 1
ATOM 1411 C CA . LYS A 1 182 ? 41.219 1.729 36.541 1.00 23.73 182 LYS A CA 1
ATOM 1412 C C . LYS A 1 182 ? 42.730 1.884 36.632 1.00 23.54 182 LYS A C 1
ATOM 1413 O O . LYS A 1 182 ? 43.306 1.727 37.705 1.00 25.09 182 LYS A O 1
ATOM 1419 N N . GLY A 1 183 ? 43.370 2.172 35.505 1.00 23.76 183 GLY A N 1
ATOM 1420 C CA . GLY A 1 183 ? 44.815 2.319 35.495 1.00 21.45 183 GLY A CA 1
ATOM 1421 C C . GLY A 1 183 ? 45.509 1.113 34.883 1.00 20.70 183 GLY A C 1
ATOM 1422 O O . GLY A 1 183 ? 44.854 0.251 34.310 1.00 18.16 183 GLY A O 1
ATOM 1423 N N . PRO A 1 184 ? 46.842 1.015 35.003 1.00 22.45 184 PRO A N 1
ATOM 1424 C CA . PRO A 1 184 ? 47.599 -0.107 34.443 1.00 23.72 184 PRO A CA 1
ATOM 1425 C C . PRO A 1 184 ? 47.214 -1.444 35.070 1.00 25.61 184 PRO A C 1
ATOM 1426 O O . PRO A 1 184 ? 47.323 -1.626 36.281 1.00 26.00 184 PRO A O 1
ATOM 1430 N N . ILE A 1 185 ? 46.755 -2.370 34.237 1.00 26.95 185 ILE A N 1
ATOM 1431 C CA . ILE A 1 185 ? 46.347 -3.686 34.706 1.00 29.96 185 ILE A CA 1
ATOM 1432 C C . ILE A 1 185 ? 47.169 -4.784 34.037 1.00 30.31 185 ILE A C 1
ATOM 1433 O O . ILE A 1 185 ? 47.817 -5.581 34.710 1.00 28.97 185 ILE A O 1
ATOM 1438 N N . SER A 1 186 ? 47.134 -4.820 32.709 1.00 31.21 186 SER A N 1
ATOM 1439 C CA . SER A 1 186 ? 47.872 -5.822 31.948 1.00 33.09 186 SER A CA 1
ATOM 1440 C C . SER A 1 186 ? 49.377 -5.568 31.994 1.00 33.57 186 SER A C 1
ATOM 1441 O O . SER A 1 186 ? 49.820 -4.421 32.057 1.00 33.21 186 SER A O 1
ATOM 1444 N N . GLN A 1 187 ? 50.156 -6.646 31.963 1.00 33.54 187 GLN A N 1
ATOM 1445 C CA . GLN A 1 187 ? 51.612 -6.549 31.998 1.00 33.97 187 GLN A CA 1
ATOM 1446 C C . GLN A 1 187 ? 52.220 -7.314 30.826 1.00 32.99 187 GLN A C 1
ATOM 1447 O O . GLN A 1 187 ? 51.705 -8.357 30.426 1.00 35.16 187 GLN A O 1
ATOM 1453 N N . PRO A 1 188 ? 53.324 -6.798 30.253 1.00 31.08 188 PRO A N 1
ATOM 1454 C CA . PRO A 1 188 ? 53.986 -5.556 30.667 1.00 29.06 188 PRO A CA 1
ATOM 1455 C C . PRO A 1 188 ? 53.102 -4.337 30.425 1.00 26.51 188 PRO A C 1
ATOM 1456 O O . PRO A 1 188 ? 52.195 -4.368 29.592 1.00 25.43 188 PRO A O 1
ATOM 1460 N N . SER A 1 189 ? 53.384 -3.266 31.157 1.00 22.86 189 SER A N 1
ATOM 1461 C CA . SER A 1 189 ? 52.607 -2.041 31.069 1.00 20.42 189 SER A CA 1
ATOM 1462 C C . SER A 1 189 ? 53.470 -0.840 30.671 1.00 19.37 189 SER A C 1
ATOM 1463 O O . SER A 1 189 ? 54.620 -0.713 31.098 1.00 16.19 189 SER A O 1
ATOM 1466 N N . ILE A 1 190 ? 52.909 0.039 29.849 1.00 17.46 190 ILE A N 1
ATOM 1467 C CA . ILE A 1 190 ? 53.616 1.239 29.414 1.00 16.53 190 ILE A CA 1
ATOM 1468 C C . ILE A 1 190 ? 53.903 2.133 30.621 1.00 14.88 190 ILE A C 1
ATOM 1469 O O . ILE A 1 190 ? 53.031 2.351 31.468 1.00 15.91 190 ILE A O 1
ATOM 1474 N N . ASN A 1 191 ? 55.137 2.627 30.699 1.00 15.17 191 ASN A N 1
ATOM 1475 C CA . ASN A 1 191 ? 55.586 3.527 31.769 1.00 14.36 191 ASN A CA 1
ATOM 1476 C C . ASN A 1 191 ? 56.126 4.755 31.034 1.00 13.78 191 ASN A C 1
ATOM 1477 O O . ASN A 1 191 ? 57.331 4.886 30.810 1.00 13.99 191 ASN A O 1
ATOM 1482 N N . PRO A 1 192 ? 55.232 5.675 30.655 1.00 13.41 192 PRO A N 1
ATOM 1483 C CA . PRO A 1 192 ? 55.608 6.892 29.929 1.00 13.39 192 PRO A CA 1
ATOM 1484 C C . PRO A 1 192 ? 56.435 7.916 30.697 1.00 12.42 192 PRO A C 1
ATOM 1485 O O . PRO A 1 192 ? 56.213 8.146 31.885 1.00 15.05 192 PRO A O 1
ATOM 1489 N N . ALA A 1 193 ? 57.392 8.532 30.007 1.00 12.44 193 ALA A N 1
ATOM 1490 C CA . ALA A 1 193 ? 58.221 9.568 30.617 1.00 11.35 193 ALA A CA 1
ATOM 1491 C C . ALA A 1 193 ? 57.375 10.836 30.660 1.00 10.95 193 ALA A C 1
ATOM 1492 O O . ALA A 1 193 ? 57.565 11.707 31.514 1.00 9.79 193 ALA A O 1
ATOM 1494 N N . VAL A 1 194 ? 56.429 10.929 29.731 1.00 9.08 194 VAL A N 1
ATOM 1495 C CA . VAL A 1 194 ? 55.539 12.083 29.657 1.00 7.62 194 VAL A CA 1
ATOM 1496 C C . VAL A 1 194 ? 54.123 11.635 29.296 1.00 8.26 194 VAL A C 1
ATOM 1497 O O . VAL A 1 194 ? 53.934 10.763 28.442 1.00 7.69 194 VAL A O 1
ATOM 1501 N N . LEU A 1 195 ? 53.131 12.224 29.954 1.00 8.20 195 LEU A N 1
ATOM 1502 C CA . LEU A 1 195 ? 51.737 11.929 29.649 1.00 7.38 195 LEU A CA 1
ATOM 1503 C C . LEU A 1 195 ? 51.096 13.252 29.275 1.00 6.80 195 LEU A C 1
ATOM 1504 O O . LEU A 1 195 ? 51.184 14.220 30.023 1.00 6.61 195 LEU A O 1
ATOM 1509 N N . VAL A 1 196 ? 50.473 13.306 28.105 1.00 5.59 196 VAL A N 1
ATOM 1510 C CA . VAL A 1 196 ? 49.811 14.527 27.676 1.00 5.82 196 VAL A CA 1
ATOM 1511 C C . VAL A 1 196 ? 48.323 14.251 27.620 1.00 8.02 196 VAL A C 1
ATOM 1512 O O . VAL A 1 196 ? 47.821 13.703 26.633 1.00 8.12 196 VAL A O 1
ATOM 1516 N N . SER A 1 197 ? 47.626 14.595 28.701 1.00 7.50 197 SER A N 1
ATOM 1517 C CA . SER A 1 197 ? 46.185 14.399 28.760 1.00 8.52 197 SER A CA 1
ATOM 1518 C C . SER A 1 197 ? 45.555 15.418 27.817 1.00 8.17 197 SER A C 1
ATOM 1519 O O . SER A 1 197 ? 46.033 16.547 27.706 1.00 9.22 197 SER A O 1
ATOM 1522 N N . LEU A 1 198 ? 44.495 15.015 27.128 1.00 8.76 198 LEU A N 1
ATOM 1523 C CA . LEU A 1 198 ? 43.814 15.903 26.201 1.00 9.72 198 LEU A CA 1
ATOM 1524 C C . LEU A 1 198 ? 42.419 16.254 26.712 1.00 10.06 198 LEU A C 1
ATOM 1525 O O . LEU A 1 198 ? 41.671 15.381 27.157 1.00 9.29 198 LEU A O 1
ATOM 1530 N N . THR A 1 199 ? 42.097 17.546 26.648 1.00 10.08 199 THR A N 1
ATOM 1531 C CA . THR A 1 199 ? 40.816 18.097 27.105 1.00 12.12 199 THR A CA 1
ATOM 1532 C C . THR A 1 199 ? 40.788 18.107 28.629 1.00 11.76 199 THR A C 1
ATOM 1533 O O . THR A 1 199 ? 40.711 19.168 29.253 1.00 10.74 199 THR A O 1
ATOM 1537 N N . VAL A 1 200 ? 40.869 16.918 29.218 1.00 11.84 200 VAL A N 1
ATOM 1538 C CA . VAL A 1 200 ? 40.870 16.758 30.666 1.00 11.77 200 VAL A CA 1
ATOM 1539 C C . VAL A 1 200 ? 41.439 15.370 30.949 1.00 11.24 200 VAL A C 1
ATOM 1540 O O . VAL A 1 200 ? 41.182 14.430 30.212 1.00 12.12 200 VAL A O 1
ATOM 1544 N N . PRO A 1 201 ? 42.257 15.234 32.005 1.00 11.71 201 PRO A N 1
ATOM 1545 C CA . PRO A 1 201 ? 42.840 13.932 32.330 1.00 12.20 201 PRO A CA 1
ATOM 1546 C C . PRO A 1 201 ? 41.779 12.908 32.709 1.00 12.82 201 PRO A C 1
ATOM 1547 O O . PRO A 1 201 ? 40.737 13.255 33.270 1.00 13.04 201 PRO A O 1
ATOM 1551 N N . LYS A 1 202 ? 42.051 11.651 32.384 1.00 11.79 202 LYS A N 1
ATOM 1552 C CA . LYS A 1 202 ? 41.155 10.546 32.710 1.00 12.88 202 LYS A CA 1
ATOM 1553 C C . LYS A 1 202 ? 41.629 9.932 34.028 1.00 14.28 202 LYS A C 1
ATOM 1554 O O . LYS A 1 202 ? 42.763 10.171 34.458 1.00 13.79 202 LYS A O 1
ATOM 1560 N N . PRO A 1 203 ? 40.772 9.131 34.684 1.00 14.48 203 PRO A N 1
ATOM 1561 C CA . PRO A 1 203 ? 41.093 8.486 35.961 1.00 15.90 203 PRO A CA 1
ATOM 1562 C C . PRO A 1 203 ? 42.433 7.762 36.017 1.00 15.09 203 PRO A C 1
ATOM 1563 O O . PRO A 1 203 ? 43.111 7.794 37.041 1.00 14.70 203 PRO A O 1
ATOM 1567 N N . CYS A 1 204 ? 42.820 7.113 34.924 1.00 15.39 204 CYS A N 1
ATOM 1568 C CA . CYS A 1 204 ? 44.083 6.383 34.910 1.00 16.70 204 CYS A CA 1
ATOM 1569 C C . CYS A 1 204 ? 45.294 7.294 35.137 1.00 16.96 204 CYS A C 1
ATOM 1570 O O . CYS A 1 204 ? 46.344 6.826 35.575 1.00 17.90 204 CYS A O 1
ATOM 1573 N N . SER A 1 205 ? 45.144 8.589 34.858 1.00 16.24 205 SER A N 1
ATOM 1574 C CA . SER A 1 205 ? 46.240 9.537 35.034 1.00 17.24 205 SER A CA 1
ATOM 1575 C C . SER A 1 205 ? 46.712 9.649 36.484 1.00 17.68 205 SER A C 1
ATOM 1576 O O . SER A 1 205 ? 47.850 10.040 36.745 1.00 18.92 205 SER A O 1
ATOM 1579 N N . SER A 1 206 ? 45.841 9.315 37.429 1.00 19.10 206 SER A N 1
ATOM 1580 C CA . SER A 1 206 ? 46.203 9.396 38.841 1.00 20.77 206 SER A CA 1
ATOM 1581 C C . SER A 1 206 ? 47.120 8.241 39.247 1.00 20.33 206 SER A C 1
ATOM 1582 O O . SER A 1 206 ? 47.498 8.122 40.410 1.00 20.41 206 SER A O 1
ATOM 1585 N N . HIS A 1 207 ? 47.474 7.394 38.286 1.00 20.29 207 HIS A N 1
ATOM 1586 C CA . HIS A 1 207 ? 48.340 6.251 38.553 1.00 22.06 207 HIS A CA 1
ATOM 1587 C C . HIS A 1 207 ? 49.793 6.492 38.172 1.00 21.67 207 HIS A C 1
ATOM 1588 O O . HIS A 1 207 ? 50.645 5.632 38.391 1.00 20.95 207 HIS A O 1
ATOM 1595 N N . ILE A 1 208 ? 50.081 7.652 37.590 1.00 20.86 208 ILE A N 1
ATOM 1596 C CA . ILE A 1 208 ? 51.453 7.955 37.200 1.00 21.05 208 ILE A CA 1
ATOM 1597 C C . ILE A 1 208 ? 52.264 8.361 38.426 1.00 22.80 208 ILE A C 1
ATOM 1598 O O . ILE A 1 208 ? 51.706 8.756 39.451 1.00 22.08 208 ILE A O 1
ATOM 1603 N N . ARG A 1 209 ? 53.583 8.253 38.307 1.00 24.96 209 ARG A N 1
ATOM 1604 C CA . ARG A 1 209 ? 54.501 8.629 39.374 1.00 27.98 209 ARG A CA 1
ATOM 1605 C C . ARG A 1 209 ? 55.216 9.905 38.954 1.00 26.64 209 ARG A C 1
ATOM 1606 O O . ARG A 1 209 ? 55.964 9.904 37.981 1.00 24.82 209 ARG A O 1
ATOM 1614 N N . GLU A 1 210 ? 54.989 10.983 39.696 1.00 27.65 210 GLU A N 1
ATOM 1615 C CA . GLU A 1 210 ? 55.608 12.270 39.397 1.00 28.64 210 GLU A CA 1
ATOM 1616 C C . GLU A 1 210 ? 57.117 12.186 39.171 1.00 27.16 210 GLU A C 1
ATOM 1617 O O . GLU A 1 210 ? 57.675 12.937 38.373 1.00 27.00 210 GLU A O 1
ATOM 1623 N N . ASN A 1 211 ? 57.776 11.269 39.869 1.00 26.12 211 ASN A N 1
ATOM 1624 C CA . ASN A 1 211 ? 59.217 11.118 39.728 1.00 25.47 211 ASN A CA 1
ATOM 1625 C C . ASN A 1 211 ? 59.595 10.412 38.428 1.00 23.15 211 ASN A C 1
ATOM 1626 O O . ASN A 1 211 ? 60.721 10.542 37.943 1.00 22.12 211 ASN A O 1
ATOM 1631 N N . GLN A 1 212 ? 58.647 9.678 37.856 1.00 20.18 212 GLN A N 1
ATOM 1632 C CA . GLN A 1 212 ? 58.894 8.948 36.617 1.00 18.94 212 GLN A CA 1
ATOM 1633 C C . GLN A 1 212 ? 58.233 9.571 35.390 1.00 18.88 212 GLN A C 1
ATOM 1634 O O . GLN A 1 212 ? 58.739 9.433 34.268 1.00 17.15 212 GLN A O 1
ATOM 1640 N N . THR A 1 213 ? 57.120 10.270 35.608 1.00 16.09 213 THR A N 1
ATOM 1641 C CA . THR A 1 213 ? 56.354 10.866 34.514 1.00 14.87 213 THR A CA 1
ATOM 1642 C C . THR A 1 213 ? 55.973 12.331 34.693 1.00 13.59 213 THR A C 1
ATOM 1643 O O . THR A 1 213 ? 55.441 12.716 35.736 1.00 12.14 213 THR A O 1
ATOM 1647 N N . THR A 1 214 ? 56.240 13.145 33.673 1.00 11.16 214 THR A N 1
ATOM 1648 C CA . THR A 1 214 ? 55.853 14.547 33.726 1.00 11.56 214 THR A CA 1
ATOM 1649 C C . THR A 1 214 ? 54.446 14.584 33.113 1.00 11.44 214 THR A C 1
ATOM 1650 O O . THR A 1 214 ? 54.211 13.968 32.071 1.00 12.28 214 THR A O 1
ATOM 1654 N N . HIS A 1 215 ? 53.520 15.291 33.757 1.00 8.97 215 HIS A N 1
ATOM 1655 C CA . HIS A 1 215 ? 52.136 15.357 33.290 1.00 9.90 215 HIS A CA 1
ATOM 1656 C C . HIS A 1 215 ? 51.739 16.730 32.748 1.00 8.91 215 HIS A C 1
ATOM 1657 O O . HIS A 1 215 ? 51.907 17.759 33.410 1.00 9.71 215 HIS A O 1
ATOM 1664 N N . TYR A 1 216 ? 51.216 16.718 31.528 1.00 9.41 216 TYR A N 1
ATOM 1665 C CA . TYR A 1 216 ? 50.734 17.912 30.845 1.00 8.33 216 TYR A CA 1
ATOM 1666 C C . TYR A 1 216 ? 49.288 17.674 30.427 1.00 9.87 216 TYR A C 1
ATOM 1667 O O . TYR A 1 216 ? 48.865 16.530 30.212 1.00 8.49 216 TYR A O 1
ATOM 1676 N N . VAL A 1 217 ? 48.525 18.756 30.315 1.00 9.02 217 VAL A N 1
ATOM 1677 C CA . VAL A 1 217 ? 47.154 18.662 29.832 1.00 8.14 217 VAL A CA 1
ATOM 1678 C C . VAL A 1 217 ? 47.123 19.594 28.621 1.00 8.84 217 VAL A C 1
ATOM 1679 O O . VAL A 1 217 ? 47.757 20.654 28.630 1.00 10.18 217 VAL A O 1
ATOM 1683 N N . GLY A 1 218 ? 46.409 19.183 27.578 1.00 8.88 218 GLY A N 1
ATOM 1684 C CA . GLY A 1 218 ? 46.328 19.974 26.361 1.00 10.24 218 GLY A CA 1
ATOM 1685 C C . GLY A 1 218 ? 44.913 20.042 25.821 1.00 11.51 218 GLY A C 1
ATOM 1686 O O . GLY A 1 218 ? 44.009 19.406 26.360 1.00 11.73 218 GLY A O 1
ATOM 1687 N N . GLY A 1 219 ? 44.718 20.812 24.755 1.00 10.73 219 GLY A N 1
ATOM 1688 C CA . GLY A 1 219 ? 43.388 20.958 24.189 1.00 10.81 219 GLY A CA 1
ATOM 1689 C C . GLY A 1 219 ? 42.730 22.163 24.833 1.00 11.88 219 GLY A C 1
ATOM 1690 O O . GLY A 1 219 ? 41.795 22.031 25.623 1.00 11.73 219 GLY A O 1
ATOM 1691 N N . ARG A 1 220 ? 43.222 23.350 24.489 1.00 11.22 220 ARG A N 1
ATOM 1692 C CA . ARG A 1 220 ? 42.702 24.591 25.056 1.00 12.35 220 ARG A CA 1
ATOM 1693 C C . ARG A 1 220 ? 41.497 25.112 24.274 1.00 13.91 220 ARG A C 1
ATOM 1694 O O . ARG A 1 220 ? 41.625 26.013 23.449 1.00 10.75 220 ARG A O 1
ATOM 1702 N N . PHE A 1 221 ? 40.326 24.536 24.537 1.00 14.50 221 PHE A N 1
ATOM 1703 C CA . PHE A 1 221 ? 39.103 24.948 23.856 1.00 15.22 221 PHE A CA 1
ATOM 1704 C C . PHE A 1 221 ? 37.870 24.654 24.701 1.00 15.86 221 PHE A C 1
ATOM 1705 O O . PHE A 1 221 ? 36.809 24.327 24.174 1.00 14.42 221 PHE A O 1
ATOM 1713 N N . ILE A 1 222 ? 38.016 24.788 26.016 1.00 16.27 222 ILE A N 1
ATOM 1714 C CA . ILE A 1 222 ? 36.923 24.516 26.951 1.00 17.29 222 ILE A CA 1
ATOM 1715 C C . ILE A 1 222 ? 36.521 25.725 27.798 1.00 16.68 222 ILE A C 1
ATOM 1716 O O . ILE A 1 222 ? 37.332 26.255 28.557 1.00 16.61 222 ILE A O 1
ATOM 1721 N N . PRO A 1 223 ? 35.258 26.177 27.675 1.00 17.61 223 PRO A N 1
ATOM 1722 C CA . PRO A 1 223 ? 34.764 27.323 28.444 1.00 18.66 223 PRO A CA 1
ATOM 1723 C C . PRO A 1 223 ? 34.451 26.900 29.882 1.00 19.75 223 PRO A C 1
ATOM 1724 O O . PRO A 1 223 ? 34.266 25.715 30.161 1.00 18.48 223 PRO A O 1
ATOM 1728 N N . ARG A 1 224 ? 34.397 27.869 30.788 1.00 21.56 224 ARG A N 1
ATOM 1729 C CA . ARG A 1 224 ? 34.143 27.598 32.201 1.00 25.08 224 ARG A CA 1
ATOM 1730 C C . ARG A 1 224 ? 32.869 26.809 32.510 1.00 24.60 224 ARG A C 1
ATOM 1731 O O . ARG A 1 224 ? 32.925 25.735 33.107 1.00 24.66 224 ARG A O 1
ATOM 1739 N N . ASP A 1 225 ? 31.721 27.346 32.110 1.00 24.49 225 ASP A N 1
ATOM 1740 C CA . ASP A 1 225 ? 30.444 26.693 32.377 1.00 24.84 225 ASP A CA 1
ATOM 1741 C C . ASP A 1 225 ? 30.387 25.252 31.874 1.00 22.56 225 ASP A C 1
ATOM 1742 O O . ASP A 1 225 ? 29.821 24.384 32.534 1.00 23.62 225 ASP A O 1
ATOM 1747 N N . PHE A 1 226 ? 30.977 25.000 30.711 1.00 19.70 226 PHE A N 1
ATOM 1748 C CA . PHE A 1 226 ? 30.981 23.662 30.127 1.00 17.66 226 PHE A CA 1
ATOM 1749 C C . PHE A 1 226 ? 31.774 22.711 31.013 1.00 17.46 226 PHE A C 1
ATOM 1750 O O . PHE A 1 226 ? 31.312 21.614 31.329 1.00 17.16 226 PHE A O 1
ATOM 1758 N N . ALA A 1 227 ? 32.975 23.135 31.399 1.00 16.21 227 ALA A N 1
ATOM 1759 C CA . ALA A 1 227 ? 33.831 22.327 32.260 1.00 17.05 227 ALA A CA 1
ATOM 1760 C C . ALA A 1 227 ? 33.112 22.035 33.575 1.00 16.85 227 ALA A C 1
ATOM 1761 O O . ALA A 1 227 ? 32.991 20.880 33.978 1.00 15.62 227 ALA A O 1
ATOM 1763 N N . ASN A 1 228 ? 32.633 23.084 34.238 1.00 17.08 228 ASN A N 1
ATOM 1764 C CA . ASN A 1 228 ? 31.926 22.922 35.506 1.00 17.68 228 ASN A CA 1
ATOM 1765 C C . ASN A 1 228 ? 30.781 21.920 35.379 1.00 18.74 228 ASN A C 1
ATOM 1766 O O . ASN A 1 228 ? 30.535 21.129 36.291 1.00 18.03 228 ASN A O 1
ATOM 1771 N N . LYS A 1 229 ? 30.087 21.955 34.247 1.00 19.82 229 LYS A N 1
ATOM 1772 C CA . LYS A 1 229 ? 28.978 21.043 34.007 1.00 22.04 229 LYS A CA 1
ATOM 1773 C C . LYS A 1 229 ? 29.449 19.598 34.078 1.00 22.30 229 LYS A C 1
ATOM 1774 O O . LYS A 1 229 ? 28.698 18.705 34.474 1.00 22.47 229 LYS A O 1
ATOM 1780 N N . PHE A 1 230 ? 30.698 19.372 33.692 1.00 21.81 230 PHE A N 1
ATOM 1781 C CA . PHE A 1 230 ? 31.253 18.028 33.698 1.00 20.97 230 PHE A CA 1
ATOM 1782 C C . PHE A 1 230 ? 32.117 17.722 34.910 1.00 20.75 230 PHE A C 1
ATOM 1783 O O . PHE A 1 230 ? 32.893 16.766 34.906 1.00 22.07 230 PHE A O 1
ATOM 1791 N N . GLY A 1 231 ? 31.981 18.544 35.945 1.00 20.33 231 GLY A N 1
ATOM 1792 C CA . GLY A 1 231 ? 32.719 18.314 37.171 1.00 20.46 231 GLY A CA 1
ATOM 1793 C C . GLY A 1 231 ? 34.129 18.851 37.310 1.00 22.22 231 GLY A C 1
ATOM 1794 O O . GLY A 1 231 ? 34.797 18.538 38.296 1.00 21.87 231 GLY A O 1
ATOM 1795 N N . PHE A 1 232 ? 34.606 19.641 36.353 1.00 20.74 232 PHE A N 1
ATOM 1796 C CA . PHE A 1 232 ? 35.954 20.180 36.487 1.00 21.42 232 PHE A CA 1
ATOM 1797 C C . PHE A 1 232 ? 36.035 21.657 36.130 1.00 21.03 232 PHE A C 1
ATOM 1798 O O . PHE A 1 232 ? 35.079 22.240 35.628 1.00 20.41 232 PHE A O 1
ATOM 1806 N N . GLU A 1 233 ? 37.185 22.259 36.407 1.00 22.03 233 GLU A N 1
ATOM 1807 C CA . GLU A 1 233 ? 37.404 23.667 36.114 1.00 22.10 233 GLU A CA 1
ATOM 1808 C C . GLU A 1 233 ? 38.373 23.781 34.935 1.00 20.19 233 GLU A C 1
ATOM 1809 O O . GLU A 1 233 ? 39.318 23.004 34.828 1.00 20.55 233 GLU A O 1
ATOM 1815 N N . PRO A 1 234 ? 38.150 24.747 34.033 1.00 19.58 234 PRO A N 1
ATOM 1816 C CA . PRO A 1 234 ? 39.049 24.909 32.882 1.00 19.57 234 PRO A CA 1
ATOM 1817 C C . PRO A 1 234 ? 40.476 25.142 33.382 1.00 17.08 234 PRO A C 1
ATOM 1818 O O . PRO A 1 234 ? 40.680 25.868 34.350 1.00 16.31 234 PRO A O 1
ATOM 1822 N N . PHE A 1 235 ? 41.452 24.524 32.724 1.00 14.93 235 PHE A N 1
ATOM 1823 C CA . PHE A 1 235 ? 42.848 24.648 33.129 1.00 15.48 235 PHE A CA 1
ATOM 1824 C C . PHE A 1 235 ? 43.489 26.005 32.854 1.00 15.90 235 PHE A C 1
ATOM 1825 O O . PHE A 1 235 ? 43.229 26.641 31.832 1.00 16.42 235 PHE A O 1
ATOM 1833 N N . GLY A 1 236 ? 44.337 26.434 33.784 1.00 14.57 236 GLY A N 1
ATOM 1834 C CA . GLY A 1 236 ? 44.996 27.720 33.662 1.00 12.93 236 GLY A CA 1
ATOM 1835 C C . GLY A 1 236 ? 46.209 27.770 32.752 1.00 12.58 236 GLY A C 1
ATOM 1836 O O . GLY A 1 236 ? 47.330 28.030 33.205 1.00 10.97 236 GLY A O 1
ATOM 1837 N N . TYR A 1 237 ? 45.985 27.525 31.465 1.00 10.32 237 TYR A N 1
ATOM 1838 C CA . TYR A 1 237 ? 47.049 27.580 30.475 1.00 9.86 237 TYR A CA 1
ATOM 1839 C C . TYR A 1 237 ? 47.727 28.937 30.603 1.00 10.68 237 TYR A C 1
ATOM 1840 O O . TYR A 1 237 ? 47.050 29.957 30.734 1.00 9.88 237 TYR A O 1
ATOM 1849 N N . GLU A 1 238 ? 49.057 28.945 30.568 1.00 8.46 238 GLU A N 1
ATOM 1850 C CA . GLU A 1 238 ? 49.829 30.178 30.679 1.00 9.78 238 GLU A CA 1
ATOM 1851 C C . GLU A 1 238 ? 50.041 30.833 29.324 1.00 9.52 238 GLU A C 1
ATOM 1852 O O . GLU A 1 238 ? 50.236 30.144 28.324 1.00 8.39 238 GLU A O 1
ATOM 1858 N N . SER A 1 239 ? 49.998 32.163 29.293 1.00 11.07 239 SER A N 1
ATOM 1859 C CA . SER A 1 239 ? 50.219 32.905 28.054 1.00 12.02 239 SER A CA 1
ATOM 1860 C C . SER A 1 239 ? 49.374 32.334 26.911 1.00 12.48 239 SER A C 1
ATOM 1861 O O . SER A 1 239 ? 48.167 32.154 27.055 1.00 12.34 239 SER A O 1
ATOM 1864 N N . THR A 1 240 ? 50.012 32.051 25.777 1.00 12.21 240 THR A N 1
ATOM 1865 C CA . THR A 1 240 ? 49.314 31.496 24.622 1.00 10.38 240 THR A CA 1
ATOM 1866 C C . THR A 1 240 ? 49.567 29.989 24.491 1.00 8.04 240 THR A C 1
ATOM 1867 O O . THR A 1 240 ? 49.256 29.399 23.460 1.00 7.18 240 THR A O 1
ATOM 1871 N N . ASP A 1 241 ? 50.124 29.377 25.536 1.00 5.73 241 ASP A N 1
ATOM 1872 C CA . ASP A 1 241 ? 50.422 27.939 25.543 1.00 7.91 241 ASP A CA 1
ATOM 1873 C C . ASP A 1 241 ? 49.205 27.063 25.277 1.00 6.88 241 ASP A C 1
ATOM 1874 O O . ASP A 1 241 ? 48.084 27.408 25.658 1.00 6.74 241 ASP A O 1
ATOM 1879 N N . GLN A 1 242 ? 49.431 25.918 24.637 1.00 5.21 242 GLN A N 1
ATOM 1880 C CA . GLN A 1 242 ? 48.339 24.987 24.364 1.00 7.56 242 GLN A CA 1
ATOM 1881 C C . GLN A 1 242 ? 48.492 23.766 25.275 1.00 7.52 242 GLN A C 1
ATOM 1882 O O . GLN A 1 242 ? 47.822 22.739 25.104 1.00 8.41 242 GLN A O 1
ATOM 1888 N N . ILE A 1 243 ? 49.391 23.907 26.245 1.00 7.56 243 ILE A N 1
ATOM 1889 C CA . ILE A 1 243 ? 49.670 22.877 27.232 1.00 6.71 243 ILE A CA 1
ATOM 1890 C C . ILE A 1 243 ? 49.891 23.578 28.570 1.00 7.84 243 ILE A C 1
ATOM 1891 O O . ILE A 1 243 ? 50.176 24.779 28.612 1.00 6.93 243 ILE A O 1
ATOM 1896 N N . LEU A 1 244 ? 49.737 22.819 29.651 1.00 8.80 244 LEU A N 1
ATOM 1897 C CA . LEU A 1 244 ? 49.933 23.302 31.020 1.00 7.82 244 LEU A CA 1
ATOM 1898 C C . LEU A 1 244 ? 50.532 22.140 31.808 1.00 10.42 244 LEU A C 1
ATOM 1899 O O . LEU A 1 244 ? 50.011 21.024 31.765 1.00 7.40 244 LEU A O 1
ATOM 1904 N N . LYS A 1 245 ? 51.631 22.389 32.506 1.00 9.80 245 LYS A N 1
ATOM 1905 C CA . LYS A 1 245 ? 52.263 21.344 33.294 1.00 14.57 245 LYS A CA 1
ATOM 1906 C C . LYS A 1 245 ? 51.338 21.045 34.479 1.00 15.96 245 LYS A C 1
ATOM 1907 O O . LYS A 1 245 ? 51.078 21.923 35.308 1.00 15.95 245 LYS A O 1
ATOM 1913 N N . LEU A 1 246 ? 50.839 19.806 34.507 1.00 19.55 246 LEU A N 1
ATOM 1914 C CA . LEU A 1 246 ? 49.899 19.261 35.497 1.00 22.01 246 LEU A CA 1
ATOM 1915 C C . LEU A 1 246 ? 48.430 19.483 35.123 1.00 24.73 246 LEU A C 1
ATOM 1916 O O . LEU A 1 246 ? 47.811 20.458 35.603 1.00 28.16 246 LEU A O 1
ATOM 1922 N N . LEU B 1 4 ? 62.477 40.724 2.965 1.00 31.40 4 LEU B N 1
ATOM 1923 C CA . LEU B 1 4 ? 61.235 41.458 2.582 1.00 30.29 4 LEU B CA 1
ATOM 1924 C C . LEU B 1 4 ? 60.610 40.909 1.298 1.00 31.00 4 LEU B C 1
ATOM 1925 O O . LEU B 1 4 ? 60.395 41.648 0.336 1.00 32.84 4 LEU B O 1
ATOM 1930 N N . LYS B 1 5 ? 60.325 39.610 1.284 1.00 30.27 5 LYS B N 1
ATOM 1931 C CA . LYS B 1 5 ? 59.708 38.984 0.120 1.00 29.24 5 LYS B CA 1
ATOM 1932 C C . LYS B 1 5 ? 58.190 39.045 0.222 1.00 27.52 5 LYS B C 1
ATOM 1933 O O . LYS B 1 5 ? 57.619 38.850 1.294 1.00 28.06 5 LYS B O 1
ATOM 1939 N N . VAL B 1 6 ? 57.542 39.335 -0.900 1.00 25.79 6 VAL B N 1
ATOM 1940 C CA . VAL B 1 6 ? 56.089 39.402 -0.947 1.00 23.58 6 VAL B CA 1
ATOM 1941 C C . VAL B 1 6 ? 55.603 38.597 -2.134 1.00 23.42 6 VAL B C 1
ATOM 1942 O O . VAL B 1 6 ? 56.360 38.332 -3.067 1.00 23.65 6 VAL B O 1
ATOM 1946 N N . VAL B 1 7 ? 54.339 38.200 -2.085 1.00 21.54 7 VAL B N 1
ATOM 1947 C CA . VAL B 1 7 ? 53.735 37.423 -3.155 1.00 21.27 7 VAL B CA 1
ATOM 1948 C C . VAL B 1 7 ? 52.480 38.151 -3.627 1.00 19.84 7 VAL B C 1
ATOM 1949 O O . VAL B 1 7 ? 51.683 38.613 -2.811 1.00 19.48 7 VAL B O 1
ATOM 1953 N N . SER B 1 8 ? 52.312 38.255 -4.942 1.00 18.05 8 SER B N 1
ATOM 1954 C CA . SER B 1 8 ? 51.156 38.933 -5.523 1.00 17.23 8 SER B CA 1
ATOM 1955 C C . SER B 1 8 ? 49.850 38.248 -5.144 1.00 16.34 8 SER B C 1
ATOM 1956 O O . SER B 1 8 ? 49.843 37.079 -4.766 1.00 17.13 8 SER B O 1
ATOM 1959 N N . SER B 1 9 ? 48.741 38.976 -5.268 1.00 15.47 9 SER B N 1
ATOM 1960 C CA . SER B 1 9 ? 47.435 38.419 -4.946 1.00 14.82 9 SER B CA 1
ATOM 1961 C C . SER B 1 9 ? 47.131 37.260 -5.890 1.00 15.81 9 SER B C 1
ATOM 1962 O O . SER B 1 9 ? 46.399 36.335 -5.536 1.00 13.76 9 SER B O 1
ATOM 1965 N N . LYS B 1 10 ? 47.691 37.313 -7.094 1.00 14.56 10 LYS B N 1
ATOM 1966 C CA . LYS B 1 10 ? 47.471 36.251 -8.073 1.00 17.45 10 LYS B CA 1
ATOM 1967 C C . LYS B 1 10 ? 48.072 34.933 -7.568 1.00 16.94 10 LYS B C 1
ATOM 1968 O O . LYS B 1 10 ? 47.382 33.916 -7.481 1.00 18.85 10 LYS B O 1
ATOM 1974 N N . LEU B 1 11 ? 49.357 34.961 -7.231 1.00 18.09 11 LEU B N 1
ATOM 1975 C CA . LEU B 1 11 ? 50.038 33.774 -6.729 1.00 18.95 11 LEU B CA 1
ATOM 1976 C C . LEU B 1 11 ? 49.508 33.346 -5.368 1.00 18.64 11 LEU B C 1
ATOM 1977 O O . LEU B 1 11 ? 49.539 32.164 -5.024 1.00 18.78 11 LEU B O 1
ATOM 1982 N N . ALA B 1 12 ? 49.036 34.312 -4.587 1.00 17.62 12 ALA B N 1
ATOM 1983 C CA . ALA B 1 12 ? 48.500 34.014 -3.269 1.00 17.70 12 ALA B CA 1
ATOM 1984 C C . ALA B 1 12 ? 47.280 33.117 -3.425 1.00 18.46 12 ALA B C 1
ATOM 1985 O O . ALA B 1 12 ? 47.061 32.200 -2.628 1.00 15.62 12 ALA B O 1
ATOM 1987 N N . ALA B 1 13 ? 46.486 33.379 -4.458 1.00 17.93 13 ALA B N 1
ATOM 1988 C CA . ALA B 1 13 ? 45.302 32.572 -4.713 1.00 19.31 13 ALA B CA 1
ATOM 1989 C C . ALA B 1 13 ? 45.749 31.191 -5.184 1.00 19.48 13 ALA B C 1
ATOM 1990 O O . ALA B 1 13 ? 45.090 30.189 -4.915 1.00 19.27 13 ALA B O 1
ATOM 1992 N N . GLU B 1 14 ? 46.876 31.145 -5.886 1.00 20.38 14 GLU B N 1
ATOM 1993 C CA . GLU B 1 14 ? 47.416 29.879 -6.380 1.00 21.60 14 GLU B CA 1
ATOM 1994 C C . GLU B 1 14 ? 47.918 29.027 -5.216 1.00 20.29 14 GLU B C 1
ATOM 1995 O O . GLU B 1 14 ? 47.712 27.818 -5.195 1.00 19.71 14 GLU B O 1
ATOM 2001 N N . ILE B 1 15 ? 48.576 29.665 -4.253 1.00 19.53 15 ILE B N 1
ATOM 2002 C CA . ILE B 1 15 ? 49.092 28.958 -3.088 1.00 20.47 15 ILE B CA 1
ATOM 2003 C C . ILE B 1 15 ? 47.945 28.303 -2.318 1.00 20.51 15 ILE B C 1
ATOM 2004 O O . ILE B 1 15 ? 48.014 27.126 -1.959 1.00 20.86 15 ILE B O 1
ATOM 2009 N N . ASP B 1 16 ? 46.887 29.071 -2.084 1.00 21.23 16 ASP B N 1
ATOM 2010 C CA . ASP B 1 16 ? 45.714 28.590 -1.362 1.00 23.24 16 ASP B CA 1
ATOM 2011 C C . ASP B 1 16 ? 45.021 27.404 -2.023 1.00 23.29 16 ASP B C 1
ATOM 2012 O O . ASP B 1 16 ? 44.570 26.478 -1.343 1.00 22.33 16 ASP B O 1
ATOM 2017 N N . LYS B 1 17 ? 44.917 27.432 -3.346 1.00 23.36 17 LYS B N 1
ATOM 2018 C CA . LYS B 1 17 ? 44.262 26.338 -4.050 1.00 22.82 17 LYS B CA 1
ATOM 2019 C C . LYS B 1 17 ? 45.099 25.065 -3.939 1.00 20.99 17 LYS B C 1
ATOM 2020 O O . LYS B 1 17 ? 44.558 23.980 -3.747 1.00 20.84 17 LYS B O 1
ATOM 2026 N N . GLU B 1 18 ? 46.416 25.203 -4.057 1.00 19.25 18 GLU B N 1
ATOM 2027 C CA . GLU B 1 18 ? 47.298 24.050 -3.952 1.00 20.28 18 GLU B CA 1
ATOM 2028 C C . GLU B 1 18 ? 47.273 23.431 -2.556 1.00 19.09 18 GLU B C 1
ATOM 2029 O O . GLU B 1 18 ? 47.156 22.214 -2.413 1.00 18.57 18 GLU B O 1
ATOM 2035 N N . LEU B 1 19 ? 47.377 24.270 -1.530 1.00 17.69 19 LEU B N 1
ATOM 2036 C CA . LEU B 1 19 ? 47.383 23.789 -0.152 1.00 16.62 19 LEU B CA 1
ATOM 2037 C C . LEU B 1 19 ? 46.151 22.954 0.176 1.00 17.14 19 LEU B C 1
ATOM 2038 O O . LEU B 1 19 ? 46.246 21.950 0.878 1.00 17.09 19 LEU B O 1
ATOM 2051 N N . GLY B 1 21 ? 44.307 21.442 -2.116 1.00 18.86 21 GLY B N 1
ATOM 2052 C CA . GLY B 1 21 ? 44.055 20.542 -3.224 1.00 19.43 21 GLY B CA 1
ATOM 2053 C C . GLY B 1 21 ? 44.291 19.116 -2.754 1.00 20.83 21 GLY B C 1
ATOM 2054 O O . GLY B 1 21 ? 44.870 18.911 -1.685 1.00 18.72 21 GLY B O 1
ATOM 2055 N N . PRO B 1 22 ? 43.855 18.108 -3.524 1.00 21.02 22 PRO B N 1
ATOM 2056 C CA . PRO B 1 22 ? 44.012 16.689 -3.188 1.00 22.88 22 PRO B CA 1
ATOM 2057 C C . PRO B 1 22 ? 45.450 16.282 -2.876 1.00 23.94 22 PRO B C 1
ATOM 2058 O O . PRO B 1 22 ? 45.700 15.497 -1.958 1.00 24.27 22 PRO B O 1
ATOM 2062 N N . GLN B 1 23 ? 46.384 16.822 -3.650 1.00 24.24 23 GLN B N 1
ATOM 2063 C CA . GLN B 1 23 ? 47.806 16.527 -3.505 1.00 25.41 23 GLN B CA 1
ATOM 2064 C C . GLN B 1 23 ? 48.349 16.799 -2.097 1.00 23.60 23 GLN B C 1
ATOM 2065 O O . GLN B 1 23 ? 48.836 15.892 -1.421 1.00 23.04 23 GLN B O 1
ATOM 2071 N N . ILE B 1 24 ? 48.281 18.058 -1.674 1.00 20.73 24 ILE B N 1
ATOM 2072 C CA . ILE B 1 24 ? 48.767 18.461 -0.356 1.00 17.89 24 ILE B CA 1
ATOM 2073 C C . ILE B 1 24 ? 47.818 17.961 0.737 1.00 16.87 24 ILE B C 1
ATOM 2074 O O . ILE B 1 24 ? 48.256 17.391 1.742 1.00 17.81 24 ILE B O 1
ATOM 2079 N N . GLY B 1 25 ? 46.523 18.198 0.550 1.00 14.23 25 GLY B N 1
ATOM 2080 C CA . GLY B 1 25 ? 45.536 17.719 1.501 1.00 13.90 25 GLY B CA 1
ATOM 2081 C C . GLY B 1 25 ? 45.124 18.556 2.695 1.00 11.52 25 GLY B C 1
ATOM 2082 O O . GLY B 1 25 ? 44.421 18.051 3.569 1.00 13.05 25 GLY B O 1
ATOM 2083 N N . PHE B 1 26 ? 45.539 19.817 2.763 1.00 11.97 26 PHE B N 1
ATOM 2084 C CA . PHE B 1 26 ? 45.134 20.656 3.895 1.00 11.53 26 PHE B CA 1
ATOM 2085 C C . PHE B 1 26 ? 43.641 20.952 3.813 1.00 12.40 26 PHE B C 1
ATOM 2086 O O . PHE B 1 26 ? 43.077 21.001 2.724 1.00 13.27 26 PHE B O 1
ATOM 2094 N N . THR B 1 27 ? 42.992 21.128 4.959 1.00 11.93 27 THR B N 1
ATOM 2095 C CA . THR B 1 27 ? 41.567 21.437 4.963 1.00 11.58 27 THR B CA 1
ATOM 2096 C C . THR B 1 27 ? 41.371 22.896 5.356 1.00 12.19 27 THR B C 1
ATOM 2097 O O . THR B 1 27 ? 42.214 23.482 6.042 1.00 11.05 27 THR B O 1
ATOM 2101 N N . LEU B 1 28 ? 40.260 23.486 4.926 1.00 13.67 28 LEU B N 1
ATOM 2102 C CA . LEU B 1 28 ? 39.967 24.878 5.267 1.00 12.79 28 LEU B CA 1
ATOM 2103 C C . LEU B 1 28 ? 39.903 25.020 6.780 1.00 11.27 28 LEU B C 1
ATOM 2104 O O . LEU B 1 28 ? 40.384 26.005 7.338 1.00 10.32 28 LEU B O 1
ATOM 2109 N N . GLN B 1 29 ? 39.296 24.033 7.437 1.00 10.59 29 GLN B N 1
ATOM 2110 C CA . GLN B 1 29 ? 39.151 24.056 8.884 1.00 10.49 29 GLN B CA 1
ATOM 2111 C C . GLN B 1 29 ? 40.485 24.232 9.607 1.00 10.63 29 GLN B C 1
ATOM 2112 O O . GLN B 1 29 ? 40.590 25.021 10.548 1.00 9.45 29 GLN B O 1
ATOM 2118 N N . GLN B 1 30 ? 41.497 23.486 9.178 1.00 9.39 30 GLN B N 1
ATOM 2119 C CA . GLN B 1 30 ? 42.816 23.561 9.800 1.00 8.82 30 GLN B CA 1
ATOM 2120 C C . GLN B 1 30 ? 43.507 24.893 9.545 1.00 9.31 30 GLN B C 1
ATOM 2121 O O . GLN B 1 30 ? 44.006 25.530 10.476 1.00 9.18 30 GLN B O 1
ATOM 2127 N N . LEU B 1 31 ? 43.550 25.306 8.279 1.00 8.04 31 LEU B N 1
ATOM 2128 C CA . LEU B 1 31 ? 44.225 26.546 7.913 1.00 9.71 31 LEU B CA 1
ATOM 2129 C C . LEU B 1 31 ? 43.615 27.761 8.588 1.00 8.92 31 LEU B C 1
ATOM 2130 O O . LEU B 1 31 ? 44.337 28.632 9.095 1.00 8.48 31 LEU B O 1
ATOM 2143 N N . GLU B 1 33 ? 41.829 27.763 11.331 1.00 9.09 33 GLU B N 1
ATOM 2144 C CA . GLU B 1 33 ? 42.075 27.672 12.769 1.00 9.13 33 GLU B CA 1
ATOM 2145 C C . GLU B 1 33 ? 43.492 28.175 13.081 1.00 8.64 33 GLU B C 1
ATOM 2146 O O . GLU B 1 33 ? 43.677 28.955 14.014 1.00 6.29 33 GLU B O 1
ATOM 2152 N N . LEU B 1 34 ? 44.479 27.725 12.304 1.00 8.33 34 LEU B N 1
ATOM 2153 C CA . LEU B 1 34 ? 45.863 28.150 12.510 1.00 8.54 34 LEU B CA 1
ATOM 2154 C C . LEU B 1 34 ? 46.042 29.649 12.238 1.00 8.49 34 LEU B C 1
ATOM 2155 O O . LEU B 1 34 ? 46.758 30.339 12.970 1.00 7.85 34 LEU B O 1
ATOM 2160 N N . ALA B 1 35 ? 45.385 30.155 11.196 1.00 8.05 35 ALA B N 1
ATOM 2161 C CA . ALA B 1 35 ? 45.470 31.576 10.860 1.00 5.39 35 ALA B CA 1
ATOM 2162 C C . ALA B 1 35 ? 44.861 32.453 11.953 1.00 7.32 35 ALA B C 1
ATOM 2163 O O . ALA B 1 35 ? 45.447 33.461 12.335 1.00 8.03 35 ALA B O 1
ATOM 2165 N N . GLY B 1 36 ? 43.678 32.081 12.436 1.00 5.50 36 GLY B N 1
ATOM 2166 C CA . GLY B 1 36 ? 43.038 32.852 13.489 1.00 6.21 36 GLY B CA 1
ATOM 2167 C C . GLY B 1 36 ? 43.876 32.826 14.757 1.00 6.90 36 GLY B C 1
ATOM 2168 O O . GLY B 1 36 ? 43.952 33.814 15.486 1.00 7.23 36 GLY B O 1
ATOM 2169 N N . PHE B 1 37 ? 44.498 31.682 15.026 1.00 7.28 37 PHE B N 1
ATOM 2170 C CA . PHE B 1 37 ? 45.344 31.542 16.200 1.00 9.15 37 PHE B CA 1
ATOM 2171 C C . PHE B 1 37 ? 46.528 32.510 16.078 1.00 8.18 37 PHE B C 1
ATOM 2172 O O . PHE B 1 37 ? 46.916 33.141 17.062 1.00 7.46 37 PHE B O 1
ATOM 2180 N N . SER B 1 38 ? 47.099 32.608 14.874 1.00 6.71 38 SER B N 1
ATOM 2181 C CA . SER B 1 38 ? 48.224 33.510 14.617 1.00 7.27 38 SER B CA 1
ATOM 2182 C C . SER B 1 38 ? 47.829 34.952 14.905 1.00 6.12 38 SER B C 1
ATOM 2183 O O . SER B 1 38 ? 48.581 35.692 15.535 1.00 5.25 38 SER B O 1
ATOM 2186 N N . VAL B 1 39 ? 46.650 35.354 14.438 1.00 4.66 39 VAL B N 1
ATOM 2187 C CA . VAL B 1 39 ? 46.182 36.719 14.658 1.00 4.19 39 VAL B CA 1
ATOM 2188 C C . VAL B 1 39 ? 46.014 36.988 16.153 1.00 5.72 39 VAL B C 1
ATOM 2189 O O . VAL B 1 39 ? 46.473 38.012 16.661 1.00 5.31 39 VAL B O 1
ATOM 2193 N N . ALA B 1 40 ? 45.376 36.057 16.859 1.00 5.29 40 ALA B N 1
ATOM 2194 C CA . ALA B 1 40 ? 45.169 36.199 18.296 1.00 8.43 40 ALA B CA 1
ATOM 2195 C C . ALA B 1 40 ? 46.502 36.299 19.022 1.00 6.90 40 ALA B C 1
ATOM 2196 O O . ALA B 1 40 ? 46.641 37.056 19.983 1.00 5.83 40 ALA B O 1
ATOM 2198 N N . GLN B 1 41 ? 47.476 35.519 18.568 1.00 6.46 41 GLN B N 1
ATOM 2199 C CA . GLN B 1 41 ? 48.793 35.521 19.188 1.00 9.01 41 GLN B CA 1
ATOM 2200 C C . GLN B 1 41 ? 49.457 36.881 18.981 1.00 8.45 41 GLN B C 1
ATOM 2201 O O . GLN B 1 41 ? 50.127 37.406 19.885 1.00 9.05 41 GLN B O 1
ATOM 2207 N N . ALA B 1 42 ? 49.269 37.461 17.800 1.00 7.70 42 ALA B N 1
ATOM 2208 C CA . ALA B 1 42 ? 49.844 38.776 17.499 1.00 8.07 42 ALA B CA 1
ATOM 2209 C C . ALA B 1 42 ? 49.223 39.865 18.377 1.00 8.90 42 ALA B C 1
ATOM 2210 O O . ALA B 1 42 ? 49.916 40.771 18.848 1.00 9.05 42 ALA B O 1
ATOM 2212 N N . VAL B 1 43 ? 47.912 39.788 18.578 1.00 10.10 43 VAL B N 1
ATOM 2213 C CA . VAL B 1 43 ? 47.216 40.767 19.409 1.00 10.68 43 VAL B CA 1
ATOM 2214 C C . VAL B 1 43 ? 47.743 40.664 20.835 1.00 11.78 43 VAL B C 1
ATOM 2215 O O . VAL B 1 43 ? 48.052 41.669 21.479 1.00 12.62 43 VAL B O 1
ATOM 2219 N N . CYS B 1 44 ? 47.857 39.431 21.311 1.00 13.24 44 CYS B N 1
ATOM 2220 C CA . CYS B 1 44 ? 48.340 39.163 22.655 1.00 15.92 44 CYS B CA 1
ATOM 2221 C C . CYS B 1 44 ? 49.761 39.712 22.838 1.00 16.36 44 CYS B C 1
ATOM 2222 O O . CYS B 1 44 ? 50.075 40.322 23.860 1.00 16.37 44 CYS B O 1
ATOM 2225 N N . ARG B 1 45 ? 50.613 39.514 21.837 1.00 16.75 45 ARG B N 1
ATOM 2226 C CA . ARG B 1 45 ? 51.997 39.981 21.915 1.00 17.62 45 ARG B CA 1
ATOM 2227 C C . ARG B 1 45 ? 52.142 41.507 21.773 1.00 16.14 45 ARG B C 1
ATOM 2228 O O . ARG B 1 45 ? 53.081 42.103 22.302 1.00 15.95 45 ARG B O 1
ATOM 2236 N N . GLN B 1 46 ? 51.193 42.133 21.083 1.00 14.54 46 GLN B N 1
ATOM 2237 C CA . GLN B 1 46 ? 51.210 43.578 20.854 1.00 15.10 46 GLN B CA 1
ATOM 2238 C C . GLN B 1 46 ? 50.483 44.372 21.942 1.00 13.96 46 GLN B C 1
ATOM 2239 O O . GLN B 1 46 ? 50.788 45.543 22.179 1.00 12.49 46 GLN B O 1
ATOM 2245 N N . PHE B 1 47 ? 49.518 43.732 22.595 1.00 12.36 47 PHE B N 1
ATOM 2246 C CA . PHE B 1 47 ? 48.727 44.373 23.645 1.00 12.53 47 PHE B CA 1
ATOM 2247 C C . PHE B 1 47 ? 48.706 43.528 24.922 1.00 11.90 47 PHE B C 1
ATOM 2248 O O . PHE B 1 47 ? 47.644 43.099 25.377 1.00 10.95 47 PHE B O 1
ATOM 2256 N N . PRO B 1 48 ? 49.883 43.278 25.522 1.00 11.67 48 PRO B N 1
ATOM 2257 C CA . PRO B 1 48 ? 49.929 42.473 26.751 1.00 12.01 48 PRO B CA 1
ATOM 2258 C C . PRO B 1 48 ? 49.018 43.063 27.824 1.00 11.96 48 PRO B C 1
ATOM 2259 O O . PRO B 1 48 ? 48.945 44.275 27.979 1.00 11.57 48 PRO B O 1
ATOM 2263 N N . LEU B 1 49 ? 48.324 42.200 28.557 1.00 12.02 49 LEU B N 1
ATOM 2264 C CA . LEU B 1 49 ? 47.402 42.650 29.589 1.00 12.69 49 LEU B CA 1
ATOM 2265 C C . LEU B 1 49 ? 48.038 42.903 30.956 1.00 14.48 49 LEU B C 1
ATOM 2266 O O . LEU B 1 49 ? 47.529 43.708 31.740 1.00 13.60 49 LEU B O 1
ATOM 2271 N N . ARG B 1 50 ? 49.141 42.221 31.246 1.00 14.20 50 ARG B N 1
ATOM 2272 C CA . ARG B 1 50 ? 49.803 42.371 32.538 1.00 16.23 50 ARG B CA 1
ATOM 2273 C C . ARG B 1 50 ? 50.097 43.822 32.915 1.00 18.67 50 ARG B C 1
ATOM 2274 O O . ARG B 1 50 ? 50.592 44.610 32.104 1.00 18.60 50 ARG B O 1
ATOM 2282 N N . GLY B 1 51 ? 49.777 44.173 34.155 1.00 21.31 51 GLY B N 1
ATOM 2283 C CA . GLY B 1 51 ? 50.032 45.524 34.621 1.00 26.04 51 GLY B CA 1
ATOM 2284 C C . GLY B 1 51 ? 48.922 46.515 34.326 1.00 29.50 51 GLY B C 1
ATOM 2285 O O . GLY B 1 51 ? 48.749 47.493 35.060 1.00 29.83 51 GLY B O 1
ATOM 2286 N N . LYS B 1 52 ? 48.169 46.280 33.255 1.00 31.59 52 LYS B N 1
ATOM 2287 C CA . LYS B 1 52 ? 47.076 47.181 32.903 1.00 33.22 52 LYS B CA 1
ATOM 2288 C C . LYS B 1 52 ? 46.096 47.305 34.056 1.00 33.79 52 LYS B C 1
ATOM 2289 O O . LYS B 1 52 ? 45.865 46.349 34.796 1.00 33.94 52 LYS B O 1
ATOM 2295 N N . THR B 1 53 ? 45.527 48.496 34.205 1.00 35.43 53 THR B N 1
ATOM 2296 C CA . THR B 1 53 ? 44.562 48.759 35.259 1.00 36.29 53 THR B CA 1
ATOM 2297 C C . THR B 1 53 ? 43.349 47.874 35.038 1.00 37.82 53 THR B C 1
ATOM 2298 O O . THR B 1 53 ? 43.090 47.431 33.917 1.00 37.84 53 THR B O 1
ATOM 2302 N N . GLU B 1 54 ? 42.603 47.614 36.104 1.00 38.91 54 GLU B N 1
ATOM 2303 C CA . GLU B 1 54 ? 41.425 46.770 35.991 1.00 39.62 54 GLU B CA 1
ATOM 2304 C C . GLU B 1 54 ? 40.411 47.422 35.057 1.00 38.98 54 GLU B C 1
ATOM 2305 O O . GLU B 1 54 ? 39.626 46.737 34.399 1.00 39.02 54 GLU B O 1
ATOM 2311 N N . THR B 1 55 ? 40.438 48.750 35.002 1.00 37.02 55 THR B N 1
ATOM 2312 C CA . THR B 1 55 ? 39.532 49.497 34.139 1.00 35.86 55 THR B CA 1
ATOM 2313 C C . THR B 1 55 ? 39.918 49.250 32.687 1.00 33.11 55 THR B C 1
ATOM 2314 O O . THR B 1 55 ? 39.059 49.047 31.829 1.00 33.00 55 THR B O 1
ATOM 2318 N N . GLU B 1 56 ? 41.221 49.273 32.424 1.00 30.61 56 GLU B N 1
ATOM 2319 C CA . GLU B 1 56 ? 41.743 49.032 31.087 1.00 28.66 56 GLU B CA 1
ATOM 2320 C C . GLU B 1 56 ? 41.420 47.605 30.653 1.00 25.62 56 GLU B C 1
ATOM 2321 O O . GLU B 1 56 ? 41.014 47.372 29.517 1.00 21.93 56 GLU B O 1
ATOM 2327 N N . LYS B 1 57 ? 41.602 46.652 31.564 1.00 23.04 57 LYS B N 1
ATOM 2328 C CA . LYS B 1 57 ? 41.328 45.252 31.262 1.00 21.79 57 LYS B CA 1
ATOM 2329 C C . LYS B 1 57 ? 39.854 45.025 30.949 1.00 20.98 57 LYS B C 1
ATOM 2330 O O . LYS B 1 57 ? 39.485 44.009 30.361 1.00 21.07 57 LYS B O 1
ATOM 2336 N N . GLY B 1 58 ? 39.010 45.970 31.346 1.00 20.06 58 GLY B N 1
ATOM 2337 C CA . GLY B 1 58 ? 37.591 45.837 31.078 1.00 19.12 58 GLY B CA 1
ATOM 2338 C C . GLY B 1 58 ? 37.264 46.148 29.626 1.00 18.11 58 GLY B C 1
ATOM 2339 O O . GLY B 1 58 ? 36.206 45.769 29.131 1.00 18.19 58 GLY B O 1
ATOM 2340 N N . LYS B 1 59 ? 38.173 46.830 28.937 1.00 15.47 59 LYS B N 1
ATOM 2341 C CA . LYS B 1 59 ? 37.945 47.180 27.544 1.00 15.38 59 LYS B CA 1
ATOM 2342 C C . LYS B 1 59 ? 37.811 45.936 26.677 1.00 15.08 59 LYS B C 1
ATOM 2343 O O . LYS B 1 59 ? 38.253 44.845 27.054 1.00 13.68 59 LYS B O 1
ATOM 2349 N N . HIS B 1 60 ? 37.194 46.105 25.512 1.00 13.73 60 HIS B N 1
ATOM 2350 C CA . HIS B 1 60 ? 36.978 44.993 24.593 1.00 12.96 60 HIS B CA 1
ATOM 2351 C C . HIS B 1 60 ? 37.897 45.035 23.376 1.00 10.95 60 HIS B C 1
ATOM 2352 O O . HIS B 1 60 ? 38.528 46.051 23.088 1.00 9.43 60 HIS B O 1
ATOM 2359 N N . VAL B 1 61 ? 37.986 43.905 22.683 1.00 9.67 61 VAL B N 1
ATOM 2360 C CA . VAL B 1 61 ? 38.748 43.825 21.441 1.00 8.21 61 VAL B CA 1
ATOM 2361 C C . VAL B 1 61 ? 37.618 43.647 20.424 1.00 8.10 61 VAL B C 1
ATOM 2362 O O . VAL B 1 61 ? 36.930 42.626 20.421 1.00 7.84 61 VAL B O 1
ATOM 2366 N N . PHE B 1 62 ? 37.412 44.663 19.592 1.00 9.23 62 PHE B N 1
ATOM 2367 C CA . PHE B 1 62 ? 36.334 44.663 18.607 1.00 6.46 62 PHE B CA 1
ATOM 2368 C C . PHE B 1 62 ? 36.774 44.033 17.291 1.00 8.03 62 PHE B C 1
ATOM 2369 O O . PHE B 1 62 ? 37.559 44.616 16.544 1.00 8.77 62 PHE B O 1
ATOM 2377 N N . VAL B 1 63 ? 36.252 42.844 17.017 1.00 6.43 63 VAL B N 1
ATOM 2378 C CA . VAL B 1 63 ? 36.581 42.107 15.812 1.00 8.06 63 VAL B CA 1
ATOM 2379 C C . VAL B 1 63 ? 35.492 42.253 14.762 1.00 8.86 63 VAL B C 1
ATOM 2380 O O . VAL B 1 63 ? 34.356 41.809 14.970 1.00 8.50 63 VAL B O 1
ATOM 2384 N N . ILE B 1 64 ? 35.840 42.874 13.637 1.00 9.12 64 ILE B N 1
ATOM 2385 C CA . ILE B 1 64 ? 34.888 43.066 12.546 1.00 6.76 64 ILE B CA 1
ATOM 2386 C C . ILE B 1 64 ? 35.166 42.043 11.464 1.00 8.13 64 ILE B C 1
ATOM 2387 O O . ILE B 1 64 ? 36.213 42.079 10.818 1.00 9.38 64 ILE B O 1
ATOM 2392 N N . ALA B 1 65 ? 34.215 41.134 11.268 1.00 5.73 65 ALA B N 1
ATOM 2393 C CA . ALA B 1 65 ? 34.371 40.074 10.290 1.00 7.20 65 ALA B CA 1
ATOM 2394 C C . ALA B 1 65 ? 33.556 40.261 9.019 1.00 6.13 65 ALA B C 1
ATOM 2395 O O . ALA B 1 65 ? 32.342 40.507 9.062 1.00 5.65 65 ALA B O 1
ATOM 2397 N N . GLY B 1 66 ? 34.254 40.119 7.896 1.00 5.49 66 GLY B N 1
ATOM 2398 C CA . GLY B 1 66 ? 33.639 40.231 6.592 1.00 7.80 66 GLY B CA 1
ATOM 2399 C C . GLY B 1 66 ? 32.936 38.932 6.244 1.00 9.46 66 GLY B C 1
ATOM 2400 O O . GLY B 1 66 ? 33.036 37.948 6.968 1.00 8.12 66 GLY B O 1
ATOM 2401 N N . PRO B 1 67 ? 32.238 38.892 5.103 1.00 13.78 67 PRO B N 1
ATOM 2402 C CA . PRO B 1 67 ? 31.489 37.723 4.629 1.00 13.70 67 PRO B CA 1
ATOM 2403 C C . PRO B 1 67 ? 32.282 36.566 4.032 1.00 14.04 67 PRO B C 1
ATOM 2404 O O . PRO B 1 67 ? 31.697 35.560 3.628 1.00 15.12 67 PRO B O 1
ATOM 2408 N N . GLY B 1 68 ? 33.603 36.688 3.986 1.00 13.50 68 GLY B N 1
ATOM 2409 C CA . GLY B 1 68 ? 34.392 35.616 3.413 1.00 12.41 68 GLY B CA 1
ATOM 2410 C C . GLY B 1 68 ? 35.448 35.002 4.309 1.00 11.68 68 GLY B C 1
ATOM 2411 O O . GLY B 1 68 ? 35.295 34.906 5.523 1.00 10.66 68 GLY B O 1
ATOM 2412 N N . ASN B 1 69 ? 36.529 34.579 3.666 1.00 11.66 69 ASN B N 1
ATOM 2413 C CA . ASN B 1 69 ? 37.665 33.934 4.308 1.00 13.16 69 ASN B CA 1
ATOM 2414 C C . ASN B 1 69 ? 38.266 34.775 5.437 1.00 11.75 69 ASN B C 1
ATOM 2415 O O . ASN B 1 69 ? 38.452 34.289 6.554 1.00 8.41 69 ASN B O 1
ATOM 2420 N N . ASN B 1 70 ? 38.581 36.028 5.118 1.00 9.01 70 ASN B N 1
ATOM 2421 C CA . ASN B 1 70 ? 39.157 36.963 6.072 1.00 7.28 70 ASN B CA 1
ATOM 2422 C C . ASN B 1 70 ? 38.274 37.006 7.327 1.00 8.35 70 ASN B C 1
ATOM 2423 O O . ASN B 1 70 ? 38.780 36.941 8.452 1.00 7.53 70 ASN B O 1
ATOM 2428 N N . GLY B 1 71 ? 36.955 37.093 7.128 1.00 7.90 71 GLY B N 1
ATOM 2429 C CA . GLY B 1 71 ? 36.028 37.142 8.248 1.00 6.03 71 GLY B CA 1
ATOM 2430 C C . GLY B 1 71 ? 36.118 35.887 9.092 1.00 6.62 71 GLY B C 1
ATOM 2431 O O . GLY B 1 71 ? 36.118 35.943 10.317 1.00 8.12 71 GLY B O 1
ATOM 2432 N N . GLY B 1 72 ? 36.184 34.742 8.426 1.00 8.11 72 GLY B N 1
ATOM 2433 C CA . GLY B 1 72 ? 36.292 33.478 9.136 1.00 7.69 72 GLY B CA 1
ATOM 2434 C C . GLY B 1 72 ? 37.529 33.440 10.019 1.00 9.04 72 GLY B C 1
ATOM 2435 O O . GLY B 1 72 ? 37.464 32.963 11.156 1.00 9.22 72 GLY B O 1
ATOM 2436 N N . ASP B 1 73 ? 38.662 33.912 9.504 1.00 6.54 73 ASP B N 1
ATOM 2437 C CA . ASP B 1 73 ? 39.874 33.947 10.313 1.00 7.75 73 ASP B CA 1
ATOM 2438 C C . ASP B 1 73 ? 39.596 34.804 11.550 1.00 7.52 73 ASP B C 1
ATOM 2439 O O . ASP B 1 73 ? 40.095 34.520 12.635 1.00 8.04 73 ASP B O 1
ATOM 2444 N N . GLY B 1 74 ? 38.782 35.841 11.376 1.00 7.78 74 GLY B N 1
ATOM 2445 C CA . GLY B 1 74 ? 38.444 36.717 12.483 1.00 7.48 74 GLY B CA 1
ATOM 2446 C C . GLY B 1 74 ? 37.612 36.034 13.551 1.00 8.11 74 GLY B C 1
ATOM 2447 O O . GLY B 1 74 ? 37.798 36.282 14.750 1.00 6.55 74 GLY B O 1
ATOM 2448 N N . LEU B 1 75 ? 36.691 35.177 13.118 1.00 8.03 75 LEU B N 1
ATOM 2449 C CA . LEU B 1 75 ? 35.835 34.432 14.041 1.00 7.12 75 LEU B CA 1
ATOM 2450 C C . LEU B 1 75 ? 36.679 33.488 14.895 1.00 7.56 75 LEU B C 1
ATOM 2451 O O . LEU B 1 75 ? 36.407 33.306 16.081 1.00 7.91 75 LEU B O 1
ATOM 2456 N N . VAL B 1 76 ? 37.691 32.880 14.279 1.00 7.94 76 VAL B N 1
ATOM 2457 C CA . VAL B 1 76 ? 38.596 31.975 14.994 1.00 6.95 76 VAL B CA 1
ATOM 2458 C C . VAL B 1 76 ? 39.401 32.816 15.981 1.00 6.84 76 VAL B C 1
ATOM 2459 O O . VAL B 1 76 ? 39.514 32.472 17.158 1.00 6.27 76 VAL B O 1
ATOM 2463 N N . CYS B 1 77 ? 39.953 33.922 15.491 1.00 7.60 77 CYS B N 1
ATOM 2464 C CA . CYS B 1 77 ? 40.742 34.816 16.320 1.00 7.04 77 CYS B CA 1
ATOM 2465 C C . CYS B 1 77 ? 39.971 35.257 17.567 1.00 6.74 77 CYS B C 1
ATOM 2466 O O . CYS B 1 77 ? 40.534 35.314 18.659 1.00 6.06 77 CYS B O 1
ATOM 2469 N N . ALA B 1 78 ? 38.685 35.563 17.409 1.00 6.99 78 ALA B N 1
ATOM 2470 C CA . ALA B 1 78 ? 37.857 35.989 18.539 1.00 8.95 78 ALA B CA 1
ATOM 2471 C C . ALA B 1 78 ? 37.788 34.931 19.645 1.00 8.18 78 ALA B C 1
ATOM 2472 O O . ALA B 1 78 ? 37.851 35.267 20.828 1.00 7.12 78 ALA B O 1
ATOM 2474 N N . ARG B 1 79 ? 37.657 33.664 19.261 1.00 6.06 79 ARG B N 1
ATOM 2475 C CA . ARG B 1 79 ? 37.584 32.580 20.237 1.00 8.77 79 ARG B CA 1
ATOM 2476 C C . ARG B 1 79 ? 38.893 32.443 21.019 1.00 7.65 79 ARG B C 1
ATOM 2477 O O . ARG B 1 79 ? 38.874 32.281 22.245 1.00 7.15 79 ARG B O 1
ATOM 2485 N N . HIS B 1 80 ? 40.026 32.513 20.325 1.00 6.21 80 HIS B N 1
ATOM 2486 C CA . HIS B 1 80 ? 41.320 32.423 21.008 1.00 7.32 80 HIS B CA 1
ATOM 2487 C C . HIS B 1 80 ? 41.551 33.607 21.946 1.00 7.23 80 HIS B C 1
ATOM 2488 O O . HIS B 1 80 ? 42.078 33.437 23.051 1.00 9.20 80 HIS B O 1
ATOM 2495 N N . LEU B 1 81 ? 41.163 34.808 21.520 1.00 6.40 81 LEU B N 1
ATOM 2496 C CA . LEU B 1 81 ? 41.346 35.985 22.370 1.00 7.88 81 LEU B CA 1
ATOM 2497 C C . LEU B 1 81 ? 40.568 35.834 23.671 1.00 9.13 81 LEU B C 1
ATOM 2498 O O . LEU B 1 81 ? 41.001 36.308 24.727 1.00 9.30 81 LEU B O 1
ATOM 2503 N N . LYS B 1 82 ? 39.411 35.187 23.597 1.00 8.85 82 LYS B N 1
ATOM 2504 C CA . LYS B 1 82 ? 38.608 34.987 24.796 1.00 10.32 82 LYS B CA 1
ATOM 2505 C C . LYS B 1 82 ? 39.411 34.108 25.758 1.00 11.21 82 LYS B C 1
ATOM 2506 O O . LYS B 1 82 ? 39.552 34.436 26.934 1.00 10.06 82 LYS B O 1
ATOM 2512 N N . LEU B 1 83 ? 39.949 33.008 25.236 1.00 11.26 83 LEU B N 1
ATOM 2513 C CA . LEU B 1 83 ? 40.754 32.082 26.021 1.00 12.78 83 LEU B CA 1
ATOM 2514 C C . LEU B 1 83 ? 42.020 32.737 26.572 1.00 13.71 83 LEU B C 1
ATOM 2515 O O . LEU B 1 83 ? 42.516 32.353 27.631 1.00 15.83 83 LEU B O 1
ATOM 2520 N N . PHE B 1 84 ? 42.541 33.727 25.856 1.00 13.54 84 PHE B N 1
ATOM 2521 C CA . PHE B 1 84 ? 43.756 34.421 26.284 1.00 11.91 84 PHE B CA 1
ATOM 2522 C C . PHE B 1 84 ? 43.496 35.468 27.360 1.00 12.49 84 PHE B C 1
ATOM 2523 O O . PHE B 1 84 ? 44.431 36.104 27.845 1.00 13.32 84 PHE B O 1
ATOM 2531 N N . GLY B 1 85 ? 42.232 35.662 27.722 1.00 11.17 85 GLY B N 1
ATOM 2532 C CA . GLY B 1 85 ? 41.915 36.625 28.763 1.00 10.21 85 GLY B CA 1
ATOM 2533 C C . GLY B 1 85 ? 41.365 37.968 28.324 1.00 10.73 85 GLY B C 1
ATOM 2534 O O . GLY B 1 85 ? 41.198 38.861 29.157 1.00 11.64 85 GLY B O 1
ATOM 2535 N N . TYR B 1 86 ? 41.086 38.136 27.034 1.00 9.02 86 TYR B N 1
ATOM 2536 C CA . TYR B 1 86 ? 40.540 39.406 26.565 1.00 8.85 86 TYR B CA 1
ATOM 2537 C C . TYR B 1 86 ? 39.017 39.344 26.559 1.00 9.45 86 TYR B C 1
ATOM 2538 O O . TYR B 1 86 ? 38.424 38.302 26.858 1.00 9.67 86 TYR B O 1
ATOM 2547 N N . ASN B 1 87 ? 38.401 40.471 26.218 1.00 9.13 87 ASN B N 1
ATOM 2548 C CA . ASN B 1 87 ? 36.947 40.592 26.156 1.00 12.01 87 ASN B CA 1
ATOM 2549 C C . ASN B 1 87 ? 36.561 40.910 24.721 1.00 10.76 87 ASN B C 1
ATOM 2550 O O . ASN B 1 87 ? 36.240 42.042 24.386 1.00 11.36 87 ASN B O 1
ATOM 2555 N N . PRO B 1 88 ? 36.601 39.899 23.850 1.00 10.99 88 PRO B N 1
ATOM 2556 C CA . PRO B 1 88 ? 36.251 40.113 22.448 1.00 10.51 88 PRO B CA 1
ATOM 2557 C C . PRO B 1 88 ? 34.754 40.258 22.177 1.00 10.96 88 PRO B C 1
ATOM 2558 O O . PRO B 1 88 ? 33.916 39.670 22.866 1.00 9.36 88 PRO B O 1
ATOM 2562 N N . VAL B 1 89 ? 34.452 41.072 21.172 1.00 9.73 89 VAL B N 1
ATOM 2563 C CA . VAL B 1 89 ? 33.094 41.327 20.699 1.00 8.81 89 VAL B CA 1
ATOM 2564 C C . VAL B 1 89 ? 33.217 41.261 19.180 1.00 7.83 89 VAL B C 1
ATOM 2565 O O . VAL B 1 89 ? 34.070 41.927 18.591 1.00 7.54 89 VAL B O 1
ATOM 2569 N N . VAL B 1 90 ? 32.381 40.448 18.548 1.00 8.14 90 VAL B N 1
ATOM 2570 C CA . VAL B 1 90 ? 32.432 40.300 17.101 1.00 9.40 90 VAL B CA 1
ATOM 2571 C C . VAL B 1 90 ? 31.264 40.997 16.409 1.00 9.51 90 VAL B C 1
ATOM 2572 O O . VAL B 1 90 ? 30.122 40.918 16.862 1.00 10.83 90 VAL B O 1
ATOM 2576 N N . PHE B 1 91 ? 31.571 41.705 15.328 1.00 8.06 91 PHE B N 1
ATOM 2577 C CA . PHE B 1 91 ? 30.561 42.375 14.522 1.00 9.39 91 PHE B CA 1
ATOM 2578 C C . PHE B 1 91 ? 30.635 41.632 13.192 1.00 9.35 91 PHE B C 1
ATOM 2579 O O . PHE B 1 91 ? 31.649 41.684 12.486 1.00 8.09 91 PHE B O 1
ATOM 2587 N N . TYR B 1 92 ? 29.553 40.921 12.877 1.00 9.39 92 TYR B N 1
ATOM 2588 C CA . TYR B 1 92 ? 29.460 40.098 11.673 1.00 9.61 92 TYR B CA 1
ATOM 2589 C C . TYR B 1 92 ? 28.213 40.528 10.895 1.00 11.45 92 TYR B C 1
ATOM 2590 O O . TYR B 1 92 ? 27.212 39.821 10.873 1.00 11.16 92 TYR B O 1
ATOM 2599 N N . PRO B 1 93 ? 28.270 41.696 10.236 1.00 13.83 93 PRO B N 1
ATOM 2600 C CA . PRO B 1 93 ? 27.172 42.268 9.450 1.00 14.93 93 PRO B CA 1
ATOM 2601 C C . PRO B 1 93 ? 26.597 41.426 8.311 1.00 16.93 93 PRO B C 1
ATOM 2602 O O . PRO B 1 93 ? 25.379 41.263 8.213 1.00 16.77 93 PRO B O 1
ATOM 2606 N N . LYS B 1 94 ? 27.466 40.901 7.454 1.00 17.84 94 LYS B N 1
ATOM 2607 C CA . LYS B 1 94 ? 27.026 40.111 6.308 1.00 18.96 94 LYS B CA 1
ATOM 2608 C C . LYS B 1 94 ? 27.516 38.669 6.404 1.00 20.85 94 LYS B C 1
ATOM 2609 O O . LYS B 1 94 ? 28.718 38.407 6.429 1.00 17.76 94 LYS B O 1
ATOM 2615 N N . ARG B 1 95 ? 26.577 37.735 6.446 1.00 22.59 95 ARG B N 1
ATOM 2616 C CA . ARG B 1 95 ? 26.920 36.331 6.552 1.00 28.46 95 ARG B CA 1
ATOM 2617 C C . ARG B 1 95 ? 26.421 35.549 5.348 1.00 32.21 95 ARG B C 1
ATOM 2618 O O . ARG B 1 95 ? 25.345 35.825 4.816 1.00 34.64 95 ARG B O 1
ATOM 2626 N N . SER B 1 96 ? 27.212 34.573 4.915 1.00 35.52 96 SER B N 1
ATOM 2627 C CA . SER B 1 96 ? 26.846 33.751 3.769 1.00 37.95 96 SER B CA 1
ATOM 2628 C C . SER B 1 96 ? 26.374 32.373 4.217 1.00 38.70 96 SER B C 1
ATOM 2629 O O . SER B 1 96 ? 27.091 31.662 4.923 1.00 40.21 96 SER B O 1
ATOM 2632 N N . GLU B 1 97 ? 25.165 32.005 3.806 0.50 38.70 97 GLU B N 1
ATOM 2633 C CA . GLU B 1 97 ? 24.598 30.708 4.156 0.0000 38.28 97 GLU B CA 1
ATOM 2634 C C . GLU B 1 97 ? 25.050 29.664 3.142 1.00 37.91 97 GLU B C 1
ATOM 2635 O O . GLU B 1 97 ? 24.424 28.614 2.991 0.0000 37.94 97 GLU B O 1
ATOM 2641 N N . ARG B 1 98 ? 26.144 29.964 2.450 0.50 37.59 98 ARG B N 1
ATOM 2642 C CA . ARG B 1 98 ? 26.695 29.067 1.442 1.00 37.00 98 ARG B CA 1
ATOM 2643 C C . ARG B 1 98 ? 27.903 28.313 1.996 1.00 36.17 98 ARG B C 1
ATOM 2644 O O . ARG B 1 98 ? 28.364 27.336 1.403 0.50 35.78 98 ARG B O 1
ATOM 2652 N N . THR B 1 99 ? 28.408 28.771 3.139 1.00 34.44 99 THR B N 1
ATOM 2653 C CA . THR B 1 99 ? 29.557 28.143 3.782 1.00 32.35 99 THR B CA 1
ATOM 2654 C C . THR B 1 99 ? 29.158 27.687 5.180 1.00 29.91 99 THR B C 1
ATOM 2655 O O . THR B 1 99 ? 28.912 28.504 6.068 1.00 30.33 99 THR B O 1
ATOM 2659 N N . GLU B 1 100 ? 29.100 26.374 5.367 1.00 26.30 100 GLU B N 1
ATOM 2660 C CA . GLU B 1 100 ? 28.698 25.798 6.641 1.00 23.65 100 GLU B CA 1
ATOM 2661 C C . GLU B 1 100 ? 29.698 26.039 7.767 1.00 20.00 100 GLU B C 1
ATOM 2662 O O . GLU B 1 100 ? 29.309 26.239 8.912 1.00 17.46 100 GLU B O 1
ATOM 2668 N N . PHE B 1 101 ? 30.983 26.023 7.443 1.00 16.34 101 PHE B N 1
ATOM 2669 C CA . PHE B 1 101 ? 31.992 26.228 8.462 1.00 14.91 101 PHE B CA 1
ATOM 2670 C C . PHE B 1 101 ? 31.869 27.589 9.153 1.00 13.09 101 PHE B C 1
ATOM 2671 O O . PHE B 1 101 ? 32.191 27.704 10.329 1.00 12.44 101 PHE B O 1
ATOM 2679 N N . TYR B 1 102 ? 31.404 28.619 8.448 1.00 13.57 102 TYR B N 1
ATOM 2680 C CA . TYR B 1 102 ? 31.266 29.926 9.091 1.00 15.11 102 TYR B CA 1
ATOM 2681 C C . TYR B 1 102 ? 30.179 29.889 10.167 1.00 14.85 102 TYR B C 1
ATOM 2682 O O . TYR B 1 102 ? 30.291 30.568 11.190 1.00 11.36 102 TYR B O 1
ATOM 2691 N N . LYS B 1 103 ? 29.127 29.107 9.928 1.00 13.42 103 LYS B N 1
ATOM 2692 C CA . LYS B 1 103 ? 28.027 28.982 10.887 1.00 15.09 103 LYS B CA 1
ATOM 2693 C C . LYS B 1 103 ? 28.542 28.242 12.120 1.00 12.71 103 LYS B C 1
ATOM 2694 O O . LYS B 1 103 ? 28.196 28.572 13.257 1.00 12.64 103 LYS B O 1
ATOM 2700 N N . GLN B 1 104 ? 29.372 27.234 11.889 1.00 11.20 104 GLN B N 1
ATOM 2701 C CA . GLN B 1 104 ? 29.942 26.471 12.990 1.00 10.66 104 GLN B CA 1
ATOM 2702 C C . GLN B 1 104 ? 30.840 27.365 13.845 1.00 9.41 104 GLN B C 1
ATOM 2703 O O . GLN B 1 104 ? 30.806 27.284 15.066 1.00 10.07 104 GLN B O 1
ATOM 2709 N N . LEU B 1 105 ? 31.630 28.228 13.209 1.00 10.33 105 LEU B N 1
ATOM 2710 C CA . LEU B 1 105 ? 32.514 29.124 13.960 1.00 9.61 105 LEU B CA 1
ATOM 2711 C C . LEU B 1 105 ? 31.696 30.066 14.839 1.00 9.77 105 LEU B C 1
ATOM 2712 O O . LEU B 1 105 ? 32.107 30.430 15.947 1.00 10.63 105 LEU B O 1
ATOM 2717 N N . VAL B 1 106 ? 30.531 30.465 14.349 1.00 10.20 106 VAL B N 1
ATOM 2718 C CA . VAL B 1 106 ? 29.670 31.346 15.122 1.00 10.76 106 VAL B CA 1
ATOM 2719 C C . VAL B 1 106 ? 29.137 30.591 16.342 1.00 12.10 106 VAL B C 1
ATOM 2720 O O . VAL B 1 106 ? 29.123 31.129 17.450 1.00 11.90 106 VAL B O 1
ATOM 2724 N N . HIS B 1 107 ? 28.712 29.343 16.150 1.00 12.60 107 HIS B N 1
ATOM 2725 C CA . HIS B 1 107 ? 28.214 28.568 17.282 1.00 14.00 107 HIS B CA 1
ATOM 2726 C C . HIS B 1 107 ? 29.308 28.393 18.330 1.00 12.35 107 HIS B C 1
ATOM 2727 O O . HIS B 1 107 ? 29.035 28.375 19.533 1.00 10.87 107 HIS B O 1
ATOM 2734 N N . GLN B 1 108 ? 30.550 28.267 17.870 1.00 10.89 108 GLN B N 1
ATOM 2735 C CA . GLN B 1 108 ? 31.680 28.118 18.777 1.00 11.36 108 GLN B CA 1
ATOM 2736 C C . GLN B 1 108 ? 31.852 29.389 19.599 1.00 10.17 108 GLN B C 1
ATOM 2737 O O . GLN B 1 108 ? 32.229 29.339 20.771 1.00 10.63 108 GLN B O 1
ATOM 2743 N N . LEU B 1 109 ? 31.569 30.532 18.981 1.00 9.70 109 LEU B N 1
ATOM 2744 C CA . LEU B 1 109 ? 31.669 31.804 19.676 1.00 9.91 109 LEU B CA 1
ATOM 2745 C C . LEU B 1 109 ? 30.561 31.870 20.718 1.00 11.52 109 LEU B C 1
ATOM 2746 O O . LEU B 1 109 ? 30.791 32.304 21.847 1.00 13.02 109 LEU B O 1
ATOM 2751 N N . ASN B 1 110 ? 29.360 31.430 20.348 1.00 12.64 110 ASN B N 1
ATOM 2752 C CA . ASN B 1 110 ? 28.242 31.433 21.291 1.00 13.29 110 ASN B CA 1
ATOM 2753 C C . ASN B 1 110 ? 28.629 30.557 22.486 1.00 12.13 110 ASN B C 1
ATOM 2754 O O . ASN B 1 110 ? 28.363 30.902 23.638 1.00 12.80 110 ASN B O 1
ATOM 2759 N N . PHE B 1 111 ? 29.266 29.429 22.189 1.00 11.81 111 PHE B N 1
ATOM 2760 C CA . PHE B 1 111 ? 29.714 28.474 23.202 1.00 13.13 111 PHE B CA 1
ATOM 2761 C C . PHE B 1 111 ? 30.611 29.158 24.227 1.00 14.01 111 PHE B C 1
ATOM 2762 O O . PHE B 1 111 ? 30.514 28.895 25.433 1.00 14.57 111 PHE B O 1
ATOM 2770 N N . PHE B 1 112 ? 31.484 30.040 23.745 1.00 11.64 112 PHE B N 1
ATOM 2771 C CA . PHE B 1 112 ? 32.408 30.766 24.616 1.00 12.14 112 PHE B CA 1
ATOM 2772 C C . PHE B 1 112 ? 31.836 32.080 25.128 1.00 12.90 112 PHE B C 1
ATOM 2773 O O . PHE B 1 112 ? 32.548 32.883 25.731 1.00 13.20 112 PHE B O 1
ATOM 2781 N N . LYS B 1 113 ? 30.547 32.282 24.875 1.00 12.38 113 LYS B N 1
ATOM 2782 C CA . LYS B 1 113 ? 29.836 33.474 25.311 1.00 16.58 113 LYS B CA 1
ATOM 2783 C C . LYS B 1 113 ? 30.407 34.760 24.726 1.00 16.09 113 LYS B C 1
ATOM 2784 O O . LYS B 1 113 ? 30.388 35.809 25.368 1.00 15.72 113 LYS B O 1
ATOM 2790 N N . VAL B 1 114 ? 30.934 34.672 23.513 1.00 15.84 114 VAL B N 1
ATOM 2791 C CA . VAL B 1 114 ? 31.481 35.842 22.844 1.00 14.23 114 VAL B CA 1
ATOM 2792 C C . VAL B 1 114 ? 30.369 36.434 21.989 1.00 13.15 114 VAL B C 1
ATOM 2793 O O . VAL B 1 114 ? 29.852 35.776 21.089 1.00 11.30 114 VAL B O 1
ATOM 2797 N N . PRO B 1 115 ? 29.974 37.683 22.273 1.00 15.16 115 PRO B N 1
ATOM 2798 C CA . PRO B 1 115 ? 28.913 38.361 21.525 1.00 15.98 115 PRO B CA 1
ATOM 2799 C C . PRO B 1 115 ? 29.189 38.444 20.025 1.00 15.64 115 PRO B C 1
ATOM 2800 O O . PRO B 1 115 ? 30.309 38.741 19.606 1.00 14.70 115 PRO B O 1
ATOM 2804 N N . VAL B 1 116 ? 28.167 38.155 19.225 1.00 13.83 116 VAL B N 1
ATOM 2805 C CA . VAL B 1 116 ? 28.271 38.241 17.775 1.00 14.17 116 VAL B CA 1
ATOM 2806 C C . VAL B 1 116 ? 27.135 39.160 17.336 1.00 16.20 116 VAL B C 1
ATOM 2807 O O . VAL B 1 116 ? 25.964 38.779 17.394 1.00 16.84 116 VAL B O 1
ATOM 2811 N N . LEU B 1 117 ? 27.481 40.366 16.900 1.00 15.49 117 LEU B N 1
ATOM 2812 C CA . LEU B 1 117 ? 26.481 41.346 16.493 1.00 18.14 117 LEU B CA 1
ATOM 2813 C C . LEU B 1 117 ? 26.191 41.408 14.997 1.00 19.94 117 LEU B C 1
ATOM 2814 O O . LEU B 1 117 ? 27.040 41.085 14.162 1.00 17.16 117 LEU B O 1
ATOM 2819 N N . SER B 1 118 ? 24.978 41.841 14.668 1.00 23.49 118 SER B N 1
ATOM 2820 C CA . SER B 1 118 ? 24.566 42.004 13.280 1.00 27.57 118 SER B CA 1
ATOM 2821 C C . SER B 1 118 ? 24.409 43.510 13.079 1.00 28.95 118 SER B C 1
ATOM 2822 O O . SER B 1 118 ? 24.615 44.274 14.016 1.00 29.15 118 SER B O 1
ATOM 2825 N N . GLN B 1 119 ? 24.057 43.940 11.871 1.00 33.12 119 GLN B N 1
ATOM 2826 C CA . GLN B 1 119 ? 23.896 45.367 11.608 1.00 36.24 119 GLN B CA 1
ATOM 2827 C C . GLN B 1 119 ? 22.882 45.989 12.561 1.00 37.70 119 GLN B C 1
ATOM 2828 O O . GLN B 1 119 ? 22.997 47.159 12.927 1.00 37.77 119 GLN B O 1
ATOM 2834 N N . ASP B 1 120 ? 21.898 45.199 12.974 1.00 39.15 120 ASP B N 1
ATOM 2835 C CA . ASP B 1 120 ? 20.876 45.688 13.888 1.00 41.33 120 ASP B CA 1
ATOM 2836 C C . ASP B 1 120 ? 20.862 44.962 15.229 0.50 41.65 120 ASP B C 1
ATOM 2837 O O . ASP B 1 120 ? 20.277 43.888 15.362 0.50 42.37 120 ASP B O 1
ATOM 2842 N N . GLU B 1 121 ? 21.513 45.564 16.218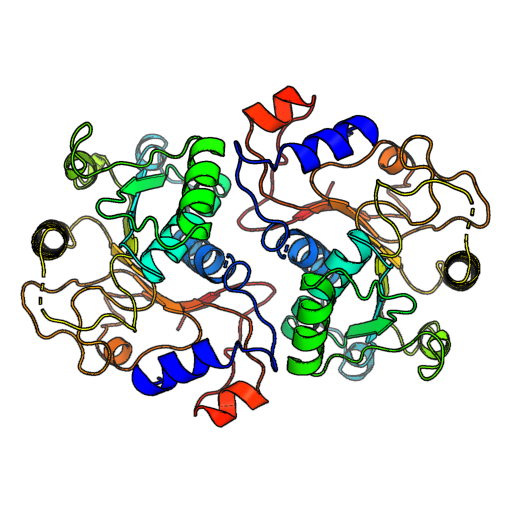 1.00 42.20 121 GLU B N 1
ATOM 2843 C CA . GLU B 1 121 ? 21.582 45.017 17.572 1.00 41.58 121 GLU B CA 1
ATOM 2844 C C . GLU B 1 121 ? 21.446 46.202 18.522 1.00 40.18 121 GLU B C 1
ATOM 2845 O O . GLU B 1 121 ? 20.502 46.986 18.421 0.0000 40.17 121 GLU B O 1
ATOM 2851 N N . GLY B 1 122 ? 22.393 46.321 19.447 0.0000 38.63 122 GLY B N 1
ATOM 2852 C CA . GLY B 1 122 ? 22.390 47.435 20.374 0.0000 36.46 122 GLY B CA 1
ATOM 2853 C C . GLY B 1 122 ? 23.324 48.461 19.768 0.0000 34.79 122 GLY B C 1
ATOM 2854 O O . GLY B 1 122 ? 23.956 49.256 20.464 0.0000 34.93 122 GLY B O 1
ATOM 2855 N N . ASN B 1 123 ? 23.403 48.416 18.442 0.50 32.77 123 ASN B N 1
ATOM 2856 C CA . ASN B 1 123 ? 24.247 49.300 17.649 1.00 30.99 123 ASN B CA 1
ATOM 2857 C C . ASN B 1 123 ? 25.730 49.089 17.944 1.00 29.17 123 ASN B C 1
ATOM 2858 O O . ASN B 1 123 ? 26.237 49.438 19.015 1.00 27.30 123 ASN B O 1
ATOM 2863 N N . TRP B 1 124 ? 26.413 48.521 16.958 1.00 25.54 124 TRP B N 1
ATOM 2864 C CA . TRP B 1 124 ? 27.834 48.209 17.031 1.00 22.40 124 TRP B CA 1
ATOM 2865 C C . TRP B 1 124 ? 28.753 49.431 17.167 1.00 19.01 124 TRP B C 1
ATOM 2866 O O . TRP B 1 124 ? 29.908 49.295 17.563 1.00 18.51 124 TRP B O 1
ATOM 2877 N N . LEU B 1 125 ? 28.249 50.615 16.831 1.00 17.31 125 LEU B N 1
ATOM 2878 C CA . LEU B 1 125 ? 29.052 51.830 16.911 1.00 16.26 125 LEU B CA 1
ATOM 2879 C C . LEU B 1 125 ? 29.589 52.149 18.300 1.00 14.90 125 LEU B C 1
ATOM 2880 O O . LEU B 1 125 ? 30.586 52.860 18.434 1.00 13.25 125 LEU B O 1
ATOM 2885 N N . GLU B 1 126 ? 28.929 51.626 19.328 1.00 14.24 126 GLU B N 1
ATOM 2886 C CA . GLU B 1 126 ? 29.362 51.855 20.699 1.00 15.45 126 GLU B CA 1
ATOM 2887 C C . GLU B 1 126 ? 30.794 51.351 20.881 1.00 16.30 126 GLU B C 1
ATOM 2888 O O . GLU B 1 126 ? 31.567 51.907 21.665 1.00 14.86 126 GLU B O 1
ATOM 2894 N N . TYR B 1 127 ? 31.149 50.303 20.146 1.00 14.43 127 TYR B N 1
ATOM 2895 C CA . TYR B 1 127 ? 32.479 49.719 20.268 1.00 14.54 127 TYR B CA 1
ATOM 2896 C C . TYR B 1 127 ? 33.578 50.514 19.572 1.00 14.48 127 TYR B C 1
ATOM 2897 O O . TYR B 1 127 ? 34.742 50.109 19.569 1.00 15.33 127 TYR B O 1
ATOM 2906 N N . LEU B 1 128 ? 33.205 51.655 18.997 1.00 13.58 128 LEU B N 1
ATOM 2907 C CA . LEU B 1 128 ? 34.168 52.534 18.343 1.00 14.08 128 LEU B CA 1
ATOM 2908 C C . LEU B 1 128 ? 34.554 53.669 19.298 1.00 14.08 128 LEU B C 1
ATOM 2909 O O . LEU B 1 128 ? 35.221 54.630 18.904 1.00 12.55 128 LEU B O 1
ATOM 2914 N N . LYS B 1 129 ? 34.123 53.557 20.554 1.00 13.51 129 LYS B N 1
ATOM 2915 C CA . LYS B 1 129 ? 34.455 54.556 21.568 1.00 13.52 129 LYS B CA 1
ATOM 2916 C C . LYS B 1 129 ? 35.752 54.129 22.262 1.00 14.70 129 LYS B C 1
ATOM 2917 O O . LYS B 1 129 ? 35.889 52.979 22.679 1.00 13.51 129 LYS B O 1
ATOM 2923 N N . PRO B 1 130 ? 36.713 55.057 22.398 1.00 15.66 130 PRO B N 1
ATOM 2924 C CA . PRO B 1 130 ? 38.014 54.812 23.030 1.00 17.84 130 PRO B CA 1
ATOM 2925 C C . PRO B 1 130 ? 37.949 54.140 24.393 1.00 19.21 130 PRO B C 1
ATOM 2926 O O . PRO B 1 130 ? 38.695 53.203 24.665 1.00 20.56 130 PRO B O 1
ATOM 2930 N N . GLU B 1 131 ? 37.061 54.613 25.259 1.00 19.88 131 GLU B N 1
ATOM 2931 C CA . GLU B 1 131 ? 36.968 54.025 26.587 1.00 21.31 131 GLU B CA 1
ATOM 2932 C C . GLU B 1 131 ? 36.217 52.700 26.614 1.00 19.92 131 GLU B C 1
ATOM 2933 O O . GLU B 1 131 ? 36.019 52.105 27.669 1.00 20.49 131 GLU B O 1
ATOM 2939 N N . LYS B 1 132 ? 35.829 52.220 25.441 1.00 18.43 132 LYS B N 1
ATOM 2940 C CA . LYS B 1 132 ? 35.096 50.963 25.346 1.00 17.55 132 LYS B CA 1
ATOM 2941 C C . LYS B 1 132 ? 35.939 49.859 24.705 1.00 15.79 132 LYS B C 1
ATOM 2942 O O . LYS B 1 132 ? 35.741 48.674 24.979 1.00 16.83 132 LYS B O 1
ATOM 2948 N N . THR B 1 133 ? 36.898 50.256 23.876 1.00 13.74 133 THR B N 1
ATOM 2949 C CA . THR B 1 133 ? 37.699 49.292 23.136 1.00 11.95 133 THR B CA 1
ATOM 2950 C C . THR B 1 133 ? 39.218 49.486 23.175 1.00 11.13 133 THR B C 1
ATOM 2951 O O . THR B 1 133 ? 39.719 50.602 23.029 1.00 12.34 133 THR B O 1
ATOM 2955 N N . LEU B 1 134 ? 39.933 48.377 23.361 1.00 10.81 134 LEU B N 1
ATOM 2956 C CA . LEU B 1 134 ? 41.397 48.353 23.424 1.00 10.06 134 LEU B CA 1
ATOM 2957 C C . LEU B 1 134 ? 41.975 48.441 22.017 1.00 9.15 134 LEU B C 1
ATOM 2958 O O . LEU B 1 134 ? 42.908 49.201 21.756 1.00 8.83 134 LEU B O 1
ATOM 2963 N N . CYS B 1 135 ? 41.427 47.636 21.118 1.00 9.12 135 CYS B N 1
ATOM 2964 C CA . CYS B 1 135 ? 41.874 47.637 19.736 1.00 10.58 135 CYS B CA 1
ATOM 2965 C C . CYS B 1 135 ? 40.805 47.022 18.856 1.00 8.95 135 CYS B C 1
ATOM 2966 O O . CYS B 1 135 ? 39.904 46.331 19.327 1.00 11.30 135 CYS B O 1
ATOM 2969 N N . ILE B 1 136 ? 40.905 47.303 17.569 1.00 9.93 136 ILE B N 1
ATOM 2970 C CA . ILE B 1 136 ? 39.951 46.806 16.598 1.00 8.90 136 ILE B CA 1
ATOM 2971 C C . ILE B 1 136 ? 40.675 45.838 15.683 1.00 8.62 136 ILE B C 1
ATOM 2972 O O . ILE B 1 136 ? 41.761 46.135 15.203 1.00 9.00 136 ILE B O 1
ATOM 2977 N N . VAL B 1 137 ? 40.091 44.666 15.470 1.00 7.67 137 VAL B N 1
ATOM 2978 C CA . VAL B 1 137 ? 40.688 43.691 14.574 1.00 6.43 137 VAL B CA 1
ATOM 2979 C C . VAL B 1 137 ? 39.924 43.822 13.253 1.00 7.03 137 VAL B C 1
ATOM 2980 O O . VAL B 1 137 ? 38.716 43.579 13.199 1.00 6.78 137 VAL B O 1
ATOM 2984 N N . ASP B 1 138 ? 40.633 44.236 12.207 1.00 5.96 138 ASP B N 1
ATOM 2985 C CA . ASP B 1 138 ? 40.055 44.401 10.880 1.00 7.21 138 ASP B CA 1
ATOM 2986 C C . ASP B 1 138 ? 40.143 43.099 10.076 1.00 6.99 138 ASP B C 1
ATOM 2987 O O . ASP B 1 138 ? 41.177 42.798 9.461 1.00 6.16 138 ASP B O 1
ATOM 2992 N N . ALA B 1 139 ? 39.069 42.307 10.118 1.00 5.60 139 ALA B N 1
ATOM 2993 C CA . ALA B 1 139 ? 39.010 41.051 9.375 1.00 7.52 139 ALA B CA 1
ATOM 2994 C C . ALA B 1 139 ? 37.898 41.149 8.340 1.00 7.74 139 ALA B C 1
ATOM 2995 O O . ALA B 1 139 ? 37.201 40.172 8.063 1.00 7.23 139 ALA B O 1
ATOM 2997 N N . ILE B 1 140 ? 37.730 42.340 7.768 1.00 9.13 140 ILE B N 1
ATOM 2998 C CA . ILE B 1 140 ? 36.690 42.565 6.772 1.00 9.26 140 ILE B CA 1
ATOM 2999 C C . ILE B 1 140 ? 36.988 41.850 5.446 1.00 11.84 140 ILE B C 1
ATOM 3000 O O . ILE B 1 140 ? 36.327 40.856 5.128 1.00 11.98 140 ILE B O 1
ATOM 3005 N N . PHE B 1 141 ? 37.968 42.343 4.684 1.00 10.66 141 PHE B N 1
ATOM 3006 C CA . PHE B 1 141 ? 38.340 41.725 3.407 1.00 10.94 141 PHE B CA 1
ATOM 3007 C C . PHE B 1 141 ? 39.805 41.336 3.310 1.00 10.57 141 PHE B C 1
ATOM 3008 O O . PHE B 1 141 ? 40.686 42.093 3.714 1.00 8.90 141 PHE B O 1
ATOM 3016 N N . GLY B 1 142 ? 40.050 40.154 2.749 1.00 10.81 142 GLY B N 1
ATOM 3017 C CA . GLY B 1 142 ? 41.409 39.657 2.595 1.00 11.36 142 GLY B CA 1
ATOM 3018 C C . GLY B 1 142 ? 42.037 39.905 1.229 1.00 11.80 142 GLY B C 1
ATOM 3019 O O . GLY B 1 142 ? 41.589 40.766 0.471 1.00 8.60 142 GLY B O 1
ATOM 3020 N N . PHE B 1 143 ? 43.067 39.128 0.902 1.00 12.13 143 PHE B N 1
ATOM 3021 C CA . PHE B 1 143 ? 43.782 39.302 -0.357 1.00 16.06 143 PHE B CA 1
ATOM 3022 C C . PHE B 1 143 ? 42.988 38.995 -1.623 1.00 15.85 143 PHE B C 1
ATOM 3023 O O . PHE B 1 143 ? 43.356 39.455 -2.697 1.00 15.87 143 PHE B O 1
ATOM 3031 N N . SER B 1 144 ? 41.909 38.230 -1.505 1.00 17.95 144 SER B N 1
ATOM 3032 C CA . SER B 1 144 ? 41.127 37.861 -2.677 1.00 24.70 144 SER B CA 1
ATOM 3033 C C . SER B 1 144 ? 40.017 38.844 -3.008 1.00 28.12 144 SER B C 1
ATOM 3034 O O . SER B 1 144 ? 39.328 38.684 -4.015 1.00 29.56 144 SER B O 1
ATOM 3037 N N . PHE B 1 145 ? 39.844 39.867 -2.177 1.00 30.48 145 PHE B N 1
ATOM 3038 C CA . PHE B 1 145 ? 38.789 40.842 -2.414 1.00 32.99 145 PHE B CA 1
ATOM 3039 C C . PHE B 1 145 ? 38.974 41.614 -3.709 1.00 33.30 145 PHE B C 1
ATOM 3040 O O . PHE B 1 145 ? 40.042 42.162 -3.981 1.00 33.05 145 PHE B O 1
ATOM 3048 N N . LYS B 1 146 ? 37.909 41.659 -4.499 0.50 33.38 146 LYS B N 1
ATOM 3049 C CA . LYS B 1 146 ? 37.932 42.358 -5.772 0.50 33.30 146 LYS B CA 1
ATOM 3050 C C . LYS B 1 146 ? 37.045 43.596 -5.705 0.50 32.87 146 LYS B C 1
ATOM 3051 O O . LYS B 1 146 ? 35.819 43.493 -5.671 0.50 32.57 146 LYS B O 1
ATOM 3057 N N . PRO B 1 147 ? 37.662 44.788 -5.673 1.00 32.47 147 PRO B N 1
ATOM 3058 C CA . PRO B 1 147 ? 36.945 46.066 -5.612 1.00 32.84 147 PRO B CA 1
ATOM 3059 C C . PRO B 1 147 ? 36.097 46.292 -6.867 1.00 32.44 147 PRO B C 1
ATOM 3060 O O . PRO B 1 147 ? 36.151 45.497 -7.806 1.00 33.16 147 PRO B O 1
ATOM 3064 N N . PRO B 1 148 ? 35.298 47.373 -6.897 1.00 31.06 148 PRO B N 1
ATOM 3065 C CA . PRO B 1 148 ? 35.144 48.378 -5.843 1.00 30.12 148 PRO B CA 1
ATOM 3066 C C . PRO B 1 148 ? 34.380 47.865 -4.626 1.00 28.62 148 PRO B C 1
ATOM 3067 O O . PRO B 1 148 ? 33.671 46.859 -4.694 1.00 28.23 148 PRO B O 1
ATOM 3079 N N . ARG B 1 150 ? 31.527 47.896 -1.663 1.00 22.64 150 ARG B N 1
ATOM 3080 C CA . ARG B 1 150 ? 30.119 48.256 -1.585 1.00 20.66 150 ARG B CA 1
ATOM 3081 C C . ARG B 1 150 ? 29.651 48.394 -0.136 1.00 19.02 150 ARG B C 1
ATOM 3082 O O . ARG B 1 150 ? 30.373 48.042 0.798 1.00 15.87 150 ARG B O 1
ATOM 3090 N N . GLU B 1 151 ? 28.445 48.923 0.049 1.00 16.76 151 GLU B N 1
ATOM 3091 C CA . GLU B 1 151 ? 27.885 49.061 1.385 1.00 15.44 151 GLU B CA 1
ATOM 3092 C C . GLU B 1 151 ? 27.520 47.647 1.834 1.00 15.17 151 GLU B C 1
ATOM 3093 O O . GLU B 1 151 ? 27.284 46.772 1.000 1.00 13.51 151 GLU B O 1
ATOM 3099 N N . PRO B 1 152 ? 27.456 47.404 3.153 1.00 13.20 152 PRO B N 1
ATOM 3100 C CA . PRO B 1 152 ? 27.705 48.373 4.222 1.00 13.28 152 PRO B CA 1
ATOM 3101 C C . PRO B 1 152 ? 29.184 48.532 4.560 1.00 11.20 152 PRO B C 1
ATOM 3102 O O . PRO B 1 152 ? 29.548 49.320 5.429 1.00 10.64 152 PRO B O 1
ATOM 3106 N N . PHE B 1 153 ? 30.038 47.787 3.874 1.00 11.69 153 PHE B N 1
ATOM 3107 C CA . PHE B 1 153 ? 31.464 47.857 4.161 1.00 11.48 153 PHE B CA 1
ATOM 3108 C C . PHE B 1 153 ? 32.102 49.219 3.900 1.00 11.72 153 PHE B C 1
ATOM 3109 O O . PHE B 1 153 ? 33.014 49.616 4.622 1.00 10.79 153 PHE B O 1
ATOM 3117 N N . LYS B 1 154 ? 31.636 49.950 2.890 1.00 10.22 154 LYS B N 1
ATOM 3118 C CA . LYS B 1 154 ? 32.212 51.267 2.650 1.00 11.68 154 LYS B CA 1
ATOM 3119 C C . LYS B 1 154 ? 32.000 52.140 3.887 1.00 12.63 154 LYS B C 1
ATOM 3120 O O . LYS B 1 154 ? 32.938 52.776 4.378 1.00 12.16 154 LYS B O 1
ATOM 3126 N N . GLY B 1 155 ? 30.769 52.160 4.392 1.00 11.85 155 GLY B N 1
ATOM 3127 C CA . GLY B 1 155 ? 30.462 52.952 5.570 1.00 11.54 155 GLY B CA 1
ATOM 3128 C C . GLY B 1 155 ? 31.230 52.472 6.789 1.00 11.97 155 GLY B C 1
ATOM 3129 O O . GLY B 1 155 ? 31.674 53.275 7.612 1.00 10.78 155 GLY B O 1
ATOM 3130 N N . ILE B 1 156 ? 31.388 51.159 6.913 1.00 11.97 156 ILE B N 1
ATOM 3131 C CA . ILE B 1 156 ? 32.120 50.589 8.045 1.00 12.84 156 ILE B CA 1
ATOM 3132 C C . ILE B 1 156 ? 33.556 51.095 8.037 1.00 11.07 156 ILE B C 1
ATOM 3133 O O . ILE B 1 156 ? 34.068 51.546 9.061 1.00 9.20 156 ILE B O 1
ATOM 3138 N N . VAL B 1 157 ? 34.206 51.007 6.881 1.00 10.10 157 VAL B N 1
ATOM 3139 C CA . VAL B 1 157 ? 35.583 51.465 6.756 1.00 10.95 157 VAL B CA 1
ATOM 3140 C C . VAL B 1 157 ? 35.702 52.957 7.042 1.00 11.89 157 VAL B C 1
ATOM 3141 O O . VAL B 1 157 ? 36.692 53.406 7.621 1.00 11.09 157 VAL B O 1
ATOM 3145 N N . GLU B 1 158 ? 34.699 53.726 6.632 1.00 12.13 158 GLU B N 1
ATOM 3146 C CA . GLU B 1 158 ? 34.707 55.164 6.885 1.00 13.43 158 GLU B CA 1
ATOM 3147 C C . GLU B 1 158 ? 34.690 55.420 8.386 1.00 12.88 158 GLU B C 1
ATOM 3148 O O . GLU B 1 158 ? 35.451 56.248 8.884 1.00 12.22 158 GLU B O 1
ATOM 3154 N N . GLU B 1 159 ? 33.832 54.699 9.106 1.00 13.07 159 GLU B N 1
ATOM 3155 C CA . GLU B 1 159 ? 33.743 54.853 10.557 1.00 14.72 159 GLU B CA 1
ATOM 3156 C C . GLU B 1 159 ? 35.068 54.468 11.216 1.00 13.50 159 GLU B C 1
ATOM 3157 O O . GLU B 1 159 ? 35.481 55.083 12.200 1.00 11.93 159 GLU B O 1
ATOM 3163 N N . LEU B 1 160 ? 35.730 53.444 10.681 1.00 12.34 160 LEU B N 1
ATOM 3164 C CA . LEU B 1 160 ? 37.006 53.014 11.244 1.00 13.05 160 LEU B CA 1
ATOM 3165 C C . LEU B 1 160 ? 38.073 54.082 11.071 1.00 13.34 160 LEU B C 1
ATOM 3166 O O . LEU B 1 160 ? 38.832 54.367 11.996 1.00 13.11 160 LEU B O 1
ATOM 3171 N N . CYS B 1 161 ? 38.132 54.679 9.887 1.00 14.06 161 CYS B N 1
ATOM 3172 C CA . CYS B 1 161 ? 39.129 55.704 9.632 1.00 14.11 161 CYS B CA 1
ATOM 3173 C C . CYS B 1 161 ? 38.954 56.901 10.549 1.00 14.08 161 CYS B C 1
ATOM 3174 O O . CYS B 1 161 ? 39.921 57.595 10.865 1.00 13.10 161 CYS B O 1
ATOM 3177 N N . LYS B 1 162 ? 37.725 57.136 10.989 1.00 14.27 162 LYS B N 1
ATOM 3178 C CA . LYS B 1 162 ? 37.448 58.256 11.878 1.00 15.87 162 LYS B CA 1
ATOM 3179 C C . LYS B 1 162 ? 38.004 58.071 13.290 1.00 15.33 162 LYS B C 1
ATOM 3180 O O . LYS B 1 162 ? 38.182 59.051 14.014 1.00 13.93 162 LYS B O 1
ATOM 3186 N N . VAL B 1 163 ? 38.286 56.831 13.686 1.00 12.71 163 VAL B N 1
ATOM 3187 C CA . VAL B 1 163 ? 38.797 56.597 15.034 1.00 12.82 163 VAL B CA 1
ATOM 3188 C C . VAL B 1 163 ? 40.155 55.914 15.098 1.00 12.38 163 VAL B C 1
ATOM 3189 O O . VAL B 1 163 ? 40.692 55.713 16.183 1.00 11.80 163 VAL B O 1
ATOM 3193 N N . GLN B 1 164 ? 40.719 55.573 13.945 1.00 13.25 164 GLN B N 1
ATOM 3194 C CA . GLN B 1 164 ? 42.009 54.896 13.919 1.00 13.42 164 GLN B CA 1
ATOM 3195 C C . GLN B 1 164 ? 43.131 55.734 14.521 1.00 13.23 164 GLN B C 1
ATOM 3196 O O . GLN B 1 164 ? 44.203 55.209 14.821 1.00 13.84 164 GLN B O 1
ATOM 3202 N N . ASN B 1 165 ? 42.892 57.030 14.711 1.00 13.60 165 ASN B N 1
ATOM 3203 C CA . ASN B 1 165 ? 43.918 57.895 15.297 1.00 15.19 165 ASN B CA 1
ATOM 3204 C C . ASN B 1 165 ? 43.898 57.847 16.824 1.00 15.54 165 ASN B C 1
ATOM 3205 O O . ASN B 1 165 ? 44.692 58.526 17.482 1.00 15.76 165 ASN B O 1
ATOM 3210 N N . ILE B 1 166 ? 42.986 57.051 17.384 1.00 14.70 166 ILE B N 1
ATOM 3211 C CA . ILE B 1 166 ? 42.888 56.901 18.833 1.00 14.95 166 ILE B CA 1
ATOM 3212 C C . ILE B 1 166 ? 42.812 55.419 19.210 1.00 15.37 166 ILE B C 1
ATOM 3213 O O . ILE B 1 166 ? 43.433 54.983 20.184 1.00 15.22 166 ILE B O 1
ATOM 3218 N N . ILE B 1 167 ? 42.068 54.638 18.431 1.00 12.67 167 ILE B N 1
ATOM 3219 C CA . ILE B 1 167 ? 41.952 53.205 18.688 1.00 10.57 167 ILE B CA 1
ATOM 3220 C C . ILE B 1 167 ? 42.785 52.458 17.653 1.00 10.24 167 ILE B C 1
ATOM 3221 O O . ILE B 1 167 ? 42.539 52.566 16.451 1.00 10.24 167 ILE B O 1
ATOM 3226 N N . PRO B 1 168 ? 43.786 51.690 18.109 1.00 10.53 168 PRO B N 1
ATOM 3227 C CA . PRO B 1 168 ? 44.654 50.929 17.207 1.00 10.10 168 PRO B CA 1
ATOM 3228 C C . PRO B 1 168 ? 43.918 49.843 16.429 1.00 10.08 168 PRO B C 1
ATOM 3229 O O . PRO B 1 168 ? 43.097 49.113 16.991 1.00 8.17 168 PRO B O 1
ATOM 3233 N N . ILE B 1 169 ? 44.216 49.746 15.136 1.00 8.49 169 ILE B N 1
ATOM 3234 C CA . ILE B 1 169 ? 43.592 48.745 14.278 1.00 8.99 169 ILE B CA 1
ATOM 3235 C C . ILE B 1 169 ? 44.586 47.654 13.884 1.00 9.15 169 ILE B C 1
ATOM 3236 O O . ILE B 1 169 ? 45.723 47.938 13.479 1.00 6.01 169 ILE B O 1
ATOM 3241 N N . VAL B 1 170 ? 44.150 46.405 14.022 1.00 7.72 170 VAL B N 1
ATOM 3242 C CA . VAL B 1 170 ? 44.968 45.251 13.661 1.00 8.53 170 VAL B CA 1
ATOM 3243 C C . VAL B 1 170 ? 44.354 44.613 12.419 1.00 7.58 170 VAL B C 1
ATOM 3244 O O . VAL B 1 170 ? 43.312 43.954 12.503 1.00 7.17 170 VAL B O 1
ATOM 3248 N N . SER B 1 171 ? 45.000 44.801 11.270 1.00 7.93 171 SER B N 1
ATOM 3249 C CA . SER B 1 171 ? 44.488 44.250 10.018 1.00 9.55 171 SER B CA 1
ATOM 3250 C C . SER B 1 171 ? 44.929 42.819 9.754 1.00 10.06 171 SER B C 1
ATOM 3251 O O . SER B 1 171 ? 46.119 42.503 9.828 1.00 10.51 171 SER B O 1
ATOM 3254 N N . VAL B 1 172 ? 43.962 41.963 9.431 1.00 8.68 172 VAL B N 1
ATOM 3255 C CA . VAL B 1 172 ? 44.237 40.567 9.131 1.00 8.80 172 VAL B CA 1
ATOM 3256 C C . VAL B 1 172 ? 44.597 40.416 7.643 1.00 10.16 172 VAL B C 1
ATOM 3257 O O . VAL B 1 172 ? 43.811 40.766 6.764 1.00 7.82 172 VAL B O 1
ATOM 3261 N N . ASP B 1 173 ? 45.799 39.894 7.403 1.00 10.46 173 ASP B N 1
ATOM 3262 C CA . ASP B 1 173 ? 46.383 39.643 6.084 1.00 10.43 173 ASP B CA 1
ATOM 3263 C C . ASP B 1 173 ? 46.689 40.904 5.277 1.00 10.98 173 ASP B C 1
ATOM 3264 O O . ASP B 1 173 ? 47.829 41.105 4.857 1.00 12.88 173 ASP B O 1
ATOM 3269 N N . VAL B 1 174 ? 45.680 41.742 5.050 1.00 9.47 174 VAL B N 1
ATOM 3270 C CA . VAL B 1 174 ? 45.861 42.991 4.313 1.00 11.22 174 VAL B CA 1
ATOM 3271 C C . VAL B 1 174 ? 44.893 44.037 4.869 1.00 10.45 174 VAL B C 1
ATOM 3272 O O . VAL B 1 174 ? 43.811 43.701 5.357 1.00 11.04 174 VAL B O 1
ATOM 3276 N N . PRO B 1 175 ? 45.285 45.318 4.844 1.00 9.65 175 PRO B N 1
ATOM 3277 C CA . PRO B 1 175 ? 44.364 46.333 5.365 1.00 9.73 175 PRO B CA 1
ATOM 3278 C C . PRO B 1 175 ? 43.173 46.413 4.407 1.00 11.19 175 PRO B C 1
ATOM 3279 O O . PRO B 1 175 ? 43.352 46.564 3.192 1.00 9.73 175 PRO B O 1
ATOM 3283 N N . THR B 1 176 ? 41.965 46.290 4.944 1.00 9.65 176 THR B N 1
ATOM 3284 C CA . THR B 1 176 ? 40.756 46.348 4.124 1.00 10.92 176 THR B CA 1
ATOM 3285 C C . THR B 1 176 ? 40.673 47.702 3.415 1.00 9.56 176 THR B C 1
ATOM 3286 O O . THR B 1 176 ? 40.876 48.738 4.035 1.00 9.40 176 THR B O 1
ATOM 3290 N N . GLY B 1 177 ? 40.387 47.695 2.117 1.00 11.81 177 GLY B N 1
ATOM 3291 C CA . GLY B 1 177 ? 40.286 48.948 1.389 1.00 11.50 177 GLY B CA 1
ATOM 3292 C C . GLY B 1 177 ? 41.515 49.242 0.549 1.00 12.01 177 GLY B C 1
ATOM 3293 O O . GLY B 1 177 ? 41.447 50.009 -0.409 1.00 12.38 177 GLY B O 1
ATOM 3294 N N . TRP B 1 178 ? 42.645 48.641 0.910 1.00 11.12 178 TRP B N 1
ATOM 3295 C CA . TRP B 1 178 ? 43.894 48.826 0.164 1.00 11.80 178 TRP B CA 1
ATOM 3296 C C . TRP B 1 178 ? 43.911 47.914 -1.051 1.00 12.09 178 TRP B C 1
ATOM 3297 O O . TRP B 1 178 ? 43.367 46.813 -1.005 1.00 11.94 178 TRP B O 1
ATOM 3308 N N . ASP B 1 179 ? 44.521 48.370 -2.142 1.00 11.30 179 ASP B N 1
ATOM 3309 C CA . ASP B 1 179 ? 44.647 47.524 -3.325 1.00 11.84 179 ASP B CA 1
ATOM 3310 C C . ASP B 1 179 ? 45.699 46.517 -2.868 1.00 12.17 179 ASP B C 1
ATOM 3311 O O . ASP B 1 179 ? 46.810 46.901 -2.492 1.00 11.79 179 ASP B O 1
ATOM 3316 N N . VAL B 1 180 ? 45.343 45.237 -2.883 1.00 12.60 180 VAL B N 1
ATOM 3317 C CA . VAL B 1 180 ? 46.243 44.180 -2.418 1.00 12.92 180 VAL B CA 1
ATOM 3318 C C . VAL B 1 180 ? 47.650 44.252 -3.025 1.00 13.45 180 VAL B C 1
ATOM 3319 O O . VAL B 1 180 ? 48.637 43.990 -2.336 1.00 12.62 180 VAL B O 1
ATOM 3323 N N . ASP B 1 181 ? 47.749 44.626 -4.300 1.00 15.42 181 ASP B N 1
ATOM 3324 C CA . ASP B 1 181 ? 49.052 44.704 -4.958 1.00 16.62 181 ASP B CA 1
ATOM 3325 C C . ASP B 1 181 ? 49.646 46.107 -5.111 1.00 18.24 181 ASP B C 1
ATOM 3326 O O . ASP B 1 181 ? 50.870 46.258 -5.153 1.00 19.65 181 ASP B O 1
ATOM 3331 N N . LYS B 1 182 ? 48.788 47.124 -5.177 1.00 17.59 182 LYS B N 1
ATOM 3332 C CA . LYS B 1 182 ? 49.230 48.512 -5.374 1.00 17.74 182 LYS B CA 1
ATOM 3333 C C . LYS B 1 182 ? 49.326 49.368 -4.116 1.00 16.49 182 LYS B C 1
ATOM 3334 O O . LYS B 1 182 ? 49.933 50.445 -4.132 1.00 13.82 182 LYS B O 1
ATOM 3340 N N . GLY B 1 183 ? 48.712 48.915 -3.032 1.00 14.92 183 GLY B N 1
ATOM 3341 C CA . GLY B 1 183 ? 48.766 49.689 -1.809 1.00 13.80 183 GLY B CA 1
ATOM 3342 C C . GLY B 1 183 ? 47.530 50.548 -1.619 1.00 13.81 183 GLY B C 1
ATOM 3343 O O . GLY B 1 183 ? 46.558 50.439 -2.370 1.00 12.25 183 GLY B O 1
ATOM 3344 N N . PRO B 1 184 ? 47.546 51.428 -0.614 1.00 14.71 184 PRO B N 1
ATOM 3345 C CA . PRO B 1 184 ? 46.405 52.303 -0.334 1.00 16.20 184 PRO B CA 1
ATOM 3346 C C . PRO B 1 184 ? 46.138 53.304 -1.459 1.00 17.66 184 PRO B C 1
ATOM 3347 O O . PRO B 1 184 ? 47.007 54.091 -1.819 1.00 18.01 184 PRO B O 1
ATOM 3351 N N . ILE B 1 185 ? 44.932 53.253 -2.008 1.00 17.47 185 ILE B N 1
ATOM 3352 C CA . ILE B 1 185 ? 44.541 54.147 -3.089 1.00 21.19 185 ILE B CA 1
ATOM 3353 C C . ILE B 1 185 ? 43.329 54.980 -2.684 1.00 21.11 185 ILE B C 1
ATOM 3354 O O . ILE B 1 185 ? 43.401 56.209 -2.597 1.00 20.42 185 ILE B O 1
ATOM 3359 N N . SER B 1 186 ? 42.216 54.301 -2.430 1.00 21.94 186 SER B N 1
ATOM 3360 C CA . SER B 1 186 ? 40.985 54.979 -2.037 1.00 24.84 186 SER B CA 1
ATOM 3361 C C . SER B 1 186 ? 41.124 55.706 -0.697 1.00 25.98 186 SER B C 1
ATOM 3362 O O . SER B 1 186 ? 41.900 55.296 0.173 1.00 25.78 186 SER B O 1
ATOM 3365 N N . GLN B 1 187 ? 40.367 56.790 -0.548 1.00 25.94 187 GLN B N 1
ATOM 3366 C CA . GLN B 1 187 ? 40.374 57.597 0.669 1.00 26.38 187 GLN B CA 1
ATOM 3367 C C . GLN B 1 187 ? 38.939 57.770 1.168 1.00 26.36 187 GLN B C 1
ATOM 3368 O O . GLN B 1 187 ? 38.013 57.906 0.371 1.00 27.08 187 GLN B O 1
ATOM 3374 N N . PRO B 1 188 ? 38.737 57.764 2.497 1.00 24.59 188 PRO B N 1
ATOM 3375 C CA . PRO B 1 188 ? 39.778 57.606 3.517 1.00 22.78 188 PRO B CA 1
ATOM 3376 C C . PRO B 1 188 ? 40.382 56.204 3.504 1.00 20.04 188 PRO B C 1
ATOM 3377 O O . PRO B 1 188 ? 39.746 55.245 3.065 1.00 20.70 188 PRO B O 1
ATOM 3381 N N . SER B 1 189 ? 41.614 56.090 3.988 1.00 17.59 189 SER B N 1
ATOM 3382 C CA . SER B 1 189 ? 42.303 54.811 4.002 1.00 16.28 189 SER B CA 1
ATOM 3383 C C . SER B 1 189 ? 42.696 54.364 5.408 1.00 15.10 189 SER B C 1
ATOM 3384 O O . SER B 1 189 ? 43.109 55.176 6.242 1.00 14.20 189 SER B O 1
ATOM 3387 N N . ILE B 1 190 ? 42.553 53.066 5.658 1.00 13.54 190 ILE B N 1
ATOM 3388 C CA . ILE B 1 190 ? 42.903 52.473 6.945 1.00 12.89 190 ILE B CA 1
ATOM 3389 C C . ILE B 1 190 ? 44.412 52.575 7.154 1.00 13.98 190 ILE B C 1
ATOM 3390 O O . ILE B 1 190 ? 45.195 52.279 6.249 1.00 11.74 190 ILE B O 1
ATOM 3395 N N . ASN B 1 191 ? 44.804 53.011 8.350 1.00 13.81 191 ASN B N 1
ATOM 3396 C CA . ASN B 1 191 ? 46.214 53.154 8.729 1.00 15.18 191 ASN B CA 1
ATOM 3397 C C . ASN B 1 191 ? 46.351 52.240 9.941 1.00 12.88 191 ASN B C 1
ATOM 3398 O O . ASN B 1 191 ? 46.213 52.674 11.077 1.00 14.25 191 ASN B O 1
ATOM 3403 N N . PRO B 1 192 ? 46.626 50.951 9.703 1.00 11.35 192 PRO B N 1
ATOM 3404 C CA . PRO B 1 192 ? 46.763 49.957 10.771 1.00 10.68 192 PRO B CA 1
ATOM 3405 C C . PRO B 1 192 ? 47.937 50.145 11.720 1.00 10.93 192 PRO B C 1
ATOM 3406 O O . PRO B 1 192 ? 49.025 50.553 11.314 1.00 10.99 192 PRO B O 1
ATOM 3410 N N . ALA B 1 193 ? 47.703 49.845 12.991 1.00 10.47 193 ALA B N 1
ATOM 3411 C CA . ALA B 1 193 ? 48.750 49.933 13.999 1.00 11.10 193 ALA B CA 1
ATOM 3412 C C . ALA B 1 193 ? 49.534 48.629 13.914 1.00 10.76 193 ALA B C 1
ATOM 3413 O O . ALA B 1 193 ? 50.716 48.576 14.242 1.00 11.58 193 ALA B O 1
ATOM 3415 N N . VAL B 1 194 ? 48.865 47.575 13.454 1.00 9.41 194 VAL B N 1
ATOM 3416 C CA . VAL B 1 194 ? 49.502 46.272 13.313 1.00 7.82 194 VAL B CA 1
ATOM 3417 C C . VAL B 1 194 ? 48.970 45.581 12.070 1.00 10.01 194 VAL B C 1
ATOM 3418 O O . VAL B 1 194 ? 47.778 45.658 11.779 1.00 9.96 194 VAL B O 1
ATOM 3422 N N . LEU B 1 195 ? 49.860 44.920 11.336 1.00 7.82 195 LEU B N 1
ATOM 3423 C CA . LEU B 1 195 ? 49.458 44.169 10.156 1.00 9.72 195 LEU B CA 1
ATOM 3424 C C . LEU B 1 195 ? 49.922 42.735 10.381 1.00 8.69 195 LEU B C 1
ATOM 3425 O O . LEU B 1 195 ? 51.097 42.494 10.675 1.00 8.63 195 LEU B O 1
ATOM 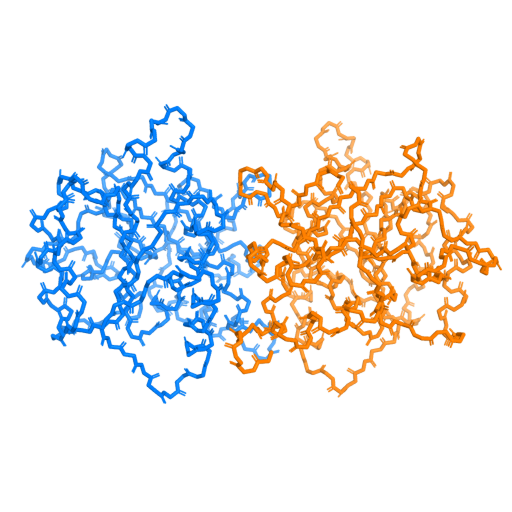3430 N N . VAL B 1 196 ? 48.996 41.788 10.270 1.00 9.27 196 VAL B N 1
ATOM 3431 C CA . VAL B 1 196 ? 49.328 40.379 10.451 1.00 8.99 196 VAL B CA 1
ATOM 3432 C C . VAL B 1 196 ? 49.178 39.677 9.106 1.00 9.08 196 VAL B C 1
ATOM 3433 O O . VAL B 1 196 ? 48.079 39.238 8.745 1.00 8.17 196 VAL B O 1
ATOM 3437 N N . SER B 1 197 ? 50.277 39.595 8.357 1.00 8.18 197 SER B N 1
ATOM 3438 C CA . SER B 1 197 ? 50.254 38.922 7.066 1.00 10.42 197 SER B CA 1
ATOM 3439 C C . SER B 1 197 ? 50.087 37.428 7.323 1.00 9.71 197 SER B C 1
ATOM 3440 O O . SER B 1 197 ? 50.675 36.891 8.260 1.00 12.70 197 SER B O 1
ATOM 3443 N N . LEU B 1 198 ? 49.284 36.767 6.497 1.00 8.42 198 LEU B N 1
ATOM 3444 C CA . LEU B 1 198 ? 49.044 35.333 6.639 1.00 9.66 198 LEU B CA 1
ATOM 3445 C C . LEU B 1 198 ? 49.709 34.554 5.503 1.00 10.68 198 LEU B C 1
ATOM 3446 O O . LEU B 1 198 ? 49.582 34.917 4.330 1.00 8.89 198 LEU B O 1
ATOM 3451 N N . THR B 1 199 ? 50.424 33.490 5.867 1.00 9.76 199 THR B N 1
ATOM 3452 C CA . THR B 1 199 ? 51.142 32.642 4.912 1.00 11.48 199 THR B CA 1
ATOM 3453 C C . THR B 1 199 ? 52.393 33.379 4.428 1.00 12.27 199 THR B C 1
ATOM 3454 O O . THR B 1 199 ? 53.521 32.983 4.736 1.00 11.43 199 THR B O 1
ATOM 3458 N N . VAL B 1 200 ? 52.184 34.460 3.682 1.00 10.55 200 VAL B N 1
ATOM 3459 C CA . VAL B 1 200 ? 53.280 35.275 3.166 1.00 11.46 200 VAL B CA 1
ATOM 3460 C C . VAL B 1 200 ? 52.726 36.677 2.887 1.00 10.73 200 VAL B C 1
ATOM 3461 O O . VAL B 1 200 ? 51.586 36.821 2.444 1.00 11.41 200 VAL B O 1
ATOM 3465 N N . PRO B 1 201 ? 53.517 37.726 3.160 1.00 11.71 201 PRO B N 1
ATOM 3466 C CA . PRO B 1 201 ? 53.053 39.101 2.928 1.00 12.55 201 PRO B CA 1
ATOM 3467 C C . PRO B 1 201 ? 52.674 39.392 1.478 1.00 14.00 201 PRO B C 1
ATOM 3468 O O . PRO B 1 201 ? 53.233 38.805 0.549 1.00 13.76 201 PRO B O 1
ATOM 3472 N N . LYS B 1 202 ? 51.710 40.290 1.299 1.00 14.07 202 LYS B N 1
ATOM 3473 C CA . LYS B 1 202 ? 51.273 40.694 -0.029 1.00 13.74 202 LYS B CA 1
ATOM 3474 C C . LYS B 1 202 ? 52.003 41.996 -0.381 1.00 12.52 202 LYS B C 1
ATOM 3475 O O . LYS B 1 202 ? 52.523 42.676 0.499 1.00 14.72 202 LYS B O 1
ATOM 3481 N N . PRO B 1 203 ? 52.048 42.358 -1.674 1.00 13.58 203 PRO B N 1
ATOM 3482 C CA . PRO B 1 203 ? 52.729 43.577 -2.132 1.00 12.36 203 PRO B CA 1
ATOM 3483 C C . PRO B 1 203 ? 52.366 44.856 -1.390 1.00 11.63 203 PRO B C 1
ATOM 3484 O O . PRO B 1 203 ? 53.233 45.687 -1.123 1.00 11.71 203 PRO B O 1
ATOM 3488 N N . CYS B 1 204 ? 51.088 45.016 -1.062 1.00 9.87 204 CYS B N 1
ATOM 3489 C CA . CYS B 1 204 ? 50.635 46.215 -0.366 1.00 10.56 204 CYS B CA 1
ATOM 3490 C C . CYS B 1 204 ? 51.311 46.418 0.996 1.00 10.09 204 CYS B C 1
ATOM 3491 O O . CYS B 1 204 ? 51.332 47.533 1.514 1.00 9.73 204 CYS B O 1
ATOM 3494 N N . SER B 1 205 ? 51.877 45.354 1.565 1.00 10.39 205 SER B N 1
ATOM 3495 C CA . SER B 1 205 ? 52.540 45.462 2.866 1.00 11.59 205 SER B CA 1
ATOM 3496 C C . SER B 1 205 ? 53.798 46.337 2.838 1.00 11.82 205 SER B C 1
ATOM 3497 O O . SER B 1 205 ? 54.255 46.810 3.880 1.00 12.31 205 SER B O 1
ATOM 3500 N N . SER B 1 206 ? 54.378 46.541 1.659 1.00 12.57 206 SER B N 1
ATOM 3501 C CA . SER B 1 206 ? 55.582 47.374 1.563 1.00 12.94 206 SER B CA 1
ATOM 3502 C C . SER B 1 206 ? 55.221 48.843 1.813 1.00 12.92 206 SER B C 1
ATOM 3503 O O . SER B 1 206 ? 56.100 49.682 2.032 1.00 12.78 206 SER B O 1
ATOM 3506 N N . HIS B 1 207 ? 53.923 49.140 1.796 1.00 11.84 207 HIS B N 1
ATOM 3507 C CA . HIS B 1 207 ? 53.435 50.496 2.002 1.00 12.98 207 HIS B CA 1
ATOM 3508 C C . HIS B 1 207 ? 53.265 50.906 3.461 1.00 14.29 207 HIS B C 1
ATOM 3509 O O . HIS B 1 207 ? 52.999 52.070 3.745 1.00 14.27 207 HIS B O 1
ATOM 3516 N N . ILE B 1 208 ? 53.411 49.970 4.392 1.00 13.89 208 ILE B N 1
ATOM 3517 C CA . ILE B 1 208 ? 53.267 50.328 5.801 1.00 15.23 208 ILE B CA 1
ATOM 3518 C C . ILE B 1 208 ? 54.499 51.096 6.268 1.00 18.28 208 ILE B C 1
ATOM 3519 O O . ILE B 1 208 ? 55.570 50.988 5.673 1.00 19.29 208 ILE B O 1
ATOM 3524 N N . ARG B 1 209 ? 54.338 51.872 7.332 1.00 21.26 209 ARG B N 1
ATOM 3525 C CA . ARG B 1 209 ? 55.438 52.640 7.907 1.00 25.38 209 ARG B CA 1
ATOM 3526 C C . ARG B 1 209 ? 55.812 52.029 9.253 1.00 26.14 209 ARG B C 1
ATOM 3527 O O . ARG B 1 209 ? 54.994 51.995 10.171 1.00 24.58 209 ARG B O 1
ATOM 3535 N N . GLU B 1 210 ? 57.050 51.559 9.370 1.00 29.24 210 GLU B N 1
ATOM 3536 C CA . GLU B 1 210 ? 57.520 50.929 10.603 1.00 33.30 210 GLU B CA 1
ATOM 3537 C C . GLU B 1 210 ? 57.367 51.784 11.858 1.00 33.74 210 GLU B C 1
ATOM 3538 O O . GLU B 1 210 ? 57.198 51.256 12.959 1.00 35.11 210 GLU B O 1
ATOM 3544 N N . ASN B 1 211 ? 57.425 53.100 11.699 1.00 33.64 211 ASN B N 1
ATOM 3545 C CA . ASN B 1 211 ? 57.306 53.996 12.843 1.00 34.41 211 ASN B CA 1
ATOM 3546 C C . ASN B 1 211 ? 55.852 54.160 13.268 1.00 33.28 211 ASN B C 1
ATOM 3547 O O . ASN B 1 211 ? 55.533 54.984 14.127 1.00 33.94 211 ASN B O 1
ATOM 3552 N N . GLN B 1 212 ? 54.967 53.375 12.667 1.00 30.60 212 GLN B N 1
ATOM 3553 C CA . GLN B 1 212 ? 53.552 53.463 12.995 1.00 27.86 212 GLN B CA 1
ATOM 3554 C C . GLN B 1 212 ? 52.845 52.119 12.920 1.00 23.89 212 GLN B C 1
ATOM 3555 O O . GLN B 1 212 ? 51.794 51.934 13.531 1.00 22.48 212 GLN B O 1
ATOM 3561 N N . THR B 1 213 ? 53.426 51.177 12.187 1.00 18.38 213 THR B N 1
ATOM 3562 C CA . THR B 1 213 ? 52.800 49.874 12.024 1.00 16.30 213 THR B CA 1
ATOM 3563 C C . THR B 1 213 ? 53.730 48.709 12.304 1.00 14.79 213 THR B C 1
ATOM 3564 O O . THR B 1 213 ? 54.781 48.595 11.686 1.00 14.70 213 THR B O 1
ATOM 3568 N N . THR B 1 214 ? 53.336 47.844 13.234 1.00 13.16 214 THR B N 1
ATOM 3569 C CA . THR B 1 214 ? 54.126 46.661 13.546 1.00 13.25 214 THR B CA 1
ATOM 3570 C C . THR B 1 214 ? 53.659 45.590 12.563 1.00 11.95 214 THR B C 1
ATOM 3571 O O . THR B 1 214 ? 52.461 45.421 12.355 1.00 13.80 214 THR B O 1
ATOM 3575 N N . HIS B 1 215 ? 54.601 44.876 11.960 1.00 11.62 215 HIS B N 1
ATOM 3576 C CA . HIS B 1 215 ? 54.280 43.847 10.980 1.00 11.56 215 HIS B CA 1
ATOM 3577 C C . HIS B 1 215 ? 54.652 42.460 11.504 1.00 12.57 215 HIS B C 1
ATOM 3578 O O . HIS B 1 215 ? 55.780 42.230 11.937 1.00 11.34 215 HIS B O 1
ATOM 3585 N N . TYR B 1 216 ? 53.681 41.552 11.468 1.00 11.53 216 TYR B N 1
ATOM 3586 C CA . TYR B 1 216 ? 53.862 40.168 11.891 1.00 12.27 216 TYR B CA 1
ATOM 3587 C C . TYR B 1 216 ? 53.418 39.294 10.740 1.00 10.98 216 TYR B C 1
ATOM 3588 O O . TYR B 1 216 ? 52.563 39.701 9.952 1.00 10.16 216 TYR B O 1
ATOM 3597 N N . VAL B 1 217 ? 53.993 38.099 10.640 1.00 10.30 217 VAL B N 1
ATOM 3598 C CA . VAL B 1 217 ? 53.573 37.143 9.626 1.00 9.84 217 VAL B CA 1
ATOM 3599 C C . VAL B 1 217 ? 53.102 35.906 10.399 1.00 11.18 217 VAL B C 1
ATOM 3600 O O . VAL B 1 217 ? 53.679 35.563 11.429 1.00 10.28 217 VAL B O 1
ATOM 3604 N N . GLY B 1 218 ? 52.049 35.259 9.913 1.00 8.75 218 GLY B N 1
ATOM 3605 C CA . GLY B 1 218 ? 51.526 34.076 10.578 1.00 9.53 218 GLY B CA 1
ATOM 3606 C C . GLY B 1 218 ? 51.217 32.984 9.572 1.00 11.73 218 GLY B C 1
ATOM 3607 O O . GLY B 1 218 ? 51.417 33.178 8.373 1.00 12.56 218 GLY B O 1
ATOM 3608 N N . GLY B 1 219 ? 50.721 31.842 10.040 1.00 11.97 219 GLY B N 1
ATOM 3609 C CA . GLY B 1 219 ? 50.415 30.750 9.125 1.00 13.18 219 GLY B CA 1
ATOM 3610 C C . GLY B 1 219 ? 51.643 29.871 8.980 1.00 13.46 219 GLY B C 1
ATOM 3611 O O . GLY B 1 219 ? 52.274 29.816 7.924 1.00 13.91 219 GLY B O 1
ATOM 3612 N N . ARG B 1 220 ? 51.989 29.176 10.057 1.00 13.57 220 ARG B N 1
ATOM 3613 C CA . ARG B 1 220 ? 53.168 28.322 10.056 1.00 14.36 220 ARG B CA 1
ATOM 3614 C C . ARG B 1 220 ? 52.837 26.926 9.530 1.00 13.65 220 ARG B C 1
ATOM 3615 O O . ARG B 1 220 ? 52.648 25.989 10.306 1.00 12.53 220 ARG B O 1
ATOM 3623 N N . PHE B 1 221 ? 52.758 26.794 8.206 1.00 13.70 221 PHE B N 1
ATOM 3624 C CA . PHE B 1 221 ? 52.447 25.515 7.577 1.00 14.34 221 PHE B CA 1
ATOM 3625 C C . PHE B 1 221 ? 52.987 25.448 6.149 1.00 15.57 221 PHE B C 1
ATOM 3626 O O . PHE B 1 221 ? 52.366 24.865 5.257 1.00 14.97 221 PHE B O 1
ATOM 3634 N N . ILE B 1 222 ? 54.170 26.024 5.959 1.00 16.57 222 ILE B N 1
ATOM 3635 C CA . ILE B 1 222 ? 54.811 26.093 4.651 1.00 18.58 222 ILE B CA 1
ATOM 3636 C C . ILE B 1 222 ? 56.219 25.494 4.613 1.00 20.18 222 ILE B C 1
ATOM 3637 O O . ILE B 1 222 ? 57.136 25.993 5.271 1.00 20.15 222 ILE B O 1
ATOM 3642 N N . PRO B 1 223 ? 56.407 24.419 3.833 1.00 21.10 223 PRO B N 1
ATOM 3643 C CA . PRO B 1 223 ? 57.715 23.771 3.713 1.00 22.64 223 PRO B CA 1
ATOM 3644 C C . PRO B 1 223 ? 5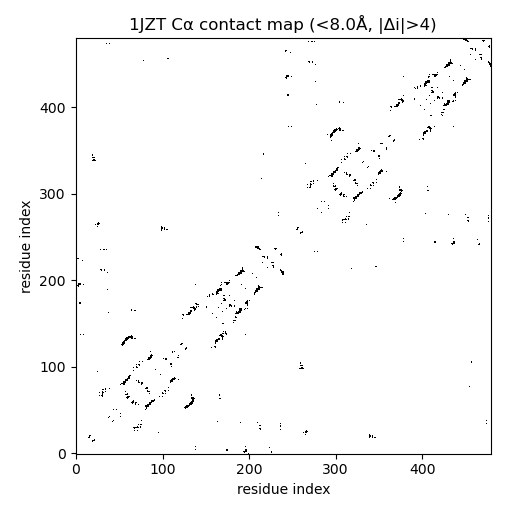8.602 24.587 2.776 1.00 25.06 223 PRO B C 1
ATOM 3645 O O . PRO B 1 223 ? 58.098 25.299 1.905 1.00 25.14 223 PRO B O 1
ATOM 3649 N N . ARG B 1 224 ? 59.917 24.481 2.954 1.00 26.65 224 ARG B N 1
ATOM 3650 C CA . ARG B 1 224 ? 60.866 25.234 2.137 1.00 28.77 224 ARG B CA 1
ATOM 3651 C C . ARG B 1 224 ? 60.689 25.061 0.629 1.00 29.24 224 ARG B C 1
ATOM 3652 O O . ARG B 1 224 ? 60.679 26.041 -0.118 1.00 28.27 224 ARG B O 1
ATOM 3660 N N . ASP B 1 225 ? 60.551 23.818 0.182 1.00 30.28 225 ASP B N 1
ATOM 3661 C CA . ASP B 1 225 ? 60.395 23.540 -1.241 1.00 30.44 225 ASP B CA 1
ATOM 3662 C C . ASP B 1 225 ? 59.166 24.227 -1.828 1.00 29.30 225 ASP B C 1
ATOM 3663 O O . ASP B 1 225 ? 59.238 24.840 -2.892 1.00 28.72 225 ASP B O 1
ATOM 3668 N N . PHE B 1 226 ? 58.039 24.122 -1.135 1.00 27.96 226 PHE B N 1
ATOM 3669 C CA . PHE B 1 226 ? 56.805 24.742 -1.602 1.00 26.15 226 PHE B CA 1
ATOM 3670 C C . PHE B 1 226 ? 56.989 26.254 -1.703 1.00 26.88 226 PHE B C 1
ATOM 3671 O O . PHE B 1 226 ? 56.590 26.872 -2.690 1.00 25.77 226 PHE B O 1
ATOM 3679 N N . ALA B 1 227 ? 57.591 26.837 -0.670 1.00 27.24 227 ALA B N 1
ATOM 3680 C CA . ALA B 1 227 ? 57.832 28.273 -0.619 1.00 28.54 227 ALA B CA 1
ATOM 3681 C C . ALA B 1 227 ? 58.666 28.757 -1.799 1.00 29.66 227 ALA B C 1
ATOM 3682 O O . ALA B 1 227 ? 58.283 29.703 -2.493 1.00 28.69 227 ALA B O 1
ATOM 3684 N N . ASN B 1 228 ? 59.809 28.115 -2.020 1.00 30.68 228 ASN B N 1
ATOM 3685 C CA . ASN B 1 228 ? 60.692 28.508 -3.113 1.00 31.66 228 ASN B CA 1
ATOM 3686 C C . ASN B 1 228 ? 59.984 28.490 -4.461 1.00 30.99 228 ASN B C 1
ATOM 3687 O O . ASN B 1 228 ? 60.192 29.373 -5.290 1.00 30.49 228 ASN B O 1
ATOM 3692 N N . LYS B 1 229 ? 59.135 27.493 -4.675 1.00 31.56 229 LYS B N 1
ATOM 3693 C CA . LYS B 1 229 ? 58.408 27.386 -5.932 1.00 31.17 229 LYS B CA 1
ATOM 3694 C C . LYS B 1 229 ? 57.563 28.635 -6.176 1.00 31.14 229 LYS B C 1
ATOM 3695 O O . LYS B 1 229 ? 57.240 28.962 -7.318 1.00 30.84 229 LYS B O 1
ATOM 3701 N N . PHE B 1 230 ? 57.218 29.336 -5.100 1.00 29.96 230 PHE B N 1
ATOM 3702 C CA . PHE B 1 230 ? 56.401 30.538 -5.204 1.00 28.23 230 PHE B CA 1
ATOM 3703 C C . PHE B 1 230 ? 57.170 31.838 -5.018 1.00 28.23 230 PHE B C 1
ATOM 3704 O O . PHE B 1 230 ? 56.574 32.907 -4.854 1.00 26.78 230 PHE B O 1
ATOM 3712 N N . GLY B 1 231 ? 58.496 31.742 -5.037 1.00 27.57 231 GLY B N 1
ATOM 3713 C CA . GLY B 1 231 ? 59.316 32.930 -4.905 1.00 27.33 231 GLY B CA 1
ATOM 3714 C C . GLY B 1 231 ? 59.806 33.308 -3.523 1.00 28.13 231 GLY B C 1
ATOM 3715 O O . GLY B 1 231 ? 60.681 34.163 -3.399 1.00 29.55 231 GLY B O 1
ATOM 3716 N N . PHE B 1 232 ? 59.270 32.694 -2.474 1.00 26.96 232 PHE B N 1
ATOM 3717 C CA . PHE B 1 232 ? 59.729 33.054 -1.138 1.00 26.27 232 PHE B CA 1
ATOM 3718 C C . PHE B 1 232 ? 60.281 31.870 -0.362 1.00 27.48 232 PHE B C 1
ATOM 3719 O O . PHE B 1 232 ? 60.283 30.739 -0.843 1.00 28.14 232 PHE B O 1
ATOM 3727 N N . GLU B 1 233 ? 60.761 32.144 0.842 1.00 27.89 233 GLU B N 1
ATOM 3728 C CA . GLU B 1 233 ? 61.293 31.097 1.693 1.00 28.59 233 GLU B CA 1
ATOM 3729 C C . GLU B 1 233 ? 60.508 31.084 2.996 1.00 27.24 233 GLU B C 1
ATOM 3730 O O . GLU B 1 233 ? 59.897 32.084 3.373 1.00 26.75 233 GLU B O 1
ATOM 3736 N N . PRO B 1 234 ? 60.491 29.939 3.694 1.00 26.54 234 PRO B N 1
ATOM 3737 C CA . PRO B 1 234 ? 59.755 29.870 4.956 1.00 24.53 234 PRO B CA 1
ATOM 3738 C C . PRO B 1 234 ? 60.317 30.852 5.975 1.00 22.98 234 PRO B C 1
ATOM 3739 O O . PRO B 1 234 ? 61.516 31.136 5.987 1.00 22.25 234 PRO B O 1
ATOM 3743 N N . PHE B 1 235 ? 59.442 31.383 6.820 1.00 20.81 235 PHE B N 1
ATOM 3744 C CA . PHE B 1 235 ? 59.855 32.341 7.836 1.00 19.78 235 PHE B CA 1
ATOM 3745 C C . PHE B 1 235 ? 60.414 31.644 9.069 1.00 19.93 235 PHE B C 1
ATOM 3746 O O . PHE B 1 235 ? 59.984 30.544 9.422 1.00 19.96 235 PHE B O 1
ATOM 3754 N N . GLY B 1 236 ? 61.382 32.293 9.706 1.00 18.33 236 GLY B N 1
ATOM 3755 C CA . GLY B 1 236 ? 62.028 31.729 10.876 1.00 18.73 236 GLY B CA 1
ATOM 3756 C C . GLY B 1 236 ? 61.279 31.882 12.182 1.00 18.02 236 GLY B C 1
ATOM 3757 O O . GLY B 1 236 ? 61.762 32.541 13.102 1.00 17.80 236 GLY B O 1
ATOM 3758 N N . TYR B 1 237 ? 60.098 31.278 12.263 1.00 16.10 237 TYR B N 1
ATOM 3759 C CA . TYR B 1 237 ? 59.297 31.336 13.482 1.00 15.42 237 TYR B CA 1
ATOM 3760 C C . TYR B 1 237 ? 60.161 30.837 14.640 1.00 14.99 237 TYR B C 1
ATOM 3761 O O . TYR B 1 237 ? 60.895 29.862 14.492 1.00 14.99 237 TYR B O 1
ATOM 3770 N N . GLU B 1 238 ? 60.075 31.516 15.779 1.00 13.72 238 GLU B N 1
ATOM 3771 C CA . GLU B 1 238 ? 60.850 31.155 16.959 1.00 15.93 238 GLU B CA 1
ATOM 3772 C C . GLU B 1 238 ? 60.051 30.207 17.853 1.00 16.04 238 GLU B C 1
ATOM 3773 O O . GLU B 1 238 ? 58.822 30.300 17.931 1.00 15.80 238 GLU B O 1
ATOM 3779 N N . SER B 1 239 ? 60.751 29.292 18.518 1.00 13.20 239 SER B N 1
ATOM 3780 C CA . SER B 1 239 ? 60.111 28.333 19.421 1.00 12.94 239 SER B CA 1
ATOM 3781 C C . SER B 1 239 ? 58.904 27.675 18.748 1.00 12.27 239 SER B C 1
ATOM 3782 O O . SER B 1 239 ? 59.003 27.211 17.612 1.00 13.12 239 SER B O 1
ATOM 3785 N N . THR B 1 240 ? 57.774 27.620 19.449 1.00 11.53 240 THR B N 1
ATOM 3786 C CA . THR B 1 240 ? 56.564 27.026 18.883 1.00 10.81 240 THR B CA 1
ATOM 3787 C C . THR B 1 240 ? 55.585 28.122 18.473 1.00 10.24 240 THR B C 1
ATOM 3788 O O . THR B 1 240 ? 54.392 27.862 18.296 1.00 11.54 240 THR B O 1
ATOM 3792 N N . ASP B 1 241 ? 56.097 29.345 18.326 1.00 10.77 241 ASP B N 1
ATOM 3793 C CA . ASP B 1 241 ? 55.276 30.497 17.934 1.00 11.97 241 ASP B CA 1
ATOM 3794 C C . ASP B 1 241 ? 54.584 30.301 16.594 1.00 10.53 241 ASP B C 1
ATOM 3795 O O . ASP B 1 241 ? 55.112 29.653 15.692 1.00 11.69 241 ASP B O 1
ATOM 3800 N N . GLN B 1 242 ? 53.409 30.905 16.464 1.00 10.82 242 GLN B N 1
ATOM 3801 C CA . GLN B 1 242 ? 52.655 30.834 15.227 1.00 9.84 242 GLN B CA 1
ATOM 3802 C C . GLN B 1 242 ? 52.722 32.189 14.524 1.00 11.46 242 GLN B C 1
ATOM 3803 O O . GLN B 1 242 ? 52.001 32.442 13.552 1.00 14.51 242 GLN B O 1
ATOM 3809 N N . ILE B 1 243 ? 53.594 33.057 15.030 1.00 11.09 243 ILE B N 1
ATOM 3810 C CA . ILE B 1 243 ? 53.797 34.384 14.453 1.00 12.13 243 ILE B CA 1
ATOM 3811 C C . ILE B 1 243 ? 55.278 34.740 14.518 1.00 12.92 243 ILE B C 1
ATOM 3812 O O . ILE B 1 243 ? 56.026 34.176 15.319 1.00 14.86 243 ILE B O 1
ATOM 3817 N N . LEU B 1 244 ? 55.688 35.678 13.669 1.00 13.51 244 LEU B N 1
ATOM 3818 C CA . LEU B 1 244 ? 57.069 36.160 13.617 1.00 13.54 244 LEU B CA 1
ATOM 3819 C C . LEU B 1 244 ? 57.034 37.663 13.312 1.00 14.62 244 LEU B C 1
ATOM 3820 O O . LEU B 1 244 ? 56.377 38.078 12.353 1.00 13.00 244 LEU B O 1
ATOM 3825 N N . LYS B 1 245 ? 57.721 38.471 14.120 1.00 15.23 245 LYS B N 1
ATOM 3826 C CA . LYS B 1 245 ? 57.746 39.916 13.892 1.00 19.09 245 LYS B CA 1
ATOM 3827 C C . LYS B 1 245 ? 58.557 40.181 12.621 1.00 20.68 245 LYS B C 1
ATOM 3828 O O . LYS B 1 245 ? 59.720 39.781 12.523 1.00 18.62 245 LYS B O 1
ATOM 3834 N N . LEU B 1 246 ? 57.909 40.852 11.668 1.00 22.37 246 LEU B N 1
ATOM 3835 C CA . LEU B 1 246 ? 58.433 41.193 10.346 1.00 24.53 246 LEU B CA 1
ATOM 3836 C C . LEU B 1 246 ? 58.285 40.030 9.365 1.00 27.23 246 LEU B C 1
ATOM 3837 O O . LEU B 1 246 ? 57.299 40.042 8.597 1.00 28.72 246 LEU B O 1
#

Secondary structure (DSSP, 8-state):
-----HHHHHHHHHH--TTT---TTT--HHHHHHHHHHHHHS--SS--HHHHT-EEEEEE-SSHHHHHHHHHHHHHHHTT--EEEE-----TT-HHHHHHHHHHHHTT--EE-SSTT-GGGGGSTTTEEEEEEES--TT-----TTHHHHHHHHHHHTTTS-EEEESS-TTSBTTTB--SSS----SEEEEESS--GGGGGS-TTT-EEEEE-----HHHHHHTT-------TT-SEEE-/-----HHHHHHHHHH--TTT---TTT--HHHHHHHHHHHHHS--TT--HHHHT-EEEEEE-SSHHHHHHHHHHHHHHHTT--EEEE-----TT-HHHHHHHHHHHHTT--EE-SSSS-GGGGGSTTTEEEEEEES--TT-----TTHHHHHHHHHHHTTTS-EEEESS-TTSBTTTB--SSS----SEEEEESS--GGGGGS-TTT-EEEEE-----HHHHHHTT-------TT-SEEE-

Sequence (480 aa):
LKVVSSKLAAEIDKELGPQIGFTLQQLELAGFSVAQAVCRQFPLRGKTETEKGKHVFVIAGPGNNGGDGLVCARHLKLFGYNPVVFYPKRSERTEFYKQLVHQLNFFKVPVLSQDEGNWLEYLKPEKTLCIVDAIFGFSFKPPREPFKGIVEELCKVQNIIPIVSVDVPTGWDVDKGPISQPSINPAVLVSLTVPKPCSSHIRENQTTHYVGGRFIPRDFANKFGFEPFGYESTDQILKLLKVVSSKLAAEIDKELGPQIGFTLQQLELAGFSVAQAVCRQFPLRGKTETEKGKHVFVIAGPGNNGGDGLVCARHLKLFGYNPVVFYPKRSERTEFYKQLVHQLNFFKVPVLSQDEGNWLEYLKPEKTLCIVDAIFGFSFKPPREPFKGIVEELCKVQNIIPIVSVDVPTGWDVDKGPISQPSINPAVLVSLTVPKPCSSHIRENQTTHYVGGRFIPRDFANKFGFEPFGYESTDQILKL

B-factor: mean 19.05, std 9.56, range [3.57, 56.48]

Solvent-accessible surface area: 20885 Å² total

Nearest PDB structures (foldseek):
  1jzt-assembly1_A  TM=1.003E+00  e=1.054E-51  Saccharomyces cerevisiae
  2dg2-assembly1_A  TM=9.151E-01  e=2.460E-25  Mus musculus
  3d3k-assembly1_B  TM=7.870E-01  e=3.005E-11  Homo sapiens
  3d3j-assembly1_A-2  TM=7.930E-01  e=1.488E-10  Homo sapiens
  3vuf-assembly1_A  TM=5.022E-01  e=2.338E-03  Oryza sativa Japonica Group